Protein AF-A0A928F4S0-F1 (afdb_monomer_lite)

Secondary structure (DSSP, 8-state):
-------HHHHHHHHHHS----HHHHHHHHHHHHHHHHHHHHTT-HHHHHHHHHHHHHHHHHHH--GGGGHHHHHHHHHHHHHHSSSHHHHHHHHHHHHHHHHHHHHHH--STTTHHHHHHHHHHHHHHHHHTT--HHHHGGGGTHHHHHHHHHHHHHTT--HHHHHHHHHHHHHHHHHHHHHHHHHHTT---TTHHHHHHHHHHHHHHHHHHHHHHHHHHTT----PPPPPHHHHHHHHHHHHHHHHHHHHHHHHHHHHHHHHHHHHHHHHTTSSSS--HHHHS----HHHHHHHHHHHHHHHHHTTSS--HHHHHHHHHHHHHHHHHHHHHHHHHH--TT---HHHHHHHHHHHHHHHH-HHHHHHHHHHHHHHHHHHHHHHHHHHHTT--

pLDDT: mean 71.65, std 11.67, range [31.31, 90.56]

Foldseek 3Di:
DPFPQDDPVRLVVLLVQQDAFDPVVLVVLLVQLLLLLLCQLVQQPAPSLVVLLVVLLVVQCVLVVDPLSSLLLVLVLVVQCVVPVGSNRSSNLSSLQRNLLSLLLLLLNPPDPVSVVSLVVSLVVSLVVSVVVPGDNLSSNSSCLSNLSSVLLNVCSSSVGFAAVSLVSSLVSNLVSVVVSVVVVCVVVVNPDPVVLLVVLLVVLVVVLVVLVVVLVVCVVVVNPDNPPRPDSVVSSVVSVLVVVCVVLVSSLVSSSSSNSNLVVSLSVSCSSVSHVHRDVRSLQQADDLVLLVLLVVLVVLLVVCVVPDNDPSNSVSVSSNSNSLSSLLSQLCSVLSPPVDDPDPVSVVSSVVLSVCCVVPVVVSSNVSSNSSSVVNNVVVVVVVCVVVVHD

Structure (mmCIF, N/CA/C/O backbone):
data_AF-A0A928F4S0-F1
#
_entry.id   AF-A0A928F4S0-F1
#
loop_
_atom_site.group_PDB
_atom_site.id
_atom_site.type_symbol
_atom_site.label_atom_id
_atom_site.label_alt_id
_atom_site.label_comp_id
_atom_site.label_asym_id
_atom_site.label_entity_id
_atom_site.label_seq_id
_atom_site.pdbx_PDB_ins_code
_atom_site.Cartn_x
_atom_site.Cartn_y
_atom_site.Cartn_z
_atom_site.occupancy
_atom_site.B_iso_or_equiv
_atom_site.auth_seq_id
_atom_site.auth_comp_id
_atom_site.auth_asym_id
_atom_site.auth_atom_id
_atom_site.pdbx_PDB_model_num
ATOM 1 N N . MET A 1 1 ? 0.458 21.753 15.789 1.00 37.38 1 MET A N 1
ATOM 2 C CA . MET A 1 1 ? -0.582 20.914 16.423 1.00 37.38 1 MET A CA 1
ATOM 3 C C . MET A 1 1 ? 0.128 19.786 17.142 1.00 37.38 1 MET A C 1
ATOM 5 O O . MET A 1 1 ? 0.773 18.987 16.475 1.00 37.38 1 MET A O 1
ATOM 9 N N . ASN A 1 2 ? 0.082 19.770 18.474 1.00 31.31 2 ASN A N 1
ATOM 10 C CA . ASN A 1 2 ? 0.628 18.666 19.261 1.00 31.31 2 ASN A CA 1
ATOM 11 C C . ASN A 1 2 ? -0.136 17.396 18.877 1.00 31.31 2 ASN A C 1
ATOM 13 O O . ASN A 1 2 ? -1.368 17.395 18.892 1.00 31.31 2 ASN A O 1
ATOM 17 N N . GLY A 1 3 ? 0.585 16.362 18.441 1.00 41.19 3 GLY A N 1
ATOM 18 C CA . GLY A 1 3 ? -0.018 15.079 18.102 1.00 41.19 3 GLY A CA 1
ATOM 19 C C . GLY A 1 3 ? -0.847 14.589 19.283 1.00 41.19 3 GLY A C 1
ATOM 20 O O . GLY A 1 3 ? -0.380 14.635 20.417 1.00 41.19 3 GLY A O 1
ATOM 21 N N . ILE A 1 4 ? -2.084 14.172 19.021 1.00 51.47 4 ILE A N 1
ATOM 22 C CA . ILE A 1 4 ? -2.982 13.603 20.028 1.00 51.47 4 ILE A CA 1
ATOM 23 C C . ILE A 1 4 ? -2.342 12.295 20.512 1.00 51.47 4 ILE A C 1
ATOM 25 O O . ILE A 1 4 ? -2.541 11.233 19.927 1.00 51.47 4 ILE A O 1
ATOM 29 N N . THR A 1 5 ? -1.488 12.370 21.527 1.00 55.06 5 THR A N 1
ATOM 30 C CA . THR A 1 5 ? -0.985 11.206 22.250 1.00 55.06 5 THR A CA 1
ATOM 31 C C . THR A 1 5 ? -1.904 10.984 23.433 1.00 55.06 5 THR A C 1
ATOM 33 O O . THR A 1 5 ? -1.878 11.767 24.380 1.00 55.06 5 THR A O 1
ATOM 36 N N . LEU A 1 6 ? -2.724 9.935 23.352 1.00 59.25 6 LEU A N 1
ATOM 37 C CA . LEU A 1 6 ? -3.591 9.518 24.451 1.00 59.25 6 LEU A CA 1
ATOM 38 C C . LEU A 1 6 ? -2.755 9.235 25.704 1.00 59.25 6 LEU A C 1
ATOM 40 O O . LEU A 1 6 ? -1.708 8.582 25.627 1.00 59.25 6 LEU A O 1
ATOM 44 N N . ASN A 1 7 ? -3.230 9.689 26.861 1.00 74.88 7 ASN A N 1
ATOM 45 C CA . ASN A 1 7 ? -2.627 9.335 28.141 1.00 74.88 7 ASN A CA 1
ATOM 46 C C . ASN A 1 7 ? -2.861 7.828 28.440 1.00 74.88 7 ASN A C 1
ATOM 48 O O . ASN A 1 7 ? -3.712 7.178 27.829 1.00 74.88 7 ASN A O 1
ATOM 52 N N . LYS A 1 8 ? -2.109 7.233 29.380 1.00 71.19 8 LYS A N 1
ATOM 53 C CA . LYS A 1 8 ? -2.223 5.805 29.751 1.00 71.19 8 LYS A CA 1
ATOM 54 C C . LYS A 1 8 ? -3.658 5.341 30.071 1.00 71.19 8 LYS A C 1
ATOM 56 O O . LYS A 1 8 ? -4.010 4.224 29.692 1.00 71.19 8 LYS A O 1
ATOM 61 N N . THR A 1 9 ? -4.477 6.152 30.742 1.00 71.00 9 THR A N 1
ATOM 62 C CA . THR A 1 9 ? -5.870 5.816 31.086 1.00 71.00 9 THR A CA 1
ATOM 63 C C . THR A 1 9 ? -6.783 5.843 29.863 1.00 71.00 9 THR A C 1
ATOM 65 O O . THR A 1 9 ? -7.570 4.920 29.666 1.00 71.00 9 THR A O 1
ATOM 68 N N . GLU A 1 10 ? -6.614 6.826 28.981 1.00 72.06 10 GLU A N 1
ATOM 69 C CA . GLU A 1 10 ? -7.340 6.923 27.709 1.00 72.06 10 GLU A CA 1
ATOM 70 C C . GLU A 1 10 ? -6.959 5.788 26.755 1.00 72.06 10 GLU A C 1
ATOM 72 O O . GLU A 1 10 ? -7.809 5.240 26.062 1.00 72.06 10 GLU A O 1
ATOM 77 N N . LEU A 1 11 ? -5.691 5.375 26.759 1.00 70.19 11 LEU A N 1
ATOM 78 C CA . LEU A 1 11 ? -5.213 4.235 25.984 1.00 70.19 11 LEU A CA 1
ATOM 79 C C . LEU A 1 11 ? -5.763 2.903 26.523 1.00 70.19 11 LEU A C 1
ATOM 81 O O . LEU A 1 11 ? -6.045 1.989 25.748 1.00 70.19 11 LEU A O 1
ATOM 85 N N . ALA A 1 12 ? -5.931 2.776 27.843 1.00 68.12 12 ALA A N 1
ATOM 86 C CA . ALA A 1 12 ? -6.575 1.616 28.456 1.00 68.12 12 ALA A CA 1
ATOM 87 C C . ALA A 1 12 ? -8.075 1.556 28.117 1.00 68.12 12 ALA A C 1
ATOM 89 O O . ALA A 1 12 ? -8.564 0.488 27.746 1.00 68.12 12 ALA A O 1
ATOM 90 N N . ALA A 1 13 ? -8.771 2.698 28.152 1.00 69.75 13 ALA A N 1
ATOM 91 C CA . ALA A 1 13 ? -10.165 2.826 27.723 1.00 69.75 13 ALA A CA 1
ATOM 92 C C . ALA A 1 13 ? -10.334 2.573 26.212 1.00 69.75 13 ALA A C 1
ATOM 94 O O . ALA A 1 13 ? -11.237 1.865 25.782 1.00 69.75 13 ALA A O 1
ATOM 95 N N . TRP A 1 14 ? -9.411 3.065 25.386 1.00 72.31 14 TRP A N 1
ATOM 96 C CA . TRP A 1 14 ? -9.366 2.749 23.960 1.00 72.31 14 TRP A CA 1
ATOM 97 C C . TRP A 1 14 ? -9.223 1.245 23.722 1.00 72.31 14 TRP A C 1
ATOM 99 O O . TRP A 1 14 ? -9.960 0.639 22.947 1.00 72.31 14 TRP A O 1
ATOM 109 N N . ARG A 1 15 ? -8.286 0.608 24.427 1.00 72.00 15 ARG A N 1
ATOM 110 C CA . ARG A 1 15 ? -8.082 -0.834 24.309 1.00 72.00 15 ARG A CA 1
ATOM 111 C C . ARG A 1 15 ? -9.292 -1.612 24.792 1.00 72.00 15 ARG A C 1
ATOM 113 O O . ARG A 1 15 ? -9.543 -2.665 24.218 1.00 72.00 15 ARG A O 1
ATOM 120 N N . SER A 1 16 ? -10.031 -1.161 25.806 1.00 68.44 16 SER A N 1
ATOM 121 C CA . SER A 1 16 ? -11.252 -1.849 26.245 1.00 68.44 16 SER A CA 1
ATOM 122 C C . SER A 1 16 ? -12.384 -1.751 25.217 1.00 68.44 16 SER A C 1
ATOM 124 O O . SER A 1 16 ? -13.123 -2.723 25.089 1.00 68.44 16 SER A O 1
ATOM 126 N N . LEU A 1 17 ? -12.444 -0.673 24.422 1.00 67.19 17 LEU A N 1
ATOM 127 C CA . LEU A 1 17 ? -13.402 -0.505 23.318 1.00 67.19 17 LEU A CA 1
ATOM 128 C C . LEU A 1 17 ? -13.178 -1.462 22.143 1.00 67.19 17 LEU A C 1
ATOM 130 O O . LEU A 1 17 ? -14.123 -1.732 21.406 1.00 67.19 17 LEU A O 1
ATOM 134 N N . ILE A 1 18 ? -11.957 -1.980 21.963 1.00 69.06 18 ILE A N 1
ATOM 135 C CA . ILE A 1 18 ? -11.700 -3.023 20.965 1.00 69.06 18 ILE A CA 1
ATOM 136 C C . ILE A 1 18 ? -12.354 -4.321 21.458 1.00 69.06 18 ILE A C 1
ATOM 138 O O . ILE A 1 18 ? -11.817 -4.996 22.353 1.00 69.06 18 ILE A O 1
ATOM 142 N N . ALA A 1 19 ? -13.522 -4.638 20.898 1.00 63.72 19 ALA A N 1
ATOM 143 C CA . ALA A 1 19 ? -14.279 -5.842 21.207 1.00 63.72 19 ALA A CA 1
ATOM 144 C C . ALA A 1 19 ? -13.498 -7.097 20.793 1.00 63.72 19 ALA A C 1
ATOM 146 O O . ALA A 1 19 ? -12.620 -7.058 19.928 1.00 63.72 19 ALA A O 1
ATOM 147 N N . ARG A 1 20 ? -13.789 -8.218 21.460 1.00 65.94 20 ARG A N 1
ATOM 148 C CA . ARG A 1 20 ? -13.185 -9.513 21.138 1.00 65.94 20 ARG A CA 1
ATOM 149 C C . ARG A 1 20 ? -13.953 -10.099 19.949 1.00 65.94 20 ARG A C 1
ATOM 151 O O . ARG A 1 20 ? -15.135 -10.374 20.129 1.00 65.94 20 ARG A O 1
ATOM 158 N N . PRO A 1 21 ? -13.337 -10.266 18.766 1.00 64.50 21 PRO A N 1
ATOM 159 C CA . PRO A 1 21 ? -14.006 -10.956 17.672 1.00 64.50 21 PRO A CA 1
ATOM 160 C C . PRO A 1 21 ? -14.207 -12.429 18.042 1.00 64.50 21 PRO A C 1
ATOM 162 O O . PRO A 1 21 ? -13.325 -13.030 18.668 1.00 64.50 21 PRO A O 1
ATOM 165 N N . ASP A 1 22 ? -15.340 -12.997 17.630 1.00 73.81 22 ASP A N 1
ATOM 166 C CA . ASP A 1 22 ? -15.658 -14.414 17.821 1.00 73.81 22 ASP A CA 1
ATOM 167 C C . ASP A 1 22 ? -14.577 -15.319 17.207 1.00 73.81 22 ASP A C 1
ATOM 169 O O . ASP A 1 22 ? -13.907 -14.960 16.233 1.00 73.81 22 ASP A O 1
ATOM 173 N N . THR A 1 23 ? -14.416 -16.531 17.744 1.00 74.12 23 THR A N 1
ATOM 174 C CA . THR A 1 23 ? -13.409 -17.504 17.278 1.00 74.12 23 THR A CA 1
ATOM 175 C C . THR A 1 23 ? -13.539 -17.806 15.779 1.00 74.12 23 THR A C 1
ATOM 177 O O . THR A 1 23 ? -12.535 -17.951 15.082 1.00 74.12 23 THR A O 1
ATOM 180 N N . SER A 1 24 ? -14.768 -17.829 15.257 1.00 77.62 24 SER A N 1
ATOM 181 C CA . SER A 1 24 ? -15.068 -17.997 13.829 1.00 77.62 24 SER A CA 1
ATOM 182 C C . SER A 1 24 ? -14.503 -16.861 12.969 1.00 77.62 24 SER A C 1
ATOM 184 O O . SER A 1 24 ? -13.928 -17.114 11.911 1.00 77.62 24 SER A O 1
ATOM 186 N N . MET A 1 25 ? -14.594 -15.612 13.433 1.00 75.12 25 MET A N 1
ATOM 187 C CA . MET A 1 25 ? -14.047 -14.446 12.734 1.00 75.12 25 MET A CA 1
ATOM 188 C C . MET A 1 25 ? -12.519 -14.444 12.747 1.00 75.12 25 MET A C 1
ATOM 190 O O . MET A 1 25 ? -11.890 -14.073 11.756 1.00 75.12 25 MET A O 1
ATOM 194 N N . GLN A 1 26 ? -11.906 -14.889 13.844 1.00 77.06 26 GLN A N 1
ATOM 195 C CA . GLN A 1 26 ? -10.449 -15.004 13.937 1.00 77.06 26 GLN A CA 1
ATOM 196 C C . GLN A 1 26 ? -9.907 -16.075 12.985 1.00 77.06 26 GLN A C 1
ATOM 198 O O . GLN A 1 26 ? -8.939 -15.815 12.272 1.00 77.06 26 GLN A O 1
ATOM 203 N N . LEU A 1 27 ? -10.570 -17.234 12.904 1.00 80.81 27 LEU A N 1
ATOM 204 C CA . LEU A 1 27 ? -10.246 -18.285 11.934 1.00 80.81 27 LEU A CA 1
ATOM 205 C C . LEU A 1 27 ? -10.402 -17.795 10.492 1.00 80.81 27 LEU A C 1
ATOM 207 O O . LEU A 1 27 ? -9.505 -18.002 9.678 1.00 80.81 27 LEU A O 1
ATOM 211 N N . LEU A 1 28 ? -11.494 -17.088 10.188 1.00 83.12 28 LEU A N 1
ATOM 212 C CA . LEU A 1 28 ? -11.714 -16.495 8.868 1.00 83.12 28 LEU A CA 1
ATOM 213 C C . LEU A 1 28 ? -10.609 -15.491 8.509 1.00 83.12 28 LEU A C 1
ATOM 215 O O . LEU A 1 28 ? -10.102 -15.498 7.391 1.00 83.12 28 LEU A O 1
ATOM 219 N N . THR A 1 29 ? -10.201 -14.655 9.466 1.00 84.75 29 THR A N 1
ATOM 220 C CA . THR A 1 29 ? -9.138 -13.660 9.272 1.00 84.75 29 THR A CA 1
ATOM 221 C C . THR A 1 29 ? -7.770 -14.326 9.088 1.00 84.75 29 THR A C 1
ATOM 223 O O . THR A 1 29 ? -6.996 -13.919 8.225 1.00 84.75 29 THR A O 1
ATOM 226 N N . ALA A 1 30 ? -7.476 -15.385 9.845 1.00 85.44 30 ALA A N 1
ATOM 227 C CA . ALA A 1 30 ? -6.262 -16.184 9.683 1.00 85.44 30 ALA A CA 1
ATOM 228 C C . ALA A 1 30 ? -6.215 -16.896 8.325 1.00 85.44 30 ALA A C 1
ATOM 230 O O . ALA A 1 30 ? -5.181 -16.873 7.658 1.00 85.44 30 ALA A O 1
ATOM 231 N N . ALA A 1 31 ? -7.339 -17.458 7.875 1.00 87.31 31 ALA A N 1
ATOM 232 C CA . ALA A 1 31 ? -7.458 -18.053 6.549 1.00 87.31 31 ALA A CA 1
ATOM 233 C C . ALA A 1 31 ? -7.256 -17.004 5.443 1.00 87.31 31 ALA A C 1
ATOM 235 O O . ALA A 1 31 ? -6.499 -17.239 4.507 1.00 87.31 31 ALA A O 1
ATOM 236 N N . LEU A 1 32 ? -7.856 -15.818 5.584 1.00 88.31 32 LEU A N 1
ATOM 237 C CA . LEU A 1 32 ? -7.659 -14.688 4.670 1.00 88.31 32 LEU A CA 1
ATOM 238 C C . LEU A 1 32 ? -6.196 -14.249 4.587 1.00 88.31 32 LEU A C 1
ATOM 240 O O . LEU A 1 32 ? -5.696 -14.006 3.489 1.00 88.31 32 LEU A O 1
ATOM 244 N N . TYR A 1 33 ? -5.505 -14.176 5.727 1.00 89.44 33 TYR A N 1
ATOM 245 C CA . TYR A 1 33 ? -4.075 -13.881 5.769 1.00 89.44 33 TYR A CA 1
ATOM 246 C C . TYR A 1 33 ? -3.268 -14.942 5.016 1.00 89.44 33 TYR A C 1
ATOM 248 O O . TYR A 1 33 ? -2.462 -14.598 4.154 1.00 89.44 33 TYR A O 1
ATOM 256 N N . LEU A 1 34 ? -3.524 -16.223 5.301 1.00 88.69 34 LEU A N 1
ATOM 257 C CA . LEU A 1 34 ? -2.821 -17.347 4.687 1.00 88.69 34 LEU A CA 1
ATOM 258 C C . LEU A 1 34 ? -3.021 -17.381 3.166 1.00 88.69 34 LEU A C 1
ATOM 260 O O . LEU A 1 34 ? -2.047 -17.464 2.426 1.00 88.69 34 LEU A O 1
ATOM 264 N N . VAL A 1 35 ? -4.267 -17.260 2.698 1.00 90.38 35 VAL A N 1
ATOM 265 C CA . VAL A 1 35 ? -4.601 -17.232 1.265 1.00 90.38 35 VAL A CA 1
ATOM 266 C C . VAL A 1 35 ? -3.947 -16.033 0.577 1.00 90.38 35 VAL A C 1
ATOM 268 O O . VAL A 1 35 ? -3.371 -16.186 -0.497 1.00 90.38 35 VAL A O 1
ATOM 271 N N . SER A 1 36 ? -3.968 -14.854 1.208 1.00 90.56 36 SER A N 1
ATOM 272 C CA . SER A 1 36 ? -3.330 -13.655 0.651 1.00 90.56 36 SER A CA 1
ATOM 273 C C . SER A 1 36 ? -1.810 -13.809 0.558 1.00 90.56 36 SER A C 1
ATOM 275 O O . SER A 1 36 ? -1.223 -13.459 -0.460 1.00 90.56 36 SER A O 1
ATOM 277 N N . ALA A 1 37 ? -1.168 -14.373 1.584 1.00 87.81 37 ALA A N 1
ATOM 278 C CA . ALA A 1 37 ? 0.270 -14.629 1.581 1.00 87.81 37 ALA A CA 1
ATOM 279 C C . ALA A 1 37 ? 0.666 -15.658 0.511 1.00 87.81 37 ALA A C 1
ATOM 281 O O . ALA A 1 37 ? 1.638 -15.444 -0.211 1.00 87.81 37 ALA A O 1
ATOM 282 N N . LEU A 1 38 ? -0.110 -16.737 0.368 1.00 88.75 38 LEU A N 1
ATOM 283 C CA . LEU A 1 38 ? 0.111 -17.777 -0.640 1.00 88.75 38 LEU A CA 1
ATOM 284 C C . LEU A 1 38 ? -0.101 -17.281 -2.069 1.00 88.75 38 LEU A C 1
ATOM 286 O O . LEU A 1 38 ? 0.517 -17.813 -2.981 1.00 88.75 38 LEU A O 1
ATOM 290 N N . MET A 1 39 ? -0.924 -16.258 -2.291 1.00 88.00 39 MET A N 1
ATOM 291 C CA . MET A 1 39 ? -1.151 -15.748 -3.641 1.00 88.00 39 MET A CA 1
ATOM 292 C C . MET A 1 39 ? 0.102 -15.095 -4.250 1.00 88.00 39 MET A C 1
ATOM 294 O O . MET A 1 39 ? 0.259 -15.121 -5.465 1.00 88.00 39 MET A O 1
ATOM 298 N N . LEU A 1 40 ? 1.019 -14.548 -3.441 1.00 83.88 40 LEU A N 1
ATOM 299 C CA . LEU A 1 40 ? 2.230 -13.865 -3.926 1.00 83.88 40 LEU A CA 1
ATOM 300 C C . LEU A 1 40 ? 3.138 -14.741 -4.814 1.00 83.88 40 LEU A C 1
ATOM 302 O O . LEU A 1 40 ? 3.430 -14.313 -5.931 1.00 83.88 40 LEU A O 1
ATOM 306 N N . PRO A 1 41 ? 3.558 -15.955 -4.401 1.00 82.75 41 PRO A N 1
ATOM 307 C CA . PRO A 1 41 ? 4.353 -16.840 -5.258 1.00 82.75 41 PRO A CA 1
ATOM 308 C C . PRO A 1 41 ? 3.599 -17.341 -6.500 1.00 82.75 41 PRO A C 1
ATOM 310 O O . PRO A 1 41 ? 4.238 -17.705 -7.483 1.00 82.75 41 PRO A O 1
ATOM 313 N N . PHE A 1 42 ? 2.261 -17.341 -6.484 1.00 83.31 42 PHE A N 1
ATOM 314 C CA . PHE A 1 42 ? 1.419 -17.862 -7.569 1.00 83.31 42 PHE A CA 1
ATOM 315 C C . PHE A 1 42 ? 0.730 -16.764 -8.398 1.00 83.31 42 PHE A C 1
ATOM 317 O O . PHE A 1 42 ? -0.090 -17.067 -9.265 1.00 83.31 42 PHE A O 1
ATOM 324 N N . ALA A 1 43 ? 1.066 -15.491 -8.170 1.00 78.56 43 ALA A N 1
ATOM 325 C CA . ALA A 1 43 ? 0.423 -14.331 -8.794 1.00 78.56 43 ALA A CA 1
ATOM 326 C C . ALA A 1 43 ? 0.591 -14.281 -10.324 1.00 78.56 43 ALA A C 1
ATOM 328 O O . ALA A 1 43 ? -0.202 -13.639 -11.009 1.00 78.56 43 ALA A O 1
ATOM 329 N N . ALA A 1 44 ? 1.583 -14.991 -10.868 1.00 76.38 44 ALA A N 1
ATOM 330 C CA . ALA A 1 44 ? 1.789 -15.128 -12.307 1.00 76.38 44 ALA A CA 1
ATOM 331 C C . ALA A 1 44 ? 0.746 -16.038 -12.991 1.00 76.38 44 ALA A C 1
ATOM 333 O O . ALA A 1 44 ? 0.573 -15.968 -14.207 1.00 76.38 44 ALA A O 1
ATOM 334 N N . HIS A 1 45 ? 0.032 -16.887 -12.242 1.00 80.38 45 HIS A N 1
ATOM 335 C CA . HIS A 1 45 ? -0.977 -17.777 -12.812 1.00 80.38 45 HIS A CA 1
ATOM 336 C C . HIS A 1 45 ? -2.304 -17.035 -13.011 1.00 80.38 45 HIS A C 1
ATOM 338 O O . HIS A 1 45 ? -2.975 -16.659 -12.050 1.00 80.38 45 HIS A O 1
ATOM 344 N N . GLY A 1 46 ? -2.710 -16.861 -14.273 1.00 77.44 46 GLY A N 1
ATOM 345 C CA . GLY A 1 46 ? -3.846 -16.008 -14.639 1.00 77.44 46 GLY A CA 1
ATOM 346 C C . GLY A 1 46 ? -5.186 -16.394 -13.999 1.00 77.44 46 GLY A C 1
ATOM 347 O O . GLY A 1 46 ? -5.887 -15.526 -13.484 1.00 77.44 46 GLY A O 1
ATOM 348 N N . VAL A 1 47 ? -5.541 -17.685 -13.973 1.00 84.81 47 VAL A N 1
ATOM 349 C CA . VAL A 1 47 ? -6.835 -18.138 -13.420 1.00 84.81 47 VAL A CA 1
ATOM 350 C C . VAL A 1 47 ? -6.908 -17.960 -11.892 1.00 84.81 47 VAL A C 1
ATOM 352 O O . VAL A 1 47 ? -7.845 -17.304 -11.431 1.00 84.81 47 VAL A O 1
ATOM 355 N N . PRO A 1 48 ? -5.936 -18.443 -11.087 1.00 83.62 48 PRO A N 1
ATOM 356 C CA . PRO A 1 48 ? -5.905 -18.166 -9.649 1.00 83.62 48 PRO A CA 1
ATOM 357 C C . PRO A 1 48 ? -5.889 -16.668 -9.316 1.00 83.62 48 PRO A C 1
ATOM 359 O O . PRO A 1 48 ? -6.606 -16.238 -8.415 1.00 83.62 48 PRO A O 1
ATOM 362 N N . ALA A 1 49 ? -5.132 -15.863 -10.072 1.00 84.88 49 ALA A N 1
ATOM 363 C CA . ALA A 1 49 ? -5.051 -14.419 -9.868 1.00 84.88 49 ALA A CA 1
ATOM 364 C C . ALA A 1 49 ? -6.401 -13.719 -10.083 1.00 84.88 49 ALA A C 1
ATOM 366 O O . ALA A 1 49 ? -6.805 -12.904 -9.254 1.00 84.88 49 ALA A O 1
ATOM 367 N N . LEU A 1 50 ? -7.139 -14.070 -11.142 1.00 85.75 50 LEU A N 1
ATOM 368 C CA . LEU A 1 50 ? -8.478 -13.524 -11.396 1.00 85.75 50 LEU A CA 1
ATOM 369 C C . LEU A 1 50 ? -9.472 -13.891 -10.295 1.00 85.75 50 LEU A C 1
ATOM 371 O O . LEU A 1 50 ? -10.203 -13.023 -9.818 1.00 85.75 50 LEU A O 1
ATOM 375 N N . ILE A 1 51 ? -9.485 -15.158 -9.870 1.00 87.31 51 ILE A N 1
ATOM 376 C CA . ILE A 1 51 ? -10.374 -15.625 -8.797 1.00 87.31 51 ILE A CA 1
ATOM 377 C C . ILE A 1 51 ? -10.056 -14.890 -7.494 1.00 87.31 51 ILE A C 1
ATOM 379 O O . ILE A 1 51 ? -10.971 -14.451 -6.793 1.00 87.31 51 ILE A O 1
ATOM 383 N N . PHE A 1 52 ? -8.772 -14.708 -7.182 1.00 89.69 52 PHE A N 1
ATOM 384 C CA . PHE A 1 52 ? -8.340 -13.989 -5.991 1.00 89.69 52 PHE A CA 1
ATOM 385 C C . PHE A 1 52 ? -8.748 -12.511 -6.027 1.00 89.69 52 PHE A C 1
ATOM 387 O O . PHE A 1 52 ? -9.393 -12.038 -5.092 1.00 89.69 52 PHE A O 1
ATOM 394 N N . ILE A 1 53 ? -8.467 -11.797 -7.124 1.00 87.81 53 ILE A N 1
ATOM 395 C CA . ILE A 1 53 ? -8.859 -10.387 -7.299 1.00 87.81 53 ILE A CA 1
ATOM 396 C C . ILE A 1 53 ? -10.385 -10.233 -7.210 1.00 87.81 53 ILE A C 1
ATOM 398 O O . ILE A 1 53 ? -10.879 -9.353 -6.501 1.00 87.81 53 ILE A O 1
ATOM 402 N N . GLY A 1 54 ? -11.141 -11.116 -7.870 1.00 85.81 54 GLY A N 1
ATOM 403 C CA . GLY A 1 54 ? -12.602 -11.136 -7.802 1.00 85.81 54 GLY A CA 1
ATOM 404 C C . GLY A 1 54 ? -13.113 -11.366 -6.378 1.00 85.81 54 GLY A C 1
ATOM 405 O O . GLY A 1 54 ? -13.997 -10.648 -5.913 1.00 85.81 54 GLY A O 1
ATOM 406 N N . SER A 1 55 ? -12.503 -12.296 -5.643 1.00 86.31 55 SER A N 1
ATOM 407 C CA . SER A 1 55 ? -12.846 -12.579 -4.244 1.00 86.31 55 SER A CA 1
ATOM 408 C C . SER A 1 55 ? -12.554 -11.384 -3.331 1.00 86.31 55 SER A C 1
ATOM 410 O O . SER A 1 55 ? -13.390 -11.021 -2.503 1.00 86.31 55 SER A O 1
ATOM 412 N N . CYS A 1 56 ? -11.413 -10.716 -3.518 1.00 87.50 56 CYS A N 1
ATOM 413 C CA . CYS A 1 56 ? -11.066 -9.472 -2.831 1.00 87.50 56 CYS A CA 1
ATOM 414 C C . CYS A 1 56 ? -12.093 -8.361 -3.101 1.00 87.50 56 CYS A C 1
ATOM 416 O O . CYS A 1 56 ? -12.518 -7.677 -2.168 1.00 87.50 56 CYS A O 1
ATOM 418 N N . ALA A 1 57 ? -12.535 -8.206 -4.352 1.00 84.38 57 ALA A N 1
ATOM 419 C CA . ALA A 1 57 ? -13.556 -7.229 -4.724 1.00 84.38 57 ALA A CA 1
ATOM 420 C C . ALA A 1 57 ? -14.916 -7.543 -4.077 1.00 84.38 57 ALA A C 1
ATOM 422 O O . ALA A 1 57 ? -15.549 -6.647 -3.518 1.00 84.38 57 ALA A O 1
ATOM 423 N N . VAL A 1 58 ? -15.341 -8.811 -4.078 1.00 84.31 58 VAL A N 1
ATOM 424 C CA . VAL A 1 58 ? -16.583 -9.247 -3.417 1.00 84.31 58 VAL A CA 1
ATOM 425 C C . VAL A 1 58 ? -16.513 -8.998 -1.911 1.00 84.31 58 VAL A C 1
ATOM 427 O O . VAL A 1 58 ? -17.445 -8.430 -1.346 1.00 84.31 58 VAL A O 1
ATOM 430 N N . LEU A 1 59 ? -15.406 -9.353 -1.255 1.00 82.06 59 LEU A N 1
ATOM 431 C CA . LEU A 1 59 ? -15.211 -9.105 0.176 1.00 82.06 59 LEU A CA 1
ATOM 432 C C . LEU A 1 59 ? -15.273 -7.611 0.506 1.00 82.06 59 LEU A C 1
ATOM 434 O O . LEU A 1 59 ? -15.980 -7.211 1.433 1.00 82.06 59 LEU A O 1
ATOM 438 N N . TYR A 1 60 ? -14.595 -6.778 -0.283 1.00 80.00 60 TYR A N 1
ATOM 439 C CA . TYR A 1 60 ? -14.618 -5.327 -0.111 1.00 80.00 60 TYR A CA 1
ATOM 440 C C . TYR A 1 60 ? -16.024 -4.743 -0.316 1.00 80.00 60 TYR A C 1
ATOM 442 O O . TYR A 1 60 ? -16.475 -3.885 0.451 1.00 80.00 60 TYR A O 1
ATOM 450 N N . TYR A 1 61 ? -16.751 -5.235 -1.322 1.00 78.94 61 TYR A N 1
ATOM 451 C CA . TYR A 1 61 ? -18.137 -4.850 -1.576 1.00 78.94 61 TYR A CA 1
ATOM 452 C C . TYR A 1 61 ? -19.055 -5.227 -0.413 1.00 78.94 61 TYR A C 1
ATOM 454 O O . TYR A 1 61 ? -19.815 -4.387 0.064 1.00 78.94 61 TYR A O 1
ATOM 462 N N . MET A 1 62 ? -18.960 -6.460 0.087 1.00 77.31 62 MET A N 1
ATOM 463 C CA . MET A 1 62 ? -19.798 -6.943 1.188 1.00 77.31 62 MET A CA 1
ATOM 464 C C . MET A 1 62 ? -19.610 -6.117 2.468 1.00 77.31 62 MET A C 1
ATOM 466 O O . MET A 1 62 ? -20.562 -5.928 3.227 1.00 77.31 62 MET A O 1
ATOM 470 N N . GLN A 1 63 ? -18.409 -5.577 2.683 1.00 72.38 63 GLN A N 1
ATOM 471 C CA . GLN A 1 63 ? -18.074 -4.765 3.855 1.00 72.38 63 GLN A CA 1
ATOM 472 C C . GLN A 1 63 ? -18.517 -3.312 3.733 1.00 72.38 63 GLN A C 1
ATOM 474 O O . GLN A 1 63 ? -18.985 -2.720 4.702 1.00 72.38 63 GLN A O 1
ATOM 479 N N . THR A 1 64 ? -18.376 -2.726 2.547 1.00 69.12 64 THR A N 1
ATOM 480 C CA . THR A 1 64 ? -18.712 -1.314 2.307 1.00 69.12 64 THR A CA 1
ATOM 481 C C . THR A 1 64 ? -20.159 -1.110 1.867 1.00 69.12 64 THR A C 1
ATOM 483 O O . THR A 1 64 ? -20.663 0.012 1.936 1.00 69.12 64 THR A O 1
ATOM 486 N N . ARG A 1 65 ? -20.823 -2.173 1.385 1.00 71.00 65 ARG A N 1
ATOM 487 C CA . ARG A 1 65 ? -22.184 -2.202 0.816 1.00 71.00 65 ARG A CA 1
ATOM 488 C C . ARG A 1 65 ? -22.456 -1.094 -0.206 1.00 71.00 65 ARG A C 1
ATOM 490 O O . ARG A 1 65 ? -23.592 -0.662 -0.388 1.00 71.00 65 ARG A O 1
ATOM 497 N N . THR A 1 66 ? -21.409 -0.607 -0.868 1.00 67.56 66 THR A N 1
ATOM 498 C CA . THR A 1 66 ? -21.474 0.528 -1.789 1.00 67.56 66 THR A CA 1
ATOM 499 C C . THR A 1 66 ? -20.628 0.246 -3.024 1.00 67.56 66 THR A C 1
ATOM 501 O O . THR A 1 66 ? -19.406 0.177 -2.960 1.00 67.56 66 THR A O 1
ATOM 504 N N . LEU A 1 67 ? -21.276 0.139 -4.189 1.00 62.28 67 LEU A N 1
ATOM 505 C CA . LEU A 1 67 ? -20.597 -0.078 -5.476 1.00 62.28 67 LEU A CA 1
ATOM 506 C C . LEU A 1 67 ? -19.532 0.993 -5.761 1.00 62.28 67 LEU A C 1
ATOM 508 O O . LEU A 1 67 ? -18.469 0.687 -6.286 1.00 62.28 67 LEU A O 1
ATOM 512 N N . ARG A 1 68 ? -19.770 2.245 -5.346 1.00 62.25 68 ARG A N 1
ATOM 513 C CA . ARG A 1 68 ? -18.800 3.343 -5.507 1.00 62.25 68 ARG A CA 1
ATOM 514 C C . ARG A 1 68 ? -17.513 3.129 -4.720 1.00 62.25 68 ARG A C 1
ATOM 516 O O . ARG A 1 68 ? -16.473 3.619 -5.140 1.00 62.25 68 ARG A O 1
ATOM 523 N N . ALA A 1 69 ? -17.560 2.398 -3.608 1.00 63.09 69 ALA A N 1
ATOM 524 C CA . ALA A 1 69 ? -16.360 2.114 -2.838 1.00 63.09 69 ALA A CA 1
ATOM 525 C C . ALA A 1 69 ? -15.403 1.195 -3.608 1.00 63.09 69 ALA A C 1
ATOM 527 O O . ALA A 1 69 ? -14.200 1.310 -3.407 1.00 63.09 69 ALA A O 1
ATOM 528 N N . LEU A 1 70 ? -15.902 0.368 -4.539 1.00 66.12 70 LEU A N 1
ATOM 529 C CA . LEU A 1 70 ? -15.070 -0.476 -5.406 1.00 66.12 70 LEU A CA 1
ATOM 530 C C . LEU A 1 70 ? -14.244 0.320 -6.416 1.00 66.12 70 LEU A C 1
ATOM 532 O O . LEU A 1 70 ? -13.224 -0.186 -6.873 1.00 66.12 70 LEU A O 1
ATOM 536 N N . LEU A 1 71 ? -14.622 1.565 -6.726 1.00 62.62 71 LEU A N 1
ATOM 537 C CA . LEU A 1 71 ? -13.797 2.435 -7.570 1.00 62.62 71 LEU A CA 1
ATOM 538 C C . LEU A 1 71 ? -12.441 2.708 -6.914 1.00 62.62 71 LEU A C 1
ATOM 540 O O . LEU A 1 71 ? -11.435 2.807 -7.606 1.00 62.62 71 LEU A O 1
ATOM 544 N N . LEU A 1 72 ? -12.402 2.775 -5.580 1.00 62.72 72 LEU A N 1
ATOM 545 C CA . LEU A 1 72 ? -11.189 3.093 -4.842 1.00 62.72 72 LEU A CA 1
ATOM 546 C C . LEU A 1 72 ? -10.093 2.021 -5.038 1.00 62.72 72 LEU A C 1
ATOM 548 O O . LEU A 1 72 ? -9.014 2.403 -5.473 1.00 62.72 72 LEU A O 1
ATOM 552 N N . PRO A 1 73 ? -10.310 0.713 -4.778 1.00 66.81 73 PRO A N 1
ATOM 553 C CA . PRO A 1 73 ? -9.333 -0.324 -5.119 1.00 66.81 73 PRO A CA 1
ATOM 554 C C . PRO A 1 73 ? -9.333 -0.690 -6.614 1.00 66.81 73 PRO A C 1
ATOM 556 O O . PRO A 1 73 ? -8.327 -1.185 -7.111 1.00 66.81 73 PRO A O 1
ATOM 559 N N . GLY A 1 74 ? -10.423 -0.447 -7.349 1.00 66.69 74 GLY A N 1
ATOM 560 C CA . GLY A 1 74 ? -10.543 -0.800 -8.767 1.00 66.69 74 GLY A CA 1
ATOM 561 C C . GLY A 1 74 ? -9.637 0.020 -9.688 1.00 66.69 74 GLY A C 1
ATOM 562 O O . GLY A 1 74 ? -9.046 -0.540 -10.606 1.00 66.69 74 GLY A O 1
ATOM 563 N N . VAL A 1 75 ? -9.470 1.319 -9.419 1.00 65.44 75 VAL A N 1
ATOM 564 C CA . VAL A 1 75 ? -8.566 2.197 -10.186 1.00 65.44 75 VAL A CA 1
ATOM 565 C C . VAL A 1 75 ? -7.103 1.727 -10.138 1.00 65.44 75 VAL A C 1
ATOM 567 O O . VAL A 1 75 ? -6.537 1.510 -11.207 1.00 65.44 75 VAL A O 1
ATOM 570 N N . PRO A 1 76 ? -6.469 1.502 -8.968 1.00 65.50 76 PRO A N 1
ATOM 571 C CA . PRO A 1 76 ? -5.091 1.016 -8.929 1.00 65.50 76 PRO A CA 1
ATOM 572 C C . PRO A 1 76 ? -4.943 -0.392 -9.520 1.00 65.50 76 PRO A C 1
ATOM 574 O O . PRO A 1 76 ? -3.950 -0.651 -10.189 1.00 65.50 76 PRO A O 1
ATOM 577 N N . ILE A 1 77 ? -5.928 -1.283 -9.353 1.00 75.19 77 ILE A N 1
ATOM 578 C CA . ILE A 1 77 ? -5.923 -2.618 -9.982 1.00 75.19 77 ILE A CA 1
ATOM 579 C C . ILE A 1 77 ? -5.913 -2.504 -11.513 1.00 75.19 77 ILE A C 1
ATOM 581 O O . ILE A 1 77 ? -5.110 -3.165 -12.171 1.00 75.19 77 ILE A O 1
ATOM 585 N N . ALA A 1 78 ? -6.770 -1.649 -12.077 1.00 68.56 78 ALA A N 1
ATOM 586 C CA . ALA A 1 78 ? -6.834 -1.420 -13.517 1.00 68.56 78 ALA A CA 1
ATOM 587 C C . ALA A 1 78 ? -5.543 -0.781 -14.052 1.00 68.56 78 ALA A C 1
ATOM 589 O O . ALA A 1 78 ? -5.022 -1.227 -15.069 1.00 68.56 78 ALA A O 1
ATOM 590 N N . LEU A 1 79 ? -4.990 0.211 -13.346 1.00 64.12 79 LEU A N 1
ATOM 591 C CA . LEU A 1 79 ? -3.723 0.850 -13.718 1.00 64.12 79 LEU A CA 1
ATOM 592 C C . LEU A 1 79 ? -2.555 -0.141 -13.703 1.00 64.12 79 LEU A C 1
ATOM 594 O O . LEU A 1 79 ? -1.779 -0.180 -14.652 1.00 64.12 79 LEU A O 1
ATOM 598 N N . LEU A 1 80 ? -2.447 -0.973 -12.663 1.00 72.00 80 LEU A N 1
ATOM 599 C CA . LEU A 1 80 ? -1.392 -1.983 -12.569 1.00 72.00 80 LEU A CA 1
ATOM 600 C C . LEU A 1 80 ? -1.495 -3.017 -13.691 1.00 72.00 80 LEU A C 1
ATOM 602 O O . LEU A 1 80 ? -0.466 -3.415 -14.223 1.00 72.00 80 LEU A O 1
ATOM 606 N N . PHE A 1 81 ? -2.712 -3.411 -14.076 1.00 70.56 81 PHE A N 1
ATOM 607 C CA . PHE A 1 81 ? -2.937 -4.315 -15.203 1.00 70.56 81 PHE A CA 1
ATOM 608 C C . PHE A 1 81 ? -2.537 -3.683 -16.542 1.00 70.56 81 PHE A C 1
ATOM 610 O O . PHE A 1 81 ? -1.858 -4.324 -17.340 1.00 70.56 81 PHE A O 1
ATOM 617 N N . LEU A 1 82 ? -2.924 -2.424 -16.777 1.00 64.88 82 LEU A N 1
ATOM 618 C CA . LEU A 1 82 ? -2.563 -1.690 -17.994 1.00 64.88 82 LEU A CA 1
ATOM 619 C C . LEU A 1 82 ? -1.047 -1.483 -18.112 1.00 64.88 82 LEU A C 1
ATOM 621 O O . LEU A 1 82 ? -0.511 -1.564 -19.211 1.00 64.88 82 LEU A O 1
ATOM 625 N N . LEU A 1 83 ? -0.361 -1.252 -16.989 1.00 61.41 83 LEU A N 1
ATOM 626 C CA . LEU A 1 83 ? 1.090 -1.052 -16.945 1.00 61.41 83 LEU A CA 1
ATOM 627 C C . LEU A 1 83 ? 1.881 -2.342 -17.177 1.00 61.41 83 LEU A C 1
ATOM 629 O O . LEU A 1 83 ? 2.896 -2.316 -17.864 1.00 61.41 83 LEU A O 1
ATOM 633 N N . SER A 1 84 ? 1.460 -3.462 -16.586 1.00 67.81 84 SER A N 1
ATOM 634 C CA . SER A 1 84 ? 2.214 -4.718 -16.677 1.00 67.81 84 SER A CA 1
ATOM 635 C C . SER A 1 84 ? 1.785 -5.627 -17.822 1.00 67.81 84 SER A C 1
ATOM 637 O O . SER A 1 84 ? 2.447 -6.641 -18.050 1.00 67.81 84 SER A O 1
ATOM 639 N N . GLY A 1 85 ? 0.632 -5.367 -18.449 1.00 67.12 85 GLY A N 1
ATOM 640 C CA . GLY A 1 85 ? -0.013 -6.295 -19.383 1.00 67.12 85 GLY A CA 1
ATOM 641 C C . GLY A 1 85 ? -0.338 -7.663 -18.765 1.00 67.12 85 GLY A C 1
ATOM 642 O O . GLY A 1 85 ? -0.596 -8.627 -19.482 1.00 67.12 85 GLY A O 1
ATOM 643 N N . SER A 1 86 ? -0.280 -7.785 -17.434 1.00 78.00 86 SER A N 1
ATOM 644 C CA . SER A 1 86 ? -0.342 -9.059 -16.719 1.00 78.00 86 SER A CA 1
ATOM 645 C C . SER A 1 86 ? -1.062 -8.934 -15.381 1.00 78.00 86 SER A C 1
ATOM 647 O O . SER A 1 86 ? -1.093 -7.883 -14.744 1.00 78.00 86 SER A O 1
ATOM 649 N N . LEU A 1 87 ? -1.613 -10.046 -14.899 1.00 82.44 87 LEU A N 1
ATOM 650 C CA . LEU A 1 87 ? -2.337 -10.092 -13.623 1.00 82.44 87 LEU A CA 1
ATOM 651 C C . LEU A 1 87 ? -1.419 -10.145 -12.392 1.00 82.44 87 LEU A C 1
ATOM 653 O O . LEU A 1 87 ? -1.912 -10.066 -11.267 1.00 82.44 87 LEU A O 1
ATOM 657 N N . LEU A 1 88 ? -0.100 -10.213 -12.600 1.00 83.38 88 LEU A N 1
ATOM 658 C CA . LEU A 1 88 ? 0.902 -10.314 -11.543 1.00 83.38 88 LEU A CA 1
ATOM 659 C C . LEU A 1 88 ? 0.845 -9.123 -10.577 1.00 83.38 88 LEU A C 1
ATOM 661 O O . LEU A 1 88 ? 0.655 -9.312 -9.375 1.00 83.38 88 LEU A O 1
ATOM 665 N N . LEU A 1 89 ? 0.992 -7.896 -11.093 1.00 80.69 89 LEU A N 1
ATOM 666 C CA . LEU A 1 89 ? 1.008 -6.688 -10.261 1.00 80.69 89 LEU A CA 1
ATOM 667 C C . LEU A 1 89 ? -0.339 -6.433 -9.561 1.00 80.69 89 LEU A C 1
ATOM 669 O O . LEU A 1 89 ? -0.326 -6.167 -8.356 1.00 80.69 89 LEU A O 1
ATOM 673 N N . PRO A 1 90 ? -1.499 -6.567 -10.238 1.00 83.31 90 PRO A N 1
ATOM 674 C CA . PRO A 1 90 ? -2.799 -6.498 -9.575 1.00 83.31 90 PRO A CA 1
ATOM 675 C C . PRO A 1 90 ? -2.976 -7.513 -8.438 1.00 83.31 90 PRO A C 1
ATOM 677 O O . PRO A 1 90 ? -3.416 -7.149 -7.346 1.00 83.31 90 PRO A O 1
ATOM 680 N N . ALA A 1 91 ? -2.611 -8.781 -8.661 1.00 87.00 91 ALA A N 1
ATOM 681 C CA . ALA A 1 91 ? -2.750 -9.826 -7.650 1.00 87.00 91 ALA A CA 1
ATOM 682 C C . ALA A 1 91 ? -1.800 -9.601 -6.467 1.00 87.00 91 ALA A C 1
ATOM 684 O O . ALA A 1 91 ? -2.215 -9.753 -5.318 1.00 87.00 91 ALA A O 1
ATOM 685 N N . ALA A 1 92 ? -0.563 -9.167 -6.728 1.00 86.56 92 ALA A N 1
ATOM 686 C CA . ALA A 1 92 ? 0.392 -8.806 -5.688 1.00 86.56 92 ALA A CA 1
ATOM 687 C C . ALA A 1 92 ? -0.102 -7.617 -4.848 1.00 86.56 92 ALA A C 1
ATOM 689 O O . ALA A 1 92 ? -0.049 -7.670 -3.620 1.00 86.56 92 ALA A O 1
ATOM 690 N N . PHE A 1 93 ? -0.663 -6.582 -5.483 1.00 87.06 93 PHE A N 1
ATOM 691 C CA . PHE A 1 93 ? -1.290 -5.462 -4.779 1.00 87.06 93 PHE A CA 1
ATOM 692 C C . PHE A 1 93 ? -2.409 -5.939 -3.844 1.00 87.06 93 PHE A C 1
ATOM 694 O O . PHE A 1 93 ? -2.394 -5.625 -2.652 1.00 87.06 93 PHE A O 1
ATOM 701 N N . CYS A 1 94 ? -3.344 -6.753 -4.347 1.00 89.44 94 CYS A N 1
ATOM 702 C CA . CYS A 1 94 ? -4.413 -7.323 -3.528 1.00 89.44 94 CYS A CA 1
ATOM 703 C C . CYS A 1 94 ? -3.860 -8.181 -2.380 1.00 89.44 94 CYS A C 1
ATOM 705 O O . CYS A 1 94 ? -4.325 -8.055 -1.249 1.00 89.44 94 CYS A O 1
ATOM 707 N N . ALA A 1 95 ? -2.843 -9.002 -2.634 1.00 90.50 95 ALA A N 1
ATOM 708 C CA . ALA A 1 95 ? -2.240 -9.878 -1.636 1.00 90.50 95 ALA A CA 1
ATOM 709 C C . ALA A 1 95 ? -1.584 -9.094 -0.491 1.00 90.50 95 ALA A C 1
ATOM 711 O O . ALA A 1 95 ? -1.786 -9.421 0.680 1.00 90.50 95 ALA A O 1
ATOM 712 N N . VAL A 1 96 ? -0.857 -8.018 -0.804 1.00 89.81 96 VAL A N 1
ATOM 713 C CA . VAL A 1 96 ? -0.234 -7.151 0.207 1.00 89.81 96 VAL A CA 1
ATOM 714 C C . VAL A 1 96 ? -1.287 -6.367 0.987 1.00 89.81 96 VAL A C 1
ATOM 716 O O . VAL A 1 96 ? -1.201 -6.291 2.214 1.00 89.81 96 VAL A O 1
ATOM 719 N N . VAL A 1 97 ? -2.305 -5.823 0.310 1.00 89.75 97 VAL A N 1
ATOM 720 C CA . VAL A 1 97 ? -3.376 -5.064 0.970 1.00 89.75 97 VAL A CA 1
ATOM 721 C C . VAL A 1 97 ? -4.189 -5.963 1.899 1.00 89.75 97 VAL A C 1
ATOM 723 O O . VAL A 1 97 ? -4.283 -5.684 3.093 1.00 89.75 97 VAL A O 1
ATOM 726 N N . PHE A 1 98 ? -4.753 -7.059 1.389 1.00 89.94 98 PHE A N 1
ATOM 727 C CA . PHE A 1 98 ? -5.612 -7.945 2.176 1.00 89.94 98 PHE A CA 1
ATOM 728 C C . PHE A 1 98 ? -4.825 -8.777 3.191 1.00 89.94 98 PHE A C 1
ATOM 730 O O . PHE A 1 98 ? -5.306 -8.962 4.309 1.00 89.94 98 PHE A O 1
ATOM 737 N N . GLY A 1 99 ? -3.595 -9.190 2.873 1.00 89.00 99 GLY A N 1
ATOM 738 C CA . GLY A 1 99 ? -2.690 -9.822 3.832 1.00 89.00 99 GLY A CA 1
ATOM 739 C C . GLY A 1 99 ? -2.310 -8.870 4.969 1.00 89.00 99 GLY A C 1
ATOM 740 O O . GLY A 1 99 ? -2.427 -9.223 6.141 1.00 89.00 99 GLY A O 1
ATOM 741 N N . GLY A 1 100 ? -1.946 -7.623 4.656 1.00 89.12 100 GLY A N 1
ATOM 742 C CA . GLY A 1 100 ? -1.657 -6.596 5.659 1.00 89.12 100 GLY A CA 1
ATOM 743 C C . GLY A 1 100 ? -2.859 -6.283 6.556 1.00 89.12 100 GLY A C 1
ATOM 744 O O . GLY A 1 100 ? -2.717 -6.173 7.773 1.00 89.12 100 GLY A O 1
ATOM 745 N N . VAL A 1 101 ? -4.058 -6.200 5.974 1.00 89.81 101 VAL A N 1
ATOM 746 C CA . VAL A 1 101 ? -5.317 -5.961 6.697 1.00 89.81 101 VAL A CA 1
ATOM 747 C C . VAL A 1 101 ? -5.682 -7.133 7.604 1.00 89.81 101 VAL A C 1
ATOM 749 O O . VAL A 1 101 ? -5.948 -6.922 8.784 1.00 89.81 101 VAL A O 1
ATOM 752 N N . ALA A 1 102 ? -5.678 -8.362 7.085 1.00 89.06 102 ALA A N 1
ATOM 753 C CA . ALA A 1 102 ? -6.039 -9.551 7.848 1.00 89.06 102 ALA A CA 1
ATOM 754 C C . ALA A 1 102 ? -5.052 -9.794 9.002 1.00 89.06 102 ALA A C 1
ATOM 756 O O . ALA A 1 102 ? -5.458 -9.964 10.153 1.00 89.06 102 ALA A O 1
ATOM 757 N N . GLY A 1 103 ? -3.748 -9.705 8.730 1.00 87.50 103 GLY A N 1
ATOM 758 C CA . GLY A 1 103 ? -2.720 -9.812 9.765 1.00 87.50 103 GLY A CA 1
ATOM 759 C C . GLY A 1 103 ? -2.802 -8.668 10.781 1.00 87.50 103 GLY A C 1
ATOM 760 O O . GLY A 1 103 ? -2.712 -8.895 11.987 1.00 87.50 103 GLY A O 1
ATOM 761 N N . GLY A 1 104 ? -3.050 -7.439 10.315 1.00 87.25 104 GLY A N 1
ATOM 762 C CA . GLY A 1 104 ? -3.248 -6.272 11.173 1.00 87.25 104 GLY A CA 1
ATOM 763 C C . GLY A 1 104 ? -4.461 -6.409 12.095 1.00 87.25 104 GLY A C 1
ATOM 764 O O . GLY A 1 104 ? -4.375 -6.048 13.268 1.00 87.25 104 GLY A O 1
ATOM 765 N N . LEU A 1 105 ? -5.562 -6.988 11.607 1.00 87.12 105 LEU A N 1
ATOM 766 C CA . LEU A 1 105 ? -6.770 -7.257 12.389 1.00 87.12 105 LEU A CA 1
ATOM 767 C C . LEU A 1 105 ? -6.509 -8.302 13.485 1.00 87.12 105 LEU A C 1
ATOM 769 O O . LEU A 1 105 ? -6.896 -8.087 14.638 1.00 87.12 105 LEU A O 1
ATOM 773 N N . LEU A 1 106 ? -5.794 -9.387 13.159 1.00 85.94 106 LEU A N 1
ATOM 774 C CA . LEU A 1 106 ? -5.361 -10.392 14.138 1.00 85.94 106 LEU A CA 1
ATOM 775 C C . LEU A 1 106 ? -4.500 -9.755 15.236 1.00 85.94 106 LEU A C 1
ATOM 777 O O . LEU A 1 106 ? -4.754 -9.956 16.420 1.00 85.94 106 LEU A O 1
ATOM 781 N N . ILE A 1 107 ? -3.524 -8.919 14.870 1.00 85.62 107 ILE A N 1
ATOM 782 C CA . ILE A 1 107 ? -2.645 -8.239 15.836 1.00 85.62 107 ILE A CA 1
ATOM 783 C C . ILE A 1 107 ? -3.428 -7.248 16.694 1.00 85.62 107 ILE A C 1
ATOM 785 O O . ILE A 1 107 ? -3.234 -7.200 17.912 1.00 85.62 107 ILE A O 1
ATOM 789 N N . ALA A 1 108 ? -4.311 -6.457 16.078 1.00 81.69 108 ALA A N 1
ATOM 790 C CA . ALA A 1 108 ? -5.112 -5.452 16.768 1.00 81.69 108 ALA A CA 1
ATOM 791 C C . ALA A 1 108 ? -6.011 -6.069 17.848 1.00 81.69 108 ALA A C 1
ATOM 793 O O . ALA A 1 108 ? -6.175 -5.489 18.925 1.00 81.69 108 ALA A O 1
ATOM 794 N N . THR A 1 109 ? -6.538 -7.264 17.578 1.00 78.50 109 THR A N 1
ATOM 795 C CA . THR A 1 109 ? -7.501 -7.966 18.434 1.00 78.50 109 THR A CA 1
ATOM 796 C C . THR A 1 109 ? -6.870 -9.023 19.350 1.00 78.50 109 THR A C 1
ATOM 798 O O . THR A 1 109 ? -7.523 -9.473 20.293 1.00 78.50 109 THR A O 1
ATOM 801 N N . ALA A 1 110 ? -5.583 -9.355 19.173 1.00 71.81 110 ALA A N 1
ATOM 802 C CA . ALA A 1 110 ? -4.836 -10.320 19.988 1.00 71.81 110 ALA A CA 1
ATOM 803 C C . ALA A 1 110 ? -4.604 -9.837 21.437 1.00 71.81 110 ALA A C 1
ATOM 805 O O . ALA A 1 110 ? -3.519 -9.375 21.804 1.00 71.81 110 ALA A O 1
ATOM 806 N N . LYS A 1 111 ? -5.632 -9.909 22.290 1.00 60.09 111 LYS A N 1
ATOM 807 C CA . LYS A 1 111 ? -5.556 -9.591 23.730 1.00 60.09 111 LYS A CA 1
ATOM 808 C C . LYS A 1 111 ? -5.074 -10.756 24.603 1.00 60.09 111 LYS A C 1
ATOM 810 O O . LYS A 1 111 ? -4.589 -10.500 25.700 1.00 60.09 111 LYS A O 1
ATOM 815 N N . GLU A 1 112 ? -5.165 -12.002 24.142 1.00 55.19 112 GLU A N 1
ATOM 816 C CA . GLU A 1 112 ? -4.771 -13.183 24.926 1.00 55.19 112 GLU A CA 1
ATOM 817 C C . GLU A 1 112 ? -3.464 -13.803 24.417 1.00 55.19 112 GLU A C 1
ATOM 819 O O . GLU A 1 112 ? -3.233 -13.910 23.212 1.00 55.19 112 GLU A O 1
ATOM 824 N N . LYS A 1 113 ? -2.621 -14.258 25.357 1.00 52.56 113 LYS A N 1
ATOM 825 C CA . LYS A 1 113 ? -1.342 -14.943 25.085 1.00 52.56 113 LYS A CA 1
ATOM 826 C C . LYS A 1 113 ? -1.502 -16.206 24.219 1.00 52.56 113 LYS A C 1
ATOM 828 O O . LYS A 1 113 ? -0.533 -16.622 23.598 1.00 52.56 113 LYS A O 1
ATOM 833 N N . ALA A 1 114 ? -2.706 -16.778 24.150 1.00 52.03 114 ALA A N 1
ATOM 834 C CA . ALA A 1 114 ? -3.020 -17.983 23.382 1.00 52.03 114 ALA A CA 1
ATOM 835 C C . ALA A 1 114 ? -3.068 -17.771 21.856 1.00 52.03 114 ALA A C 1
ATOM 837 O O . ALA A 1 114 ? -2.902 -18.735 21.117 1.00 52.03 114 ALA A O 1
ATOM 838 N N . HIS A 1 115 ? -3.237 -16.528 21.378 1.00 56.59 115 HIS A N 1
ATOM 839 C CA . HIS A 1 115 ? -3.448 -16.230 19.945 1.00 56.59 115 HIS A CA 1
ATOM 840 C C . HIS A 1 115 ? -2.229 -15.591 19.262 1.00 56.59 115 HIS A C 1
ATOM 842 O O . HIS A 1 115 ? -2.163 -15.502 18.039 1.00 56.59 115 HIS A O 1
ATOM 848 N N . LEU A 1 116 ? -1.220 -15.197 20.048 1.00 58.41 116 LEU A N 1
ATOM 849 C CA . LEU A 1 116 ? 0.109 -14.809 19.559 1.00 58.41 116 LEU A CA 1
ATOM 850 C C . LEU A 1 116 ? 0.825 -15.912 18.743 1.00 58.41 116 LEU A C 1
ATOM 852 O O . LEU A 1 116 ? 1.478 -15.568 17.759 1.00 58.41 116 LEU A O 1
ATOM 856 N N . PRO A 1 117 ? 0.712 -17.214 19.090 1.00 62.62 117 PRO A N 1
ATOM 857 C CA . PRO A 1 117 ? 1.333 -18.297 18.331 1.00 62.62 117 PRO A CA 1
ATOM 858 C C . PRO A 1 117 ? 0.826 -18.378 16.891 1.00 62.62 117 PRO A C 1
ATOM 860 O O . PRO A 1 117 ? 1.621 -18.593 15.988 1.00 62.62 117 PRO A O 1
ATOM 863 N N . LEU A 1 118 ? -0.466 -18.132 16.645 1.00 62.56 118 LEU A N 1
ATOM 864 C CA . LEU A 1 118 ? -1.037 -18.111 15.290 1.00 62.56 118 LEU A CA 1
ATOM 865 C C . LEU A 1 118 ? -0.354 -17.062 14.402 1.00 62.56 118 LEU A C 1
ATOM 867 O O . LEU A 1 118 ? -0.025 -17.342 13.254 1.00 62.56 118 LEU A O 1
ATOM 871 N N . LEU A 1 119 ? -0.057 -15.885 14.954 1.00 64.12 119 LEU A N 1
ATOM 872 C CA . LEU A 1 119 ? 0.671 -14.822 14.254 1.00 64.12 119 LEU A CA 1
ATOM 873 C C . LEU A 1 119 ? 2.139 -15.170 13.967 1.00 64.12 119 LEU A C 1
ATOM 875 O O . LEU A 1 119 ? 2.699 -14.674 12.993 1.00 64.12 119 LEU A O 1
ATOM 879 N N . LEU A 1 120 ? 2.749 -16.025 14.789 1.00 69.38 120 LEU A N 1
ATOM 880 C CA . LEU A 1 120 ? 4.107 -16.539 14.593 1.00 69.38 120 LEU A CA 1
ATOM 881 C C . LEU A 1 120 ? 4.160 -17.737 13.635 1.00 69.38 120 LEU A C 1
ATOM 883 O O . LEU A 1 120 ? 5.173 -17.924 12.973 1.00 69.38 120 LEU A O 1
ATOM 887 N N . VAL A 1 121 ? 3.092 -18.535 13.552 1.00 79.12 121 VAL A N 1
ATOM 888 C CA . VAL A 1 121 ? 3.048 -19.786 12.773 1.00 79.12 121 VAL A CA 1
ATOM 889 C C . VAL A 1 121 ? 2.542 -19.570 11.347 1.00 79.12 121 VAL A C 1
ATOM 891 O O . VAL A 1 121 ? 2.988 -20.268 10.440 1.00 79.12 121 VAL A O 1
ATOM 894 N N . LEU A 1 122 ? 1.660 -18.592 11.114 1.00 82.75 122 LEU A N 1
ATOM 895 C CA . LEU A 1 122 ? 1.080 -18.345 9.789 1.00 82.75 122 LEU A CA 1
ATOM 896 C C . LEU A 1 122 ? 2.122 -18.000 8.704 1.00 82.75 122 LEU A C 1
ATOM 898 O O . LEU A 1 122 ? 2.057 -18.620 7.643 1.00 82.75 122 LEU A O 1
ATOM 902 N N . PRO A 1 123 ? 3.092 -17.084 8.917 1.00 83.38 123 PRO A N 1
ATOM 903 C CA . PRO A 1 123 ? 4.091 -16.779 7.888 1.00 83.38 123 PRO A CA 1
ATOM 904 C C . PRO A 1 123 ? 5.012 -17.972 7.545 1.00 83.38 123 PRO A C 1
ATOM 906 O O . PRO A 1 123 ? 5.154 -18.277 6.360 1.00 83.38 123 PRO A O 1
ATOM 909 N N . PRO A 1 124 ? 5.583 -18.715 8.522 1.00 83.19 124 PRO A N 1
ATOM 910 C CA . PRO A 1 124 ? 6.330 -19.938 8.229 1.00 83.19 124 PRO A CA 1
ATOM 911 C C . PRO A 1 124 ? 5.472 -21.019 7.563 1.00 83.19 124 PRO A C 1
ATOM 913 O O . PRO A 1 124 ? 5.941 -21.685 6.646 1.00 83.19 124 PRO A O 1
ATOM 916 N N . ALA A 1 125 ? 4.214 -21.189 7.982 1.00 84.62 125 ALA A N 1
ATOM 917 C CA . ALA A 1 125 ? 3.307 -22.147 7.355 1.00 84.62 125 ALA A CA 1
ATOM 918 C C . ALA A 1 125 ? 3.034 -21.780 5.890 1.00 84.62 125 ALA A C 1
ATOM 920 O O . ALA A 1 125 ? 3.102 -22.649 5.027 1.00 84.62 125 ALA A O 1
ATOM 921 N N . ALA A 1 126 ? 2.801 -20.498 5.590 1.00 85.56 126 ALA A N 1
ATOM 922 C CA . ALA A 1 126 ? 2.633 -20.016 4.221 1.00 85.56 126 ALA A CA 1
ATOM 923 C C . ALA A 1 126 ? 3.877 -20.296 3.364 1.00 85.56 126 ALA A C 1
ATOM 925 O O . ALA A 1 126 ? 3.750 -20.755 2.233 1.00 85.56 126 ALA A O 1
ATOM 926 N N . PHE A 1 127 ? 5.076 -20.065 3.910 1.00 86.50 127 PHE A N 1
ATOM 927 C CA . PHE A 1 127 ? 6.336 -20.393 3.241 1.00 86.50 127 PHE A CA 1
ATOM 928 C C . PHE A 1 127 ? 6.457 -21.896 2.945 1.00 86.50 127 PHE A C 1
ATOM 930 O O . PHE A 1 127 ? 6.713 -22.279 1.805 1.00 86.50 127 PHE A O 1
ATOM 937 N N . LEU A 1 128 ? 6.233 -22.753 3.948 1.00 87.69 128 LEU A N 1
ATOM 938 C CA . LEU A 1 128 ? 6.338 -24.208 3.797 1.00 87.69 128 LEU A CA 1
ATOM 939 C C . LEU A 1 128 ? 5.305 -24.761 2.812 1.00 87.69 128 LEU A C 1
ATOM 941 O O . LEU A 1 128 ? 5.639 -25.623 2.005 1.00 87.69 128 LEU A O 1
ATOM 945 N N . ILE A 1 129 ? 4.074 -24.247 2.840 1.00 88.69 129 ILE A N 1
ATOM 946 C CA . ILE A 1 129 ? 3.023 -24.627 1.890 1.00 88.69 129 ILE A CA 1
ATOM 947 C C . ILE A 1 129 ? 3.402 -24.179 0.475 1.00 88.69 129 ILE A C 1
ATOM 949 O O . ILE A 1 129 ? 3.302 -24.977 -0.450 1.00 88.69 129 ILE A O 1
ATOM 953 N N . ALA A 1 130 ? 3.874 -22.941 0.291 1.00 85.06 130 ALA A N 1
ATOM 954 C CA . ALA A 1 130 ? 4.314 -22.462 -1.019 1.00 85.06 130 ALA A CA 1
ATOM 955 C C . ALA A 1 130 ? 5.452 -23.324 -1.583 1.00 85.06 130 ALA A C 1
ATOM 957 O O . ALA A 1 130 ? 5.422 -23.696 -2.755 1.00 85.06 130 ALA A O 1
ATOM 958 N N . TRP A 1 131 ? 6.417 -23.691 -0.737 1.00 87.31 131 TRP A N 1
ATOM 959 C CA . TRP A 1 131 ? 7.514 -24.565 -1.133 1.00 87.31 131 TRP A CA 1
ATOM 960 C C . TRP A 1 131 ? 7.031 -25.983 -1.475 1.00 87.31 131 TRP A C 1
ATOM 962 O O . TRP A 1 131 ? 7.408 -26.523 -2.513 1.00 87.31 131 TRP A O 1
ATOM 972 N N . ALA A 1 132 ? 6.133 -26.558 -0.669 1.00 88.75 132 ALA A N 1
ATOM 973 C CA . ALA A 1 132 ? 5.531 -27.866 -0.936 1.00 88.75 132 ALA A CA 1
ATOM 974 C C . ALA A 1 132 ? 4.696 -27.890 -2.231 1.00 88.75 132 ALA A C 1
ATOM 976 O O . ALA A 1 132 ? 4.633 -28.915 -2.904 1.00 88.75 132 ALA A O 1
ATOM 977 N N . LEU A 1 133 ? 4.091 -26.758 -2.601 1.00 86.50 133 LEU A N 1
ATOM 978 C CA . LEU A 1 133 ? 3.352 -26.568 -3.853 1.00 86.50 133 LEU A CA 1
ATOM 979 C C . LEU A 1 133 ? 4.258 -26.256 -5.062 1.00 86.50 133 LEU A C 1
ATOM 981 O O . LEU A 1 133 ? 3.750 -25.993 -6.150 1.00 86.50 133 LEU A O 1
ATOM 985 N N . GLY A 1 134 ? 5.584 -26.300 -4.897 1.00 81.56 134 GLY A N 1
ATOM 986 C CA . GLY A 1 134 ? 6.549 -26.204 -5.995 1.00 81.56 134 GLY A CA 1
ATOM 987 C C . GLY A 1 134 ? 7.120 -24.808 -6.253 1.00 81.56 134 GLY A C 1
ATOM 988 O O . GLY A 1 134 ? 7.825 -24.624 -7.245 1.00 81.56 134 GLY A O 1
ATOM 989 N N . ALA A 1 135 ? 6.868 -23.821 -5.386 1.00 79.31 135 ALA A N 1
ATOM 990 C CA . ALA A 1 135 ? 7.536 -22.525 -5.493 1.00 79.31 135 ALA A CA 1
ATOM 991 C C . ALA A 1 135 ? 9.033 -22.652 -5.160 1.00 79.31 135 ALA A C 1
ATOM 993 O O . ALA A 1 135 ? 9.427 -23.370 -4.236 1.00 79.31 135 ALA A O 1
ATOM 994 N N . THR A 1 136 ? 9.883 -21.910 -5.876 1.00 81.88 136 THR A N 1
ATOM 995 C CA . THR A 1 136 ? 11.303 -21.801 -5.511 1.00 81.88 136 THR A CA 1
ATOM 996 C C . THR A 1 136 ? 11.444 -21.121 -4.143 1.00 81.88 136 THR A C 1
ATOM 998 O O . THR A 1 136 ? 10.596 -20.299 -3.791 1.00 81.88 136 THR A O 1
ATOM 1001 N N . PRO A 1 137 ? 12.517 -21.376 -3.370 1.00 76.75 137 PRO A N 1
ATOM 1002 C CA . PRO A 1 137 ? 12.714 -20.734 -2.065 1.00 76.75 137 PRO A CA 1
ATOM 1003 C C . PRO A 1 137 ? 12.658 -19.198 -2.118 1.00 76.75 137 PRO A C 1
ATOM 1005 O O . PRO A 1 137 ? 12.148 -18.563 -1.197 1.00 76.75 137 PRO A O 1
ATOM 1008 N N . ALA A 1 138 ? 13.125 -18.603 -3.221 1.00 72.25 138 ALA A N 1
ATOM 1009 C CA . ALA A 1 138 ? 13.059 -17.162 -3.455 1.00 72.25 138 ALA A CA 1
ATOM 1010 C C . ALA A 1 138 ? 11.616 -16.661 -3.652 1.00 72.25 138 ALA A C 1
ATOM 1012 O O . ALA A 1 138 ? 11.237 -15.647 -3.070 1.00 72.25 138 ALA A O 1
ATOM 1013 N N . LEU A 1 139 ? 10.789 -17.383 -4.418 1.00 75.06 139 LEU A N 1
ATOM 1014 C CA . LEU A 1 139 ? 9.371 -17.049 -4.594 1.00 75.06 139 LEU A CA 1
ATOM 1015 C C . LEU A 1 139 ? 8.565 -17.325 -3.320 1.00 75.06 139 LEU A C 1
ATOM 1017 O O . LEU A 1 139 ? 7.719 -16.519 -2.940 1.00 75.06 139 LEU A O 1
ATOM 1021 N N . ALA A 1 140 ? 8.857 -18.422 -2.620 1.00 80.12 140 ALA A N 1
ATOM 1022 C CA . ALA A 1 140 ? 8.237 -18.754 -1.343 1.00 80.12 140 ALA A CA 1
ATOM 1023 C C . ALA A 1 140 ? 8.526 -17.686 -0.274 1.00 80.12 140 ALA A C 1
ATOM 1025 O O . ALA A 1 140 ? 7.654 -17.394 0.536 1.00 80.12 140 ALA A O 1
ATOM 1026 N N . ALA A 1 141 ? 9.695 -17.034 -0.295 1.00 80.62 141 ALA A N 1
ATOM 1027 C CA . ALA A 1 141 ? 10.010 -15.936 0.623 1.00 80.62 141 ALA A CA 1
ATOM 1028 C C . ALA A 1 141 ? 9.082 -14.715 0.462 1.00 80.62 141 ALA A C 1
ATOM 1030 O O . ALA A 1 141 ? 8.908 -13.953 1.416 1.00 80.62 141 ALA A O 1
ATOM 1031 N N . LEU A 1 142 ? 8.427 -14.545 -0.697 1.00 82.44 142 LEU A N 1
ATOM 1032 C CA . LEU A 1 142 ? 7.451 -13.470 -0.902 1.00 82.44 142 LEU A CA 1
ATOM 1033 C C . LEU A 1 142 ? 6.239 -13.600 0.030 1.00 82.44 142 LEU A C 1
ATOM 1035 O O . LEU A 1 142 ? 5.643 -12.582 0.373 1.00 82.44 142 LEU A O 1
ATOM 1039 N N . THR A 1 143 ? 5.910 -14.802 0.521 1.00 85.25 143 THR A N 1
ATOM 1040 C CA . THR A 1 143 ? 4.805 -14.999 1.480 1.00 85.25 143 THR A CA 1
ATOM 1041 C C . THR A 1 143 ? 5.022 -14.247 2.800 1.00 85.25 143 THR A C 1
ATOM 1043 O O . THR A 1 143 ? 4.066 -14.006 3.535 1.00 85.25 143 THR A O 1
ATOM 1046 N N . LEU A 1 144 ? 6.260 -13.833 3.096 1.00 85.31 144 LEU A N 1
ATOM 1047 C CA . LEU A 1 144 ? 6.622 -13.072 4.294 1.00 85.31 144 LEU A CA 1
ATOM 1048 C C . LEU A 1 144 ? 6.362 -11.566 4.149 1.00 85.31 144 LEU A C 1
ATOM 1050 O O . LEU A 1 144 ? 6.308 -10.852 5.151 1.00 85.31 144 LEU A O 1
ATOM 1054 N N . LEU A 1 145 ? 6.177 -11.064 2.925 1.00 84.69 145 LEU A N 1
ATOM 1055 C CA . LEU A 1 145 ? 6.040 -9.633 2.643 1.00 84.69 145 LEU A CA 1
ATOM 1056 C C . LEU A 1 145 ? 4.844 -8.951 3.345 1.00 84.69 145 LEU A C 1
ATOM 1058 O O . LEU A 1 145 ? 4.986 -7.807 3.782 1.00 84.69 145 LEU A O 1
ATOM 1062 N N . PRO A 1 146 ? 3.680 -9.605 3.532 1.00 86.94 146 PRO A N 1
ATOM 1063 C CA . PRO A 1 146 ? 2.569 -9.012 4.274 1.00 86.94 146 PRO A CA 1
ATOM 1064 C C . PRO A 1 146 ? 2.828 -8.855 5.782 1.00 86.94 146 PRO A C 1
ATOM 1066 O O . PRO A 1 146 ? 2.103 -8.112 6.443 1.00 86.94 146 PRO A O 1
ATOM 1069 N N . LEU A 1 147 ? 3.825 -9.540 6.363 1.00 87.31 147 LEU A N 1
ATOM 1070 C CA . LEU A 1 147 ? 4.056 -9.546 7.813 1.00 87.31 147 LEU A CA 1
ATOM 1071 C C . LEU A 1 147 ? 4.501 -8.173 8.369 1.00 87.31 147 LEU A C 1
ATOM 1073 O O . LEU A 1 147 ? 3.860 -7.702 9.311 1.00 87.31 147 LEU A O 1
ATOM 1077 N N . PRO A 1 148 ? 5.518 -7.478 7.814 1.00 87.31 148 PRO A N 1
ATOM 1078 C CA . PRO A 1 148 ? 5.889 -6.130 8.261 1.00 87.31 148 PRO A CA 1
ATOM 1079 C C . PRO A 1 148 ? 4.733 -5.126 8.167 1.00 87.31 148 PRO A C 1
ATOM 1081 O O . PRO A 1 148 ? 4.526 -4.320 9.076 1.00 87.31 148 PRO A O 1
ATOM 1084 N N . VAL A 1 149 ? 3.938 -5.223 7.098 1.00 89.75 149 VAL A N 1
ATOM 1085 C CA . VAL A 1 149 ? 2.743 -4.398 6.863 1.00 89.75 149 VAL A CA 1
ATOM 1086 C C . VAL A 1 149 ? 1.690 -4.657 7.943 1.00 89.75 149 VAL A C 1
ATOM 1088 O O . VAL A 1 149 ? 1.185 -3.714 8.555 1.00 89.75 149 VAL A O 1
ATOM 1091 N N . ALA A 1 150 ? 1.398 -5.930 8.223 1.00 89.75 150 ALA A N 1
ATOM 1092 C CA . ALA A 1 150 ? 0.466 -6.347 9.265 1.00 89.75 150 ALA A CA 1
ATOM 1093 C C . ALA A 1 150 ? 0.905 -5.876 10.660 1.00 89.75 150 ALA A C 1
ATOM 1095 O O . ALA A 1 150 ? 0.084 -5.364 11.423 1.00 89.75 150 ALA A O 1
ATOM 1096 N N . LEU A 1 151 ? 2.198 -5.997 10.984 1.00 88.75 151 LEU A N 1
ATOM 1097 C CA . LEU A 1 151 ? 2.774 -5.517 12.243 1.00 88.75 151 LEU A CA 1
ATOM 1098 C C . LEU A 1 151 ? 2.603 -4.009 12.405 1.00 88.75 151 LEU A C 1
ATOM 1100 O O . LEU A 1 151 ? 2.071 -3.566 13.425 1.00 88.75 151 LEU A O 1
ATOM 1104 N N . ALA A 1 152 ? 2.992 -3.226 11.398 1.00 89.69 152 ALA A N 1
ATOM 1105 C CA . ALA A 1 152 ? 2.854 -1.775 11.432 1.00 89.69 152 ALA A CA 1
ATOM 1106 C C . ALA A 1 152 ? 1.385 -1.349 11.585 1.00 89.69 152 ALA A C 1
ATOM 1108 O O . ALA A 1 152 ? 1.062 -0.547 12.465 1.00 89.69 152 ALA A O 1
ATOM 1109 N N . ALA A 1 153 ? 0.486 -1.932 10.788 1.00 88.50 153 ALA A N 1
ATOM 1110 C CA . ALA A 1 153 ? -0.931 -1.589 10.800 1.00 88.50 153 ALA A CA 1
ATOM 1111 C C . ALA A 1 153 ? -1.613 -1.990 12.120 1.00 88.50 153 ALA A C 1
ATOM 1113 O O . ALA A 1 153 ? -2.284 -1.174 12.756 1.00 88.50 153 ALA A O 1
ATOM 1114 N N . GLY A 1 154 ? -1.390 -3.222 12.583 1.00 87.19 154 GLY A N 1
ATOM 1115 C CA . GLY A 1 154 ? -1.950 -3.725 13.834 1.00 87.19 154 GLY A CA 1
ATOM 1116 C C . GLY A 1 154 ? -1.457 -2.941 15.051 1.00 87.19 154 GLY A C 1
ATOM 1117 O O . GLY A 1 154 ? -2.259 -2.533 15.892 1.00 87.19 154 GLY A O 1
ATOM 1118 N N . LEU A 1 155 ? -0.151 -2.660 15.141 1.00 86.75 155 LEU A N 1
ATOM 1119 C CA . LEU A 1 155 ? 0.411 -1.858 16.232 1.00 86.75 155 LEU A CA 1
ATOM 1120 C C . LEU A 1 155 ? -0.114 -0.421 16.217 1.00 86.75 155 LEU A C 1
ATOM 1122 O O . LEU A 1 155 ? -0.450 0.106 17.279 1.00 86.75 155 LEU A O 1
ATOM 1126 N N . ALA A 1 156 ? -0.238 0.199 15.043 1.00 86.25 156 ALA A N 1
ATOM 1127 C CA . ALA A 1 156 ? -0.792 1.542 14.913 1.00 86.25 156 ALA A CA 1
ATOM 1128 C C . ALA A 1 156 ? -2.228 1.632 15.462 1.00 86.25 156 ALA A C 1
ATOM 1130 O O . ALA A 1 156 ? -2.528 2.552 16.228 1.00 86.25 156 ALA A O 1
ATOM 1131 N N . VAL A 1 157 ? -3.079 0.633 15.196 1.00 85.25 157 VAL A N 1
ATOM 1132 C CA . VAL A 1 157 ? -4.432 0.545 15.780 1.00 85.25 157 VAL A CA 1
ATOM 1133 C C . VAL A 1 157 ? -4.385 0.339 17.300 1.00 85.25 157 VAL A C 1
ATOM 1135 O O . VAL A 1 157 ? -5.064 1.048 18.048 1.00 85.25 157 VAL A O 1
ATOM 1138 N N . ARG A 1 158 ? -3.555 -0.588 17.802 1.00 80.31 158 ARG A N 1
ATOM 1139 C CA . ARG A 1 158 ? -3.445 -0.860 19.256 1.00 80.31 158 ARG A CA 1
ATOM 1140 C C . ARG A 1 158 ? -2.915 0.320 20.061 1.00 80.31 158 ARG A C 1
ATOM 1142 O O . ARG A 1 158 ? -3.211 0.434 21.254 1.00 80.31 158 ARG A O 1
ATOM 1149 N N . LEU A 1 159 ? -2.083 1.143 19.431 1.00 82.00 159 LEU A N 1
ATOM 1150 C CA . LEU A 1 159 ? -1.498 2.349 20.008 1.00 82.00 159 LEU A CA 1
ATOM 1151 C C . LEU A 1 159 ? -2.333 3.605 19.724 1.00 82.00 159 LEU A C 1
ATOM 1153 O O . LEU A 1 159 ? -1.927 4.688 20.137 1.00 82.00 159 LEU A O 1
ATOM 1157 N N . CYS A 1 160 ? -3.473 3.467 19.039 1.00 79.81 160 CYS A N 1
ATOM 1158 C CA . CYS A 1 160 ? -4.346 4.567 18.639 1.00 79.81 160 CYS A CA 1
ATOM 1159 C C . CYS A 1 160 ? -3.601 5.698 17.911 1.00 79.81 160 CYS A C 1
ATOM 1161 O O . CYS A 1 160 ? -3.784 6.883 18.199 1.00 79.81 160 CYS A O 1
ATOM 1163 N N . LYS A 1 161 ? -2.719 5.342 16.974 1.00 79.94 161 LYS A N 1
ATOM 1164 C CA . LYS A 1 161 ? -1.974 6.331 16.193 1.00 79.94 161 LYS A CA 1
ATOM 1165 C C . LYS A 1 161 ? -2.896 7.025 15.177 1.00 79.94 161 LYS A C 1
ATOM 1167 O O . LYS A 1 161 ? -3.760 6.371 14.598 1.00 79.94 161 LYS A O 1
ATOM 1172 N N . PRO A 1 162 ? -2.724 8.341 14.939 1.00 75.69 162 PRO A N 1
ATOM 1173 C CA . PRO A 1 162 ? -3.494 9.046 13.920 1.00 75.69 162 PRO A CA 1
ATOM 1174 C C . PRO A 1 162 ? -3.233 8.488 12.520 1.00 75.69 162 PRO A C 1
ATOM 1176 O O . PRO A 1 162 ? -2.222 7.824 12.287 1.00 75.69 162 PRO A O 1
ATOM 1179 N N . PHE A 1 163 ? -4.127 8.790 11.579 1.00 75.12 163 PHE A N 1
ATOM 1180 C CA . PHE A 1 163 ? -4.050 8.318 10.193 1.00 75.12 163 PHE A CA 1
ATOM 1181 C C . PHE A 1 163 ? -2.651 8.485 9.570 1.00 75.12 163 PHE A C 1
ATOM 1183 O O . PHE A 1 163 ? -2.045 7.509 9.140 1.00 75.12 163 PHE A O 1
ATOM 1190 N N . THR A 1 164 ? -2.098 9.700 9.571 1.00 71.56 164 THR A N 1
ATOM 1191 C CA . THR A 1 164 ? -0.852 10.013 8.849 1.00 71.56 164 THR A CA 1
ATOM 1192 C C . THR A 1 164 ? 0.369 9.246 9.359 1.00 71.56 164 THR A C 1
ATOM 1194 O O . THR A 1 164 ? 1.035 8.614 8.541 1.00 71.56 164 THR A O 1
ATOM 1197 N N . PRO 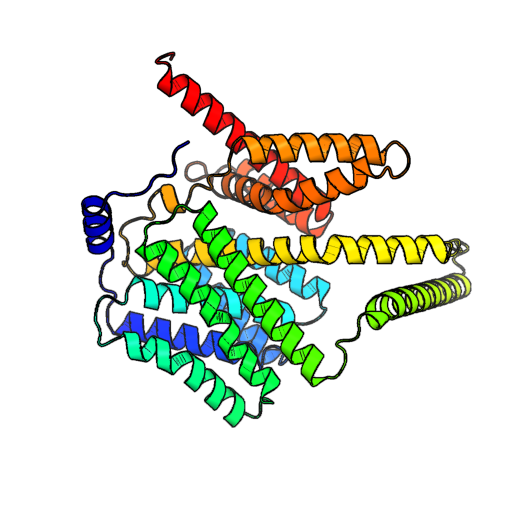A 1 165 ? 0.688 9.227 10.673 1.00 76.75 165 PRO A N 1
ATOM 1198 C CA . PRO A 1 165 ? 1.809 8.421 11.156 1.00 76.75 165 PRO A CA 1
ATOM 1199 C C . PRO A 1 165 ? 1.569 6.918 10.994 1.00 76.75 165 PRO A C 1
ATOM 1201 O O . PRO A 1 165 ? 2.536 6.173 10.874 1.00 76.75 165 PRO A O 1
ATOM 1204 N N . SER A 1 166 ? 0.313 6.466 10.965 1.00 82.44 166 SER A N 1
ATOM 1205 C CA . SER A 1 166 ? -0.011 5.057 10.720 1.00 82.44 166 SER A CA 1
ATOM 1206 C C . SER A 1 166 ? 0.281 4.661 9.274 1.00 82.44 166 SER A C 1
ATOM 1208 O O . SER A 1 166 ? 0.985 3.684 9.040 1.00 82.44 166 SER A O 1
ATOM 1210 N N . VAL A 1 167 ? -0.175 5.463 8.305 1.00 80.00 167 VAL A N 1
ATOM 1211 C CA . VAL A 1 167 ? 0.124 5.269 6.877 1.00 80.00 167 VAL A CA 1
ATOM 1212 C C . VAL A 1 167 ? 1.629 5.360 6.621 1.00 80.00 167 VAL A C 1
ATOM 1214 O O . VAL A 1 167 ? 2.176 4.504 5.936 1.00 80.00 167 VAL A O 1
ATOM 1217 N N . ALA A 1 168 ? 2.326 6.326 7.227 1.00 77.50 168 ALA A N 1
ATOM 1218 C CA . ALA A 1 168 ? 3.777 6.441 7.098 1.00 77.50 168 ALA A CA 1
ATOM 1219 C C . ALA A 1 168 ? 4.514 5.216 7.669 1.00 77.50 168 ALA A C 1
ATOM 1221 O O . ALA A 1 168 ? 5.408 4.685 7.018 1.00 77.50 168 ALA A O 1
ATOM 1222 N N . ALA A 1 169 ? 4.121 4.725 8.849 1.00 83.56 169 ALA A N 1
ATOM 1223 C CA . ALA A 1 169 ? 4.726 3.534 9.444 1.00 83.56 169 ALA A CA 1
ATOM 1224 C C . ALA A 1 169 ? 4.520 2.286 8.572 1.00 83.56 169 ALA A C 1
ATOM 1226 O O . ALA A 1 169 ? 5.453 1.507 8.388 1.00 83.56 169 ALA A O 1
ATOM 1227 N N . ILE A 1 170 ? 3.323 2.117 8.002 1.00 85.88 170 ILE A N 1
ATOM 1228 C CA . ILE A 1 170 ? 3.028 1.018 7.077 1.00 85.88 170 ILE A CA 1
ATOM 1229 C C . ILE A 1 170 ? 3.852 1.158 5.790 1.00 85.88 170 ILE A C 1
ATOM 1231 O O . ILE A 1 170 ? 4.419 0.171 5.331 1.00 85.88 170 ILE A O 1
ATOM 1235 N N . ALA A 1 171 ? 3.966 2.368 5.234 1.00 82.62 171 ALA A N 1
ATOM 1236 C CA . ALA A 1 171 ? 4.746 2.628 4.025 1.00 82.62 171 ALA A CA 1
ATOM 1237 C C . ALA A 1 171 ? 6.242 2.362 4.237 1.00 82.62 171 ALA A C 1
ATOM 1239 O O . ALA A 1 171 ? 6.869 1.735 3.392 1.00 82.62 171 ALA A O 1
ATOM 1240 N N . ILE A 1 172 ? 6.801 2.772 5.381 1.00 84.62 172 ILE A N 1
ATOM 1241 C CA . ILE A 1 172 ? 8.195 2.488 5.750 1.00 84.62 172 ILE A CA 1
ATOM 1242 C C . ILE A 1 172 ? 8.403 0.982 5.927 1.00 84.62 172 ILE A C 1
ATOM 1244 O O . ILE A 1 172 ? 9.382 0.444 5.419 1.00 84.62 172 ILE A O 1
ATOM 1248 N N . ALA A 1 173 ? 7.485 0.288 6.607 1.00 87.19 173 ALA A N 1
ATOM 1249 C CA . ALA A 1 173 ? 7.575 -1.159 6.792 1.00 87.19 173 ALA A CA 1
ATOM 1250 C C . ALA A 1 173 ? 7.518 -1.912 5.453 1.00 87.19 173 ALA A C 1
ATOM 1252 O O . ALA A 1 173 ? 8.304 -2.832 5.236 1.00 87.19 173 ALA A O 1
ATOM 1253 N N . LEU A 1 174 ? 6.628 -1.496 4.547 1.00 87.69 174 LEU A N 1
ATOM 1254 C CA . LEU A 1 174 ? 6.519 -2.049 3.199 1.00 87.69 174 LEU A CA 1
ATOM 1255 C C . LEU A 1 174 ? 7.770 -1.754 2.362 1.00 87.69 174 LEU A C 1
ATOM 1257 O O . LEU A 1 174 ? 8.327 -2.667 1.761 1.00 87.69 174 LEU A O 1
ATOM 1261 N N . GLY A 1 175 ? 8.234 -0.503 2.361 1.00 82.38 175 GLY A N 1
ATOM 1262 C CA . GLY A 1 175 ? 9.422 -0.078 1.625 1.00 82.38 175 GLY A CA 1
ATOM 1263 C C . GLY A 1 175 ? 10.677 -0.808 2.095 1.00 82.38 175 GLY A C 1
ATOM 1264 O O . GLY A 1 175 ? 11.421 -1.335 1.275 1.00 82.38 175 GLY A O 1
ATOM 1265 N N . ALA A 1 176 ? 10.877 -0.934 3.410 1.00 84.06 176 ALA A N 1
ATOM 1266 C CA . ALA A 1 176 ? 11.982 -1.702 3.976 1.00 84.06 176 ALA A CA 1
ATOM 1267 C C . ALA A 1 176 ? 11.899 -3.190 3.602 1.00 84.06 176 ALA A C 1
ATOM 1269 O O . ALA A 1 176 ? 12.910 -3.779 3.229 1.00 84.06 176 ALA A O 1
ATOM 1270 N N . ALA A 1 177 ? 10.706 -3.792 3.654 1.00 85.31 177 ALA A N 1
ATOM 1271 C CA . ALA A 1 177 ? 10.503 -5.189 3.274 1.00 85.31 177 ALA A CA 1
ATOM 1272 C C . ALA A 1 177 ? 10.807 -5.437 1.788 1.00 85.31 177 ALA A C 1
ATOM 1274 O O . ALA A 1 177 ? 11.496 -6.398 1.456 1.00 85.31 177 ALA A O 1
ATOM 1275 N N . LEU A 1 178 ? 10.337 -4.553 0.905 1.00 83.56 178 LEU A N 1
ATOM 1276 C CA . LEU A 1 178 ? 10.587 -4.622 -0.535 1.00 83.56 178 LEU A CA 1
ATOM 1277 C C . LEU A 1 178 ? 12.061 -4.377 -0.878 1.00 83.56 178 LEU A C 1
ATOM 1279 O O . LEU A 1 178 ? 12.608 -5.095 -1.708 1.00 83.56 178 LEU A O 1
ATOM 1283 N N . LEU A 1 179 ? 12.726 -3.422 -0.219 1.00 81.25 179 LEU A N 1
ATOM 1284 C CA . LEU A 1 179 ? 14.160 -3.178 -0.405 1.00 81.25 179 LEU A CA 1
ATOM 1285 C C . LEU A 1 179 ? 15.001 -4.359 0.087 1.00 81.25 179 LEU A C 1
ATOM 1287 O O . LEU A 1 179 ? 15.941 -4.765 -0.590 1.00 81.25 179 LEU A O 1
ATOM 1291 N N . LEU A 1 180 ? 14.660 -4.953 1.231 1.00 79.06 180 LEU A N 1
ATOM 1292 C CA . LEU A 1 180 ? 15.328 -6.161 1.722 1.00 79.06 180 LEU A CA 1
ATOM 1293 C C . LEU A 1 180 ? 15.110 -7.343 0.770 1.00 79.06 180 LEU A C 1
ATOM 1295 O O . LEU A 1 180 ? 16.068 -8.017 0.409 1.00 79.06 180 LEU A O 1
ATOM 1299 N N . ALA A 1 181 ? 13.879 -7.565 0.308 1.00 74.31 181 ALA A N 1
ATOM 1300 C CA . ALA A 1 181 ? 13.579 -8.619 -0.658 1.00 74.31 181 ALA A CA 1
ATOM 1301 C C . ALA A 1 181 ? 14.327 -8.405 -1.985 1.00 74.31 181 ALA A C 1
ATOM 1303 O O . ALA A 1 181 ? 14.950 -9.333 -2.498 1.00 74.31 181 ALA A O 1
ATOM 1304 N N . GLY A 1 182 ? 14.328 -7.174 -2.503 1.00 72.00 182 GLY A N 1
ATOM 1305 C CA . GLY A 1 182 ? 15.030 -6.803 -3.729 1.00 72.00 182 GLY A CA 1
ATOM 1306 C C . GLY A 1 182 ? 16.547 -6.940 -3.607 1.00 72.00 182 GLY A C 1
ATOM 1307 O O . GLY A 1 182 ? 17.175 -7.538 -4.471 1.00 72.00 182 GLY A O 1
ATOM 1308 N N . THR A 1 183 ? 17.148 -6.467 -2.513 1.00 72.38 183 THR A N 1
ATOM 1309 C CA . THR A 1 183 ? 18.601 -6.587 -2.283 1.00 72.38 183 THR A CA 1
ATOM 1310 C C . THR A 1 183 ? 19.041 -8.036 -2.101 1.00 72.38 183 THR A C 1
ATOM 1312 O O . THR A 1 183 ? 20.079 -8.422 -2.633 1.00 72.38 183 THR A O 1
ATOM 1315 N N . VAL A 1 184 ? 18.254 -8.865 -1.409 1.00 69.75 184 VAL A N 1
ATOM 1316 C CA . VAL A 1 184 ? 18.527 -10.304 -1.278 1.00 69.75 184 VAL A CA 1
ATOM 1317 C C . VAL A 1 184 ? 18.409 -11.005 -2.632 1.00 69.75 184 VAL A C 1
ATOM 1319 O O . VAL A 1 184 ? 19.292 -11.790 -2.974 1.00 69.75 184 VAL A O 1
ATOM 1322 N N . ALA A 1 185 ? 17.378 -10.694 -3.424 1.00 66.94 185 ALA A N 1
ATOM 1323 C CA . ALA A 1 185 ? 17.207 -11.253 -4.765 1.00 66.94 185 ALA A CA 1
ATOM 1324 C C . ALA A 1 185 ? 18.355 -10.849 -5.707 1.00 66.94 185 ALA A C 1
ATOM 1326 O O . ALA A 1 185 ? 18.955 -11.706 -6.350 1.00 66.94 185 ALA A O 1
ATOM 1327 N N . LEU A 1 186 ? 18.721 -9.566 -5.737 1.00 66.62 186 LEU A N 1
ATOM 1328 C CA . LEU A 1 186 ? 19.817 -9.055 -6.564 1.00 66.62 186 LEU A CA 1
ATOM 1329 C C . LEU A 1 186 ? 21.179 -9.612 -6.130 1.00 66.62 186 LEU A C 1
ATOM 1331 O O . LEU A 1 186 ? 21.989 -9.980 -6.979 1.00 66.62 186 LEU A O 1
ATOM 1335 N N . LYS A 1 187 ? 21.421 -9.751 -4.818 1.00 67.75 187 LYS A N 1
ATOM 1336 C CA . LYS A 1 187 ? 22.633 -10.394 -4.289 1.00 67.75 187 LYS A CA 1
ATOM 1337 C C . LYS A 1 187 ? 22.705 -11.871 -4.673 1.00 67.75 187 LYS A C 1
ATOM 1339 O O . LYS A 1 187 ? 23.778 -12.344 -5.031 1.00 67.75 187 LYS A O 1
ATOM 1344 N N . ALA A 1 188 ? 21.585 -12.592 -4.615 1.00 64.56 188 ALA A N 1
ATOM 1345 C CA . ALA A 1 188 ? 21.522 -13.997 -5.018 1.00 64.56 188 ALA A CA 1
ATOM 1346 C C . ALA A 1 188 ? 21.795 -14.192 -6.519 1.00 64.56 188 ALA A C 1
ATOM 1348 O O . ALA A 1 188 ? 22.335 -15.222 -6.909 1.00 64.56 188 ALA A O 1
ATOM 1349 N N . LEU A 1 189 ? 21.461 -13.196 -7.343 1.00 63.12 189 LEU A N 1
ATOM 1350 C CA . LEU A 1 189 ? 21.731 -13.186 -8.782 1.00 63.12 189 LEU A CA 1
ATOM 1351 C C . LEU A 1 189 ? 23.128 -12.649 -9.146 1.00 63.12 189 LEU A C 1
ATOM 1353 O O . LEU A 1 189 ? 23.483 -12.652 -10.318 1.00 63.12 189 LEU A O 1
ATOM 1357 N N . GLY A 1 190 ? 23.921 -12.180 -8.174 1.00 58.72 190 GLY A N 1
ATOM 1358 C CA . GLY A 1 190 ? 25.238 -11.582 -8.429 1.00 58.72 190 GLY A CA 1
ATOM 1359 C C . GLY A 1 190 ? 25.189 -10.208 -9.112 1.00 58.72 190 GLY A C 1
ATOM 1360 O O . GLY A 1 190 ? 26.218 -9.718 -9.558 1.00 58.72 190 GLY A O 1
ATOM 1361 N N . LEU A 1 191 ? 24.016 -9.570 -9.169 1.00 57.97 191 LEU A N 1
ATOM 1362 C CA . LEU A 1 191 ? 23.755 -8.320 -9.901 1.00 57.97 191 LEU A CA 1
ATOM 1363 C C . LEU A 1 191 ? 23.876 -7.068 -9.019 1.00 57.97 191 LEU A C 1
ATOM 1365 O O . LEU A 1 191 ? 23.276 -6.035 -9.301 1.00 57.97 191 LEU A O 1
ATOM 1369 N N . LEU A 1 192 ? 24.600 -7.158 -7.903 1.00 57.16 192 LEU A N 1
ATOM 1370 C CA . LEU A 1 192 ? 24.778 -6.044 -6.970 1.00 57.16 192 LEU A CA 1
ATOM 1371 C C . LEU A 1 192 ? 26.122 -5.349 -7.234 1.00 57.16 192 LEU A C 1
ATOM 1373 O O . LEU A 1 192 ? 26.991 -5.319 -6.367 1.00 57.16 192 LEU A O 1
ATOM 1377 N N . ASP A 1 193 ? 26.286 -4.828 -8.450 1.00 59.78 193 ASP A N 1
ATOM 1378 C CA . ASP A 1 193 ? 27.446 -4.033 -8.865 1.00 59.78 193 ASP A CA 1
ATOM 1379 C C . ASP A 1 193 ? 27.008 -2.582 -9.162 1.00 59.78 193 ASP A C 1
ATOM 1381 O O . ASP A 1 193 ? 26.129 -2.371 -10.001 1.00 59.78 193 ASP A O 1
ATOM 1385 N N . PRO A 1 194 ? 27.566 -1.560 -8.485 1.00 56.59 194 PRO A N 1
ATOM 1386 C CA . PRO A 1 194 ? 27.272 -0.154 -8.774 1.00 56.59 194 PRO A CA 1
ATOM 1387 C C . PRO A 1 194 ? 27.615 0.283 -10.212 1.00 56.59 194 PRO A C 1
ATOM 1389 O O . PRO A 1 194 ? 27.079 1.297 -10.661 1.00 56.59 194 PRO A O 1
ATOM 1392 N N . ALA A 1 195 ? 28.439 -0.470 -10.950 1.00 59.38 195 ALA A N 1
ATOM 1393 C CA . ALA A 1 195 ? 28.680 -0.243 -12.378 1.00 59.38 195 ALA A CA 1
ATOM 1394 C C . ALA A 1 195 ? 27.464 -0.576 -13.269 1.00 59.38 195 ALA A C 1
ATOM 1396 O O . ALA A 1 195 ? 27.384 -0.103 -14.400 1.00 59.38 195 ALA A O 1
ATOM 1397 N N . LEU A 1 196 ? 26.476 -1.321 -12.756 1.00 61.38 196 LEU A N 1
ATOM 1398 C CA . LEU A 1 196 ? 25.313 -1.751 -13.536 1.00 61.38 196 LEU A CA 1
ATOM 1399 C C . LEU A 1 196 ? 24.317 -0.629 -13.821 1.00 61.38 196 LEU A C 1
ATOM 1401 O O . LEU A 1 196 ? 23.596 -0.728 -14.800 1.00 61.38 196 LEU A O 1
ATOM 1405 N N . LEU A 1 197 ? 24.225 0.422 -12.998 1.00 64.06 197 LEU A N 1
ATOM 1406 C CA . LEU A 1 197 ? 23.219 1.471 -13.218 1.00 64.06 197 LEU A CA 1
ATOM 1407 C C . LEU A 1 197 ? 23.533 2.327 -14.466 1.00 64.06 197 LEU A C 1
ATOM 1409 O O . LEU A 1 197 ? 22.630 2.497 -15.285 1.00 64.06 197 LEU A O 1
ATOM 1413 N N . PRO A 1 198 ? 24.774 2.816 -14.673 1.00 66.62 198 PRO A N 1
ATOM 1414 C CA . PRO A 1 198 ? 25.160 3.460 -15.930 1.00 66.62 198 PRO A CA 1
ATOM 1415 C C . PRO A 1 198 ? 25.015 2.537 -17.145 1.00 66.62 198 PRO A C 1
ATOM 1417 O O . PRO A 1 198 ? 24.512 2.978 -18.177 1.00 66.62 198 PRO A O 1
ATOM 1420 N N . ASP A 1 199 ? 25.386 1.260 -17.012 1.00 70.94 199 ASP A N 1
ATOM 1421 C CA . ASP A 1 199 ? 25.262 0.271 -18.091 1.00 70.94 199 ASP A CA 1
ATOM 1422 C C . ASP A 1 199 ? 23.795 -0.027 -18.428 1.00 70.94 199 ASP A C 1
ATOM 1424 O O . ASP A 1 199 ? 23.438 -0.138 -19.601 1.00 70.94 199 ASP A O 1
ATOM 1428 N N . LEU A 1 200 ? 22.912 -0.086 -17.426 1.00 68.56 200 LEU A N 1
ATOM 1429 C CA . LEU A 1 200 ? 21.471 -0.254 -17.611 1.00 68.56 200 LEU A CA 1
ATOM 1430 C C . LEU A 1 200 ? 20.860 0.978 -18.291 1.00 68.56 200 LEU A C 1
ATOM 1432 O O . LEU A 1 200 ? 20.063 0.826 -19.209 1.00 68.56 200 LEU A O 1
ATOM 1436 N N . ILE A 1 201 ? 21.263 2.190 -17.887 1.00 75.38 201 ILE A N 1
ATOM 1437 C CA . ILE A 1 201 ? 20.843 3.446 -18.530 1.00 75.38 201 ILE A CA 1
ATOM 1438 C C . ILE A 1 201 ? 21.299 3.470 -19.993 1.00 75.38 201 ILE A C 1
ATOM 1440 O O . ILE A 1 201 ? 20.505 3.801 -20.873 1.00 75.38 201 ILE A O 1
ATOM 1444 N N . GLY A 1 202 ? 22.547 3.076 -20.265 1.00 74.94 202 GLY A N 1
ATOM 1445 C CA . GLY A 1 202 ? 23.077 2.941 -21.621 1.00 74.94 202 GLY A CA 1
ATOM 1446 C C . GLY A 1 202 ? 22.288 1.927 -22.449 1.00 74.94 202 GLY A C 1
ATOM 1447 O O . GLY A 1 202 ? 21.822 2.257 -23.535 1.00 74.94 202 GLY A O 1
ATOM 1448 N N . THR A 1 203 ? 22.041 0.741 -21.891 1.00 78.06 203 THR A N 1
ATOM 1449 C CA . THR A 1 203 ? 21.286 -0.335 -22.550 1.00 78.06 203 THR A CA 1
ATOM 1450 C C . THR A 1 203 ? 19.842 0.082 -22.836 1.00 78.06 203 THR A C 1
ATOM 1452 O O . THR A 1 203 ? 19.339 -0.150 -23.934 1.00 78.06 203 THR A O 1
ATOM 1455 N N . CYS A 1 204 ? 19.164 0.740 -21.890 1.00 74.81 204 CYS A N 1
ATOM 1456 C CA . CYS A 1 204 ? 17.815 1.270 -22.090 1.00 74.81 204 CYS A CA 1
ATOM 1457 C C . CYS A 1 204 ? 17.777 2.364 -23.162 1.00 74.81 204 CYS A C 1
ATOM 1459 O O . CYS A 1 204 ? 16.858 2.374 -23.981 1.00 74.81 204 CYS A O 1
ATOM 1461 N N . ALA A 1 205 ? 18.774 3.254 -23.189 1.00 77.06 205 ALA A N 1
ATOM 1462 C CA . ALA A 1 205 ? 18.886 4.285 -24.214 1.00 77.06 205 ALA A CA 1
ATOM 1463 C C . ALA A 1 205 ? 19.080 3.679 -25.609 1.00 77.06 205 ALA A C 1
ATOM 1465 O O . ALA A 1 205 ? 18.378 4.063 -26.544 1.00 77.06 205 ALA A O 1
ATOM 1466 N N . ASP A 1 206 ? 19.974 2.698 -25.730 1.00 80.56 206 ASP A N 1
ATOM 1467 C CA . ASP A 1 206 ? 20.255 2.021 -26.995 1.00 80.56 206 ASP A CA 1
ATOM 1468 C C . ASP A 1 206 ? 19.031 1.211 -27.472 1.00 80.56 206 ASP A C 1
ATOM 1470 O O . ASP A 1 206 ? 18.636 1.324 -28.631 1.00 80.56 206 ASP A O 1
ATOM 1474 N N . THR A 1 207 ? 18.334 0.514 -26.564 1.00 79.75 207 THR A N 1
ATOM 1475 C CA . THR A 1 207 ? 17.087 -0.219 -26.872 1.00 79.75 207 THR A CA 1
ATOM 1476 C C . THR A 1 207 ? 15.964 0.723 -27.325 1.00 79.75 207 THR A C 1
ATOM 1478 O O . THR A 1 207 ? 15.213 0.413 -28.248 1.00 79.75 207 THR A O 1
ATOM 1481 N N . MET A 1 208 ? 15.820 1.890 -26.690 1.00 75.31 208 MET A N 1
ATOM 1482 C CA . MET A 1 208 ? 14.781 2.857 -27.055 1.00 75.31 208 MET A CA 1
ATOM 1483 C C . MET A 1 208 ? 15.065 3.520 -28.407 1.00 75.31 208 MET A C 1
ATOM 1485 O O . MET A 1 208 ? 14.138 3.732 -29.187 1.00 75.31 208 MET A O 1
ATOM 1489 N N . LEU A 1 209 ? 16.334 3.800 -28.711 1.00 81.44 209 LEU A N 1
ATOM 1490 C CA . LEU A 1 209 ? 16.758 4.262 -30.034 1.00 81.44 209 LEU A CA 1
ATOM 1491 C C . LEU A 1 209 ? 16.479 3.218 -31.117 1.00 81.44 209 LEU A C 1
ATOM 1493 O O . LEU A 1 209 ? 16.000 3.572 -32.193 1.00 81.44 209 LEU A O 1
ATOM 1497 N N . GLU A 1 210 ? 16.741 1.945 -30.826 1.00 82.44 210 GLU A N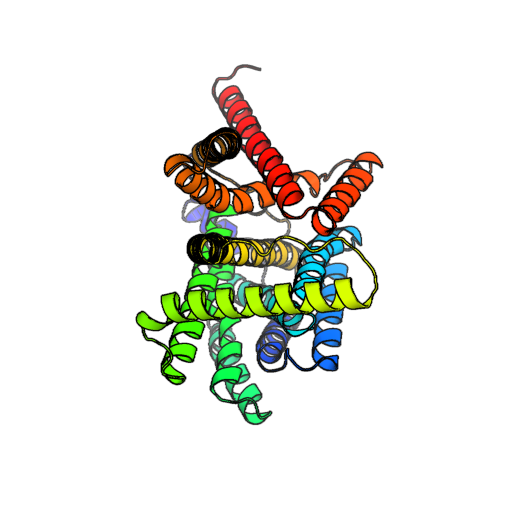 1
ATOM 1498 C CA . GLU A 1 210 ? 16.480 0.840 -31.746 1.00 82.44 210 GLU A CA 1
ATOM 1499 C C . GLU A 1 210 ? 14.976 0.684 -32.026 1.00 82.44 210 GLU A C 1
ATOM 1501 O O . GLU A 1 210 ? 14.573 0.662 -33.189 1.00 82.44 210 GLU A O 1
ATOM 1506 N N . LEU A 1 211 ? 14.133 0.722 -30.986 1.00 78.00 211 LEU A N 1
ATOM 1507 C CA . LEU A 1 211 ? 12.668 0.699 -31.116 1.00 78.00 211 LEU A CA 1
ATOM 1508 C C . LEU A 1 211 ? 12.117 1.897 -31.905 1.00 78.00 211 LEU A C 1
ATOM 1510 O O . LEU A 1 211 ? 11.209 1.737 -32.720 1.00 78.00 211 LEU A O 1
ATOM 1514 N N . LEU A 1 212 ? 12.656 3.102 -31.687 1.00 77.94 212 LEU A N 1
ATOM 1515 C CA . LEU A 1 212 ? 12.263 4.300 -32.438 1.00 77.94 212 LEU A CA 1
ATOM 1516 C C . LEU A 1 212 ? 12.697 4.215 -33.907 1.00 77.94 212 LEU A C 1
ATOM 1518 O O . LEU A 1 212 ? 11.948 4.615 -34.801 1.00 77.94 212 LEU A O 1
ATOM 1522 N N . ALA A 1 213 ? 13.884 3.670 -34.175 1.00 80.00 213 ALA A N 1
ATOM 1523 C CA . ALA A 1 213 ? 14.367 3.440 -35.531 1.00 80.00 213 ALA A CA 1
ATOM 1524 C C . ALA A 1 213 ? 13.523 2.382 -36.262 1.00 80.00 213 ALA A C 1
ATOM 1526 O O . ALA A 1 213 ? 13.219 2.547 -37.445 1.00 80.00 213 ALA A O 1
ATOM 1527 N N . GLU A 1 214 ? 13.109 1.324 -35.565 1.00 80.56 214 GLU A N 1
ATOM 1528 C CA . GLU A 1 214 ? 12.231 0.281 -36.095 1.00 80.56 214 GLU A CA 1
ATOM 1529 C C . GLU A 1 214 ? 10.815 0.814 -36.364 1.00 80.56 214 GLU A C 1
ATOM 1531 O O . GLU A 1 214 ? 10.273 0.596 -37.448 1.00 80.56 214 GLU A O 1
ATOM 1536 N N . GLN A 1 215 ? 10.250 1.621 -35.457 1.00 75.31 215 GLN A N 1
ATOM 1537 C CA . GLN A 1 215 ? 8.987 2.325 -35.708 1.00 75.31 215 GLN A CA 1
ATOM 1538 C C . GLN A 1 215 ? 9.065 3.251 -36.924 1.00 75.31 215 GLN A C 1
ATOM 1540 O O . GLN A 1 215 ? 8.150 3.259 -37.744 1.00 75.31 215 GLN A O 1
ATOM 1545 N N . ASN A 1 216 ? 10.151 4.012 -37.075 1.00 76.06 216 ASN A N 1
ATOM 1546 C CA . ASN A 1 216 ? 10.342 4.889 -38.231 1.00 76.06 216 ASN A CA 1
ATOM 1547 C C . ASN A 1 216 ? 10.422 4.106 -39.550 1.00 76.06 216 ASN A C 1
ATOM 1549 O O . ASN A 1 216 ? 9.903 4.576 -40.564 1.00 76.06 216 ASN A O 1
ATOM 1553 N N . LYS A 1 217 ? 11.015 2.904 -39.548 1.00 79.00 217 LYS A N 1
ATOM 1554 C CA . LYS A 1 217 ? 10.981 2.004 -40.712 1.00 79.00 217 LYS A CA 1
ATOM 1555 C C . LYS A 1 217 ? 9.556 1.551 -41.026 1.00 79.00 217 LYS A C 1
ATOM 1557 O O . LYS A 1 217 ? 9.140 1.661 -42.174 1.00 79.00 217 LYS A O 1
ATOM 1562 N N . LEU A 1 218 ? 8.789 1.136 -40.018 1.00 77.88 218 LEU A N 1
ATOM 1563 C CA . LEU A 1 218 ? 7.390 0.724 -40.191 1.00 77.88 218 LEU A CA 1
ATOM 1564 C C . LEU A 1 218 ? 6.500 1.871 -40.702 1.00 77.88 218 LEU A C 1
ATOM 1566 O O . LEU A 1 218 ? 5.649 1.654 -41.564 1.00 77.88 218 LEU A O 1
ATOM 1570 N N . TYR A 1 219 ? 6.710 3.104 -40.229 1.00 73.50 219 TYR A N 1
ATOM 1571 C CA . TYR A 1 219 ? 6.006 4.282 -40.747 1.00 73.50 219 TYR A CA 1
ATOM 1572 C C . TYR A 1 219 ? 6.382 4.591 -42.200 1.00 73.50 219 TYR A C 1
ATOM 1574 O O . TYR A 1 219 ? 5.499 4.898 -43.005 1.00 73.50 219 TYR A O 1
ATOM 1582 N N . ALA A 1 220 ? 7.663 4.456 -42.557 1.00 71.69 220 ALA A N 1
ATOM 1583 C CA . ALA A 1 220 ? 8.128 4.626 -43.929 1.00 71.69 220 ALA A CA 1
ATOM 1584 C C . ALA A 1 220 ? 7.542 3.561 -44.875 1.00 71.69 220 ALA A C 1
ATOM 1586 O O . ALA A 1 220 ? 7.094 3.897 -45.971 1.00 71.69 220 ALA A O 1
ATOM 1587 N N . GLU A 1 221 ? 7.475 2.300 -44.441 1.00 78.00 221 GLU A N 1
ATOM 1588 C CA . GLU A 1 221 ? 6.857 1.194 -45.189 1.00 78.00 221 GLU A CA 1
ATOM 1589 C C . GLU A 1 221 ? 5.339 1.370 -45.354 1.00 78.00 221 GLU A C 1
ATOM 1591 O O . GLU A 1 221 ? 4.783 1.022 -46.395 1.00 78.00 221 GLU A O 1
ATOM 1596 N N . ALA A 1 222 ? 4.669 1.977 -44.371 1.00 73.75 222 ALA A N 1
ATOM 1597 C CA . ALA A 1 222 ? 3.247 2.316 -44.430 1.00 73.75 222 ALA A CA 1
ATOM 1598 C C . ALA A 1 222 ? 2.933 3.577 -45.266 1.00 73.75 222 ALA A C 1
ATOM 1600 O O . ALA A 1 222 ? 1.773 3.985 -45.348 1.00 73.75 222 ALA A O 1
ATOM 1601 N N . GLY A 1 223 ? 3.940 4.223 -45.871 1.00 63.44 223 GLY A N 1
ATOM 1602 C CA . GLY A 1 223 ? 3.770 5.451 -46.656 1.00 63.44 223 GLY A CA 1
ATOM 1603 C C . GLY A 1 223 ? 3.415 6.687 -45.821 1.00 63.44 223 GLY A C 1
ATOM 1604 O O . GLY A 1 223 ? 3.007 7.710 -46.371 1.00 63.44 223 GLY A O 1
ATOM 1605 N N . LEU A 1 224 ? 3.564 6.613 -44.495 1.00 64.31 224 LEU A N 1
ATOM 1606 C CA . LEU A 1 224 ? 3.368 7.736 -43.587 1.00 64.31 224 LEU A CA 1
ATOM 1607 C C . LEU A 1 224 ? 4.660 8.559 -43.564 1.00 64.31 224 LEU A C 1
ATOM 1609 O O . LEU A 1 224 ? 5.627 8.225 -42.887 1.00 64.31 224 LEU A O 1
ATOM 1613 N N . SER A 1 225 ? 4.682 9.660 -44.314 1.00 52.78 225 SER A N 1
ATOM 1614 C CA . SER A 1 225 ? 5.837 10.556 -44.474 1.00 52.78 225 SER A CA 1
ATOM 1615 C C . SER A 1 225 ? 6.123 11.450 -43.255 1.00 52.78 225 SER A C 1
ATOM 1617 O O . SER A 1 225 ? 6.531 12.600 -43.405 1.00 52.78 225 SER A O 1
ATOM 1619 N N . ALA A 1 226 ? 5.913 10.939 -42.043 1.00 54.56 226 ALA A N 1
ATOM 1620 C CA . ALA A 1 226 ? 6.298 11.594 -40.799 1.00 54.56 226 ALA A CA 1
ATOM 1621 C C . ALA A 1 226 ? 7.419 10.783 -40.140 1.00 54.56 226 ALA A C 1
ATOM 1623 O O . ALA A 1 226 ? 7.195 10.064 -39.171 1.00 54.56 226 ALA A O 1
ATOM 1624 N N . ALA A 1 227 ? 8.634 10.887 -40.685 1.00 54.69 227 ALA A N 1
ATOM 1625 C CA . ALA A 1 227 ? 9.820 10.438 -39.969 1.00 54.69 227 ALA A CA 1
ATOM 1626 C C . ALA A 1 227 ? 9.972 11.334 -38.734 1.00 54.69 227 ALA A C 1
ATOM 1628 O O . ALA A 1 227 ? 10.294 12.518 -38.857 1.00 54.69 227 ALA A O 1
ATOM 1629 N N . LEU A 1 228 ? 9.690 10.791 -37.551 1.00 59.28 228 LEU A N 1
ATOM 1630 C CA . LEU A 1 228 ? 10.007 11.482 -36.309 1.00 59.28 228 LEU A CA 1
ATOM 1631 C C . LEU A 1 228 ? 11.535 11.597 -36.243 1.00 59.28 228 LEU A C 1
ATOM 1633 O O . LEU A 1 228 ? 12.210 10.568 -36.371 1.00 59.28 228 LEU A O 1
ATOM 1637 N N . PRO A 1 229 ? 12.106 12.809 -36.090 1.00 66.00 229 PRO A N 1
ATOM 1638 C CA . PRO A 1 229 ? 13.541 12.940 -35.897 1.00 66.00 229 PRO A CA 1
ATOM 1639 C C . PRO A 1 229 ? 13.930 12.103 -34.679 1.00 66.00 229 PRO A C 1
ATOM 1641 O O . PRO A 1 229 ? 13.313 12.219 -33.619 1.00 66.00 229 PRO A O 1
ATOM 1644 N N . LEU A 1 230 ? 14.914 11.218 -34.858 1.00 66.62 230 LEU A N 1
ATOM 1645 C CA . LEU A 1 230 ? 15.453 10.444 -33.747 1.00 66.62 230 LEU A CA 1
ATOM 1646 C C . LEU A 1 230 ? 16.004 11.443 -32.716 1.00 66.62 230 LEU A C 1
ATOM 1648 O O . LEU A 1 230 ? 16.797 12.306 -33.105 1.00 66.62 230 LEU A O 1
ATOM 1652 N N . PRO A 1 231 ? 15.578 11.366 -31.444 1.00 70.75 231 PRO A N 1
ATOM 1653 C CA . PRO A 1 231 ? 16.121 12.227 -30.403 1.00 70.75 231 PRO A CA 1
ATOM 1654 C C . PRO A 1 231 ? 17.630 11.996 -30.271 1.00 70.75 231 PRO A C 1
ATOM 1656 O O . PRO A 1 231 ? 18.113 10.889 -30.533 1.00 70.75 231 PRO A O 1
ATOM 1659 N N . ASP A 1 232 ? 18.381 13.015 -29.847 1.00 78.94 232 ASP A N 1
ATOM 1660 C CA . ASP A 1 232 ? 19.813 12.837 -29.598 1.00 78.94 232 ASP A CA 1
ATOM 1661 C C . ASP A 1 232 ? 20.001 11.780 -28.495 1.00 78.94 232 ASP A C 1
ATOM 1663 O O . ASP A 1 232 ? 19.313 11.784 -27.470 1.00 78.94 232 ASP A O 1
ATOM 1667 N N . ARG A 1 233 ? 20.962 10.866 -28.674 1.00 76.62 233 ARG A N 1
ATOM 1668 C CA . ARG A 1 233 ? 21.281 9.831 -27.679 1.00 76.62 233 ARG A CA 1
ATOM 1669 C C . ARG A 1 233 ? 21.546 10.457 -26.315 1.00 76.62 233 ARG A C 1
ATOM 1671 O O . ARG A 1 233 ? 21.178 9.887 -25.292 1.00 76.62 233 ARG A O 1
ATOM 1678 N N . ARG A 1 234 ? 22.160 11.643 -26.291 1.00 74.88 234 ARG A N 1
ATOM 1679 C CA . ARG A 1 234 ? 22.416 12.382 -25.054 1.00 74.88 234 ARG A CA 1
ATOM 1680 C C . ARG A 1 234 ? 21.127 12.821 -24.352 1.00 74.88 234 ARG A C 1
ATOM 1682 O O . ARG A 1 234 ? 21.068 12.744 -23.130 1.00 74.88 234 ARG A O 1
ATOM 1689 N N . GLU A 1 235 ? 20.102 13.233 -25.094 1.00 69.06 235 GLU A N 1
ATOM 1690 C CA . GLU A 1 235 ? 18.793 13.595 -24.533 1.00 69.06 235 GLU A CA 1
ATOM 1691 C C . GLU A 1 235 ? 18.087 12.373 -23.938 1.00 69.06 235 GLU A C 1
ATOM 1693 O O . GLU A 1 235 ? 17.551 12.451 -22.836 1.00 69.06 235 GLU A O 1
ATOM 1698 N N . ILE A 1 236 ? 18.166 11.220 -24.607 1.00 69.44 236 ILE A N 1
ATOM 1699 C CA . ILE A 1 236 ? 17.588 9.958 -24.123 1.00 69.44 236 ILE A CA 1
ATOM 1700 C C . ILE A 1 236 ? 18.319 9.466 -22.868 1.00 69.44 236 ILE A C 1
ATOM 1702 O O . ILE A 1 236 ? 17.683 9.080 -21.889 1.00 69.44 236 ILE A O 1
ATOM 1706 N N . VAL A 1 237 ? 19.654 9.524 -22.855 1.00 71.25 237 VAL A N 1
ATOM 1707 C CA . VAL A 1 237 ? 20.463 9.180 -21.674 1.00 71.25 237 VAL A CA 1
ATOM 1708 C C . VAL A 1 237 ? 20.145 10.110 -20.504 1.00 71.25 237 VAL A C 1
ATOM 1710 O O . VAL A 1 237 ? 19.975 9.628 -19.386 1.00 71.25 237 VAL A O 1
ATOM 1713 N N . ASN A 1 238 ? 20.014 11.418 -20.743 1.00 67.75 238 ASN A N 1
ATOM 1714 C CA . ASN A 1 238 ? 19.594 12.368 -19.713 1.00 67.75 238 ASN A CA 1
ATOM 1715 C C . ASN A 1 238 ? 18.178 12.048 -19.206 1.00 67.75 238 ASN A C 1
ATOM 1717 O O . ASN A 1 238 ? 17.973 12.008 -18.000 1.00 67.75 238 ASN A O 1
ATOM 1721 N N . MET A 1 239 ? 17.236 11.708 -20.093 1.00 62.97 239 MET A N 1
ATOM 1722 C CA . MET A 1 239 ? 15.875 11.313 -19.717 1.00 62.97 239 MET A CA 1
ATOM 1723 C C . MET A 1 239 ? 15.855 10.057 -18.831 1.00 62.97 239 MET A C 1
ATOM 1725 O O . MET A 1 239 ? 15.160 10.027 -17.819 1.00 62.97 239 MET A O 1
ATOM 1729 N N . PHE A 1 240 ? 16.631 9.022 -19.167 1.00 63.78 240 PHE A N 1
ATOM 1730 C CA . PHE A 1 240 ? 16.742 7.815 -18.336 1.00 63.78 240 PHE A CA 1
ATOM 1731 C C . PHE A 1 240 ? 17.487 8.063 -17.025 1.00 63.78 240 PHE A C 1
ATOM 1733 O O . PHE A 1 240 ? 17.163 7.451 -16.007 1.00 63.78 240 PHE A O 1
ATOM 1740 N N . THR A 1 241 ? 18.455 8.975 -17.034 1.00 66.00 241 THR A N 1
ATOM 1741 C CA . THR A 1 241 ? 19.161 9.418 -15.831 1.00 66.00 241 THR A CA 1
ATOM 1742 C C . THR A 1 241 ? 18.199 10.143 -14.885 1.00 66.00 241 THR A C 1
ATOM 1744 O O . THR A 1 241 ? 18.123 9.797 -13.707 1.00 66.00 241 THR A O 1
ATOM 1747 N N . ASP A 1 242 ? 17.381 11.059 -15.404 1.00 60.25 242 ASP A N 1
ATOM 1748 C CA . ASP A 1 242 ? 16.327 11.739 -14.649 1.00 60.25 242 ASP A CA 1
ATOM 1749 C C . ASP A 1 242 ? 15.285 10.743 -14.121 1.00 60.25 242 ASP A C 1
ATOM 1751 O O . ASP A 1 242 ? 14.899 10.802 -12.953 1.00 60.25 242 ASP A O 1
ATOM 1755 N N . LEU A 1 243 ? 14.891 9.755 -14.931 1.00 59.16 243 LEU A N 1
ATOM 1756 C CA . LEU A 1 243 ? 13.977 8.688 -14.517 1.00 59.16 243 LEU A CA 1
ATOM 1757 C C . LEU A 1 243 ? 14.562 7.837 -13.377 1.00 59.16 243 LEU A C 1
ATOM 1759 O O . LEU A 1 243 ? 13.860 7.505 -12.420 1.00 59.16 243 LEU A O 1
ATOM 1763 N N . ALA A 1 244 ? 15.854 7.508 -13.452 1.00 63.00 244 ALA A N 1
ATOM 1764 C CA . ALA A 1 244 ? 16.567 6.791 -12.401 1.00 63.00 244 ALA A CA 1
ATOM 1765 C C . ALA A 1 244 ? 16.640 7.618 -11.107 1.00 63.00 244 ALA A C 1
ATOM 1767 O O . ALA A 1 244 ? 16.462 7.067 -10.019 1.00 63.00 244 ALA A O 1
ATOM 1768 N N . TYR A 1 245 ? 16.814 8.940 -11.210 1.00 57.75 245 TYR A N 1
ATOM 1769 C CA . TYR A 1 245 ? 16.753 9.847 -10.061 1.00 57.75 245 TYR A CA 1
ATOM 1770 C C . TYR A 1 245 ? 15.344 9.981 -9.470 1.00 57.75 245 TYR A C 1
ATOM 1772 O O . TYR A 1 245 ? 15.207 10.144 -8.257 1.00 57.75 245 TYR A O 1
ATOM 1780 N N . MET A 1 246 ? 14.295 9.849 -10.285 1.00 53.75 246 MET A N 1
ATOM 1781 C CA . MET A 1 246 ? 12.900 9.856 -9.830 1.00 53.75 246 MET A CA 1
ATOM 1782 C C . MET A 1 246 ? 12.439 8.505 -9.257 1.00 53.75 246 MET A C 1
ATOM 1784 O O . MET A 1 246 ? 11.466 8.458 -8.499 1.00 53.75 246 MET A O 1
ATOM 1788 N N . ALA A 1 247 ? 13.129 7.401 -9.558 1.00 61.34 247 ALA A N 1
ATOM 1789 C CA . ALA A 1 247 ? 12.722 6.055 -9.150 1.00 61.34 247 ALA A CA 1
ATOM 1790 C C . ALA A 1 247 ? 12.523 5.879 -7.625 1.00 61.34 247 ALA A C 1
ATOM 1792 O O . ALA A 1 247 ? 11.507 5.295 -7.234 1.00 61.34 247 ALA A O 1
ATOM 1793 N N . PRO A 1 248 ? 13.389 6.405 -6.729 1.00 63.00 248 PRO A N 1
ATOM 1794 C CA . PRO A 1 248 ? 13.167 6.325 -5.284 1.00 63.00 248 PRO A CA 1
ATOM 1795 C C . PRO A 1 248 ? 11.918 7.085 -4.830 1.00 63.00 248 PRO A C 1
ATOM 1797 O O . PRO A 1 248 ? 11.205 6.618 -3.938 1.00 63.00 248 PRO A O 1
ATOM 1800 N N . ALA A 1 249 ? 11.637 8.235 -5.453 1.00 55.31 249 ALA A N 1
ATOM 1801 C CA . ALA A 1 249 ? 10.431 9.000 -5.176 1.00 55.31 249 ALA A CA 1
ATOM 1802 C C . ALA A 1 249 ? 9.209 8.170 -5.577 1.00 55.31 249 ALA A C 1
ATOM 1804 O O . ALA A 1 249 ? 8.408 7.843 -4.707 1.00 55.31 249 ALA A O 1
ATOM 1805 N N . ILE A 1 250 ? 9.135 7.713 -6.833 1.00 62.09 250 ILE A N 1
ATOM 1806 C CA . ILE A 1 250 ? 8.052 6.863 -7.365 1.00 62.09 250 ILE A CA 1
ATOM 1807 C C . ILE A 1 250 ? 7.831 5.617 -6.492 1.00 62.09 250 ILE A C 1
ATOM 1809 O O . ILE A 1 250 ? 6.692 5.265 -6.176 1.00 62.09 250 ILE A O 1
ATOM 1813 N N . PHE A 1 251 ? 8.907 4.974 -6.037 1.00 66.62 251 PHE A N 1
ATOM 1814 C CA . PHE A 1 251 ? 8.834 3.837 -5.123 1.00 66.62 251 PHE A CA 1
ATOM 1815 C C . PHE A 1 251 ? 8.208 4.210 -3.766 1.00 66.62 251 PHE A C 1
ATOM 1817 O O . PHE A 1 251 ? 7.331 3.500 -3.263 1.00 66.62 251 PHE A O 1
ATOM 1824 N N . GLY A 1 252 ? 8.603 5.347 -3.186 1.00 63.53 252 GLY A N 1
ATOM 1825 C CA . GLY A 1 252 ? 7.997 5.890 -1.969 1.00 63.53 252 GLY A CA 1
ATOM 1826 C C . GLY A 1 252 ? 6.510 6.221 -2.143 1.00 63.53 252 GLY A C 1
ATOM 1827 O O . GLY A 1 252 ? 5.700 5.873 -1.279 1.00 63.53 252 GLY A O 1
ATOM 1828 N N . ILE A 1 253 ? 6.137 6.814 -3.284 1.00 61.94 253 ILE A N 1
ATOM 1829 C CA . ILE A 1 253 ? 4.742 7.078 -3.672 1.00 61.94 253 ILE A CA 1
ATOM 1830 C C . ILE A 1 253 ? 3.943 5.771 -3.687 1.00 61.94 253 ILE A C 1
ATOM 1832 O O . ILE A 1 253 ? 2.899 5.673 -3.037 1.00 61.94 253 ILE A O 1
ATOM 1836 N N . ALA A 1 254 ? 4.447 4.747 -4.380 1.00 67.50 254 ALA A N 1
ATOM 1837 C CA . ALA A 1 254 ? 3.788 3.449 -4.478 1.00 67.50 254 ALA A CA 1
ATOM 1838 C C . ALA A 1 254 ? 3.577 2.815 -3.092 1.00 67.50 254 ALA A C 1
ATOM 1840 O O . ALA A 1 254 ? 2.477 2.347 -2.782 1.00 67.50 254 ALA A O 1
ATOM 1841 N N . CYS A 1 255 ? 4.585 2.878 -2.215 1.00 78.19 255 CYS A N 1
ATOM 1842 C CA . CYS A 1 255 ? 4.476 2.377 -0.844 1.00 78.19 255 CYS A CA 1
ATOM 1843 C C . CYS A 1 255 ? 3.414 3.130 -0.025 1.00 78.19 255 CYS A C 1
ATOM 1845 O O . CYS A 1 255 ? 2.652 2.502 0.713 1.00 78.19 255 CYS A O 1
ATOM 1847 N N . LEU A 1 256 ? 3.325 4.458 -0.164 1.00 69.88 256 LEU A N 1
ATOM 1848 C CA . LEU A 1 256 ? 2.316 5.285 0.509 1.00 69.88 256 LEU A CA 1
ATOM 1849 C C . LEU A 1 256 ? 0.895 4.979 0.031 1.00 69.88 256 LEU A C 1
ATOM 1851 O O . LEU A 1 256 ? -0.021 4.895 0.852 1.00 69.88 256 LEU A O 1
ATOM 1855 N N . VAL A 1 257 ? 0.710 4.776 -1.274 1.00 70.06 257 VAL A N 1
ATOM 1856 C CA . VAL A 1 257 ? -0.585 4.395 -1.848 1.00 70.06 257 VAL A CA 1
ATOM 1857 C C . VAL A 1 257 ? -1.029 3.047 -1.281 1.00 70.06 257 VAL A C 1
ATOM 1859 O O . VAL A 1 257 ? -2.128 2.942 -0.741 1.00 70.06 257 VAL A O 1
ATOM 1862 N N . VAL A 1 258 ? -0.170 2.025 -1.305 1.00 79.56 258 VAL A N 1
ATOM 1863 C CA . VAL A 1 258 ? -0.502 0.709 -0.728 1.00 79.56 258 VAL A CA 1
ATOM 1864 C C . VAL A 1 258 ? -0.797 0.821 0.772 1.00 79.56 258 VAL A C 1
ATOM 1866 O O . VAL A 1 258 ? -1.798 0.285 1.249 1.00 79.56 258 VAL A O 1
ATOM 1869 N N . ALA A 1 259 ? 0.020 1.568 1.517 1.00 81.69 259 ALA A N 1
ATOM 1870 C CA . ALA A 1 259 ? -0.167 1.787 2.948 1.00 81.69 259 ALA A CA 1
ATOM 1871 C C . ALA A 1 259 ? -1.503 2.463 3.285 1.00 81.69 259 ALA A C 1
ATOM 1873 O O .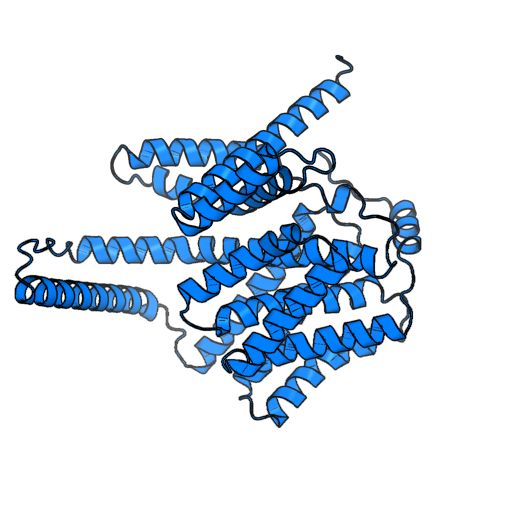 ALA A 1 259 ? -2.163 2.094 4.260 1.00 81.69 259 ALA A O 1
ATOM 1874 N N . TYR A 1 260 ? -1.932 3.416 2.459 1.00 79.62 260 TYR A N 1
ATOM 1875 C CA . TYR A 1 260 ? -3.246 4.036 2.563 1.00 79.62 260 TYR A CA 1
ATOM 1876 C C . TYR A 1 260 ? -4.375 3.018 2.417 1.00 79.62 260 TYR A C 1
ATOM 1878 O O . TYR A 1 260 ? -5.293 2.989 3.242 1.00 79.62 260 TYR A O 1
ATOM 1886 N N . PHE A 1 261 ? -4.300 2.164 1.393 1.00 79.56 261 PHE A N 1
ATOM 1887 C CA . PHE A 1 261 ? -5.299 1.126 1.153 1.00 79.56 261 PHE A CA 1
ATOM 1888 C C . PHE A 1 261 ? -5.363 0.120 2.297 1.00 79.56 261 PHE A C 1
ATOM 1890 O O . PHE A 1 261 ? -6.462 -0.217 2.742 1.00 79.56 261 PHE A O 1
ATOM 1897 N N . VAL A 1 262 ? -4.207 -0.301 2.817 1.00 85.75 262 VAL A N 1
ATOM 1898 C CA . VAL A 1 262 ? -4.117 -1.160 4.005 1.00 85.75 262 VAL A CA 1
ATOM 1899 C C . VAL A 1 262 ? -4.809 -0.495 5.193 1.00 85.75 262 VAL A C 1
ATOM 1901 O O . VAL A 1 262 ? -5.716 -1.084 5.778 1.00 85.75 262 VAL A O 1
ATOM 1904 N N . TRP A 1 263 ? -4.435 0.741 5.536 1.00 85.44 263 TRP A N 1
ATOM 1905 C CA . TRP A 1 263 ? -4.984 1.437 6.702 1.00 85.44 263 TRP A CA 1
ATOM 1906 C C . TRP A 1 263 ? -6.496 1.652 6.590 1.00 85.44 263 TRP A 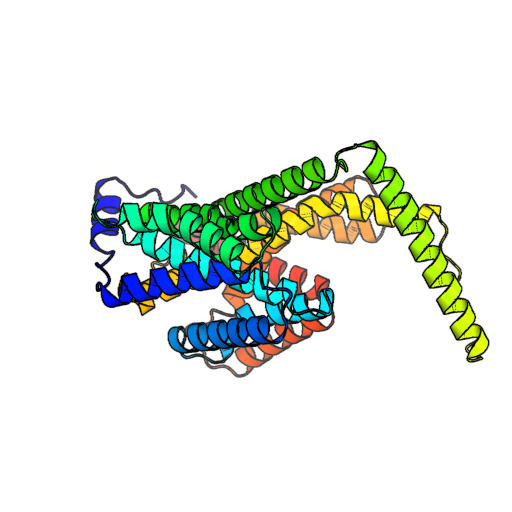C 1
ATOM 1908 O O . TRP A 1 263 ? -7.250 1.312 7.501 1.00 85.44 263 TRP A O 1
ATOM 1918 N N . ARG A 1 264 ? -6.964 2.160 5.445 1.00 79.06 264 ARG A N 1
ATOM 1919 C CA . ARG A 1 264 ? -8.387 2.442 5.223 1.00 79.06 264 ARG A CA 1
ATOM 1920 C C . ARG A 1 264 ? -9.230 1.169 5.266 1.00 79.06 264 ARG A C 1
ATOM 1922 O O . ARG A 1 264 ? -10.279 1.155 5.908 1.00 79.06 264 ARG A O 1
ATOM 1929 N N . THR A 1 265 ? -8.767 0.102 4.620 1.00 82.56 265 THR A N 1
ATOM 1930 C CA . THR A 1 265 ? -9.472 -1.188 4.607 1.00 82.56 265 THR A CA 1
ATOM 1931 C C . THR A 1 265 ? -9.466 -1.829 5.994 1.00 82.56 265 THR A C 1
ATOM 1933 O O . THR A 1 265 ? -10.488 -2.358 6.422 1.00 82.56 265 THR A O 1
ATOM 1936 N N . LEU A 1 266 ? -8.372 -1.697 6.751 1.00 87.25 266 LEU A N 1
ATOM 1937 C CA . LEU A 1 266 ? -8.300 -2.152 8.139 1.00 87.25 266 LEU A CA 1
ATOM 1938 C C . LEU A 1 266 ? -9.314 -1.429 9.035 1.00 87.25 266 LEU A C 1
ATOM 1940 O O . LEU A 1 266 ? -10.010 -2.083 9.808 1.00 87.25 266 LEU A O 1
ATOM 1944 N N . CYS A 1 267 ? -9.452 -0.106 8.916 1.00 83.94 267 CYS A N 1
ATOM 1945 C CA . CYS A 1 267 ? -10.457 0.644 9.675 1.00 83.94 267 CYS A CA 1
ATOM 1946 C C . CYS A 1 267 ? -11.890 0.186 9.360 1.00 83.94 267 CYS A C 1
ATOM 1948 O O . CYS A 1 267 ? -12.690 0.026 10.281 1.00 83.94 267 CYS A O 1
ATOM 1950 N N . ILE A 1 268 ? -12.203 -0.064 8.083 1.00 79.31 268 ILE A N 1
ATOM 1951 C CA . ILE A 1 268 ? -13.511 -0.589 7.655 1.00 79.31 268 ILE A CA 1
ATOM 1952 C C . ILE A 1 268 ? -13.745 -1.983 8.252 1.00 79.31 268 ILE A C 1
ATOM 1954 O O . ILE A 1 268 ? -14.793 -2.233 8.848 1.00 79.31 268 ILE A O 1
ATOM 1958 N N . MET A 1 269 ? -12.753 -2.868 8.158 1.00 80.88 269 MET A N 1
ATOM 1959 C CA . MET A 1 269 ? -12.812 -4.233 8.690 1.00 80.88 269 MET A CA 1
ATOM 1960 C C . MET A 1 269 ? -13.012 -4.259 10.204 1.00 80.88 269 MET A C 1
ATOM 1962 O O . MET A 1 269 ? -13.832 -5.027 10.697 1.00 80.88 269 MET A O 1
ATOM 1966 N N . LEU A 1 270 ? -12.329 -3.385 10.947 1.00 81.06 270 LEU A N 1
ATOM 1967 C CA . LEU A 1 270 ? -12.514 -3.265 12.394 1.00 81.06 270 LEU A CA 1
ATOM 1968 C C . LEU A 1 270 ? -13.961 -2.922 12.763 1.00 81.06 270 LEU A C 1
ATOM 1970 O O . LEU A 1 270 ? -14.471 -3.444 13.751 1.00 81.06 270 LEU A O 1
ATOM 1974 N N . THR A 1 271 ? -14.640 -2.087 11.973 1.00 78.56 271 THR A N 1
ATOM 1975 C CA . THR A 1 271 ? -16.072 -1.823 12.183 1.00 78.56 271 THR A CA 1
ATOM 1976 C C . THR A 1 271 ? -16.975 -2.951 11.699 1.00 78.56 271 THR A C 1
ATOM 1978 O O . THR A 1 271 ? -17.924 -3.306 12.391 1.00 78.56 271 THR A O 1
ATOM 1981 N N . ALA A 1 272 ? -16.676 -3.551 10.545 1.00 75.75 272 ALA A N 1
ATOM 1982 C CA . ALA A 1 272 ? -17.497 -4.605 9.953 1.00 75.75 272 ALA A CA 1
ATOM 1983 C C . ALA A 1 272 ? -17.501 -5.889 10.799 1.00 75.75 272 ALA A C 1
ATOM 1985 O O . ALA A 1 272 ? -18.536 -6.535 10.930 1.00 75.75 272 ALA A O 1
ATOM 1986 N N . PHE A 1 273 ? -16.369 -6.222 11.423 1.00 73.75 273 PHE A N 1
ATOM 1987 C CA . PHE A 1 273 ? -16.249 -7.345 12.355 1.00 73.75 273 PHE A CA 1
ATOM 1988 C C . PHE A 1 273 ? -16.709 -7.013 13.782 1.00 73.75 273 PHE A C 1
ATOM 1990 O O . PHE A 1 273 ? -16.489 -7.801 14.697 1.00 73.75 273 PHE A O 1
ATOM 1997 N N . GLY A 1 274 ? -17.301 -5.835 14.009 1.00 68.62 274 GLY A N 1
ATOM 1998 C CA . GLY A 1 274 ? -17.776 -5.421 15.331 1.00 68.62 274 GLY A CA 1
ATOM 1999 C C . GLY A 1 274 ? -16.664 -5.201 16.363 1.00 68.62 274 GLY A C 1
ATOM 2000 O O . GLY A 1 274 ? -16.964 -4.988 17.534 1.00 68.62 274 GLY A O 1
ATOM 2001 N N . ALA A 1 275 ? -15.389 -5.214 15.951 1.00 70.88 275 ALA A N 1
ATOM 2002 C CA . ALA A 1 275 ? -14.251 -4.955 16.830 1.00 70.88 275 ALA A CA 1
ATOM 2003 C C . ALA A 1 275 ? -14.240 -3.501 17.325 1.00 70.88 275 ALA A C 1
ATOM 2005 O O . ALA A 1 275 ? -13.757 -3.233 18.420 1.00 70.88 275 ALA A O 1
ATOM 2006 N N . LEU A 1 276 ? -14.787 -2.563 16.547 1.00 72.69 276 LEU A N 1
ATOM 2007 C CA . LEU A 1 276 ? -15.035 -1.182 16.955 1.00 72.69 276 LEU A CA 1
ATOM 2008 C C . LEU A 1 276 ? -16.470 -0.766 16.598 1.00 72.69 276 LEU A C 1
ATOM 2010 O O . LEU A 1 276 ? -16.900 -1.009 15.471 1.00 72.69 276 LEU A O 1
ATOM 2014 N N . PRO A 1 277 ? -17.195 -0.063 17.491 1.00 66.19 277 PRO A N 1
ATOM 2015 C CA . PRO A 1 277 ? -18.560 0.391 17.209 1.00 66.19 277 PRO A CA 1
ATOM 2016 C C . PRO A 1 277 ? -18.611 1.460 16.107 1.00 66.19 277 PRO A C 1
ATOM 2018 O O . PRO A 1 277 ? -19.599 1.577 15.387 1.00 66.19 277 PRO A O 1
ATOM 2021 N N . ARG A 1 278 ? -17.550 2.265 15.968 1.00 71.50 278 ARG A N 1
ATOM 2022 C CA . ARG A 1 278 ? -17.397 3.264 14.904 1.00 71.50 278 ARG A CA 1
ATOM 2023 C C . ARG A 1 278 ? -15.922 3.613 14.727 1.00 71.50 278 ARG A C 1
ATOM 2025 O O . ARG A 1 278 ? -15.181 3.600 15.707 1.00 71.50 278 ARG A O 1
ATOM 2032 N N . VAL A 1 279 ? -15.504 3.965 13.508 1.00 67.00 279 VAL A N 1
ATOM 2033 C CA . VAL A 1 279 ? -14.146 4.480 13.263 1.00 67.00 279 VAL A CA 1
ATOM 2034 C C . VAL A 1 279 ? -14.020 5.867 13.911 1.00 67.00 279 VAL A C 1
ATOM 2036 O O . VAL A 1 279 ? -14.766 6.777 13.534 1.00 67.00 279 VAL A O 1
ATOM 2039 N N . PRO A 1 280 ? -13.106 6.072 14.878 1.00 67.88 280 PRO A N 1
ATOM 2040 C CA . PRO A 1 280 ? -12.836 7.396 15.425 1.00 67.88 280 PRO A CA 1
ATOM 2041 C C . PRO A 1 280 ? -12.305 8.335 14.341 1.00 67.88 280 PRO A C 1
ATOM 2043 O O . PRO A 1 280 ? -11.488 7.931 13.513 1.00 67.88 280 PRO A O 1
ATOM 2046 N N . ARG A 1 281 ? -12.685 9.619 14.398 1.00 66.19 281 ARG A N 1
ATOM 2047 C CA . ARG A 1 281 ? -12.242 10.632 13.418 1.00 66.19 281 ARG A CA 1
ATOM 2048 C C . ARG A 1 281 ? -10.720 10.684 13.255 1.00 66.19 281 ARG A C 1
ATOM 2050 O O . ARG A 1 281 ? -10.238 10.831 12.146 1.00 66.19 281 ARG A O 1
ATOM 2057 N N . VAL A 1 282 ? -9.968 10.465 14.333 1.00 66.38 282 VAL A N 1
ATOM 2058 C CA . VAL A 1 282 ? -8.491 10.456 14.347 1.00 66.38 282 VAL A CA 1
ATOM 2059 C C . VAL A 1 282 ? -7.879 9.423 13.380 1.00 66.38 282 VAL A C 1
ATOM 2061 O O . VAL A 1 282 ? -6.753 9.607 12.917 1.00 66.38 282 VAL A O 1
ATOM 2064 N N . PHE A 1 283 ? -8.612 8.358 13.035 1.00 67.31 283 PHE A N 1
ATOM 2065 C CA . PHE A 1 283 ? -8.175 7.338 12.076 1.00 67.31 283 PHE A CA 1
ATOM 2066 C C . PHE A 1 283 ? -8.658 7.570 10.647 1.00 67.31 283 PHE A C 1
ATOM 2068 O O . PHE A 1 283 ? -8.106 6.954 9.738 1.00 67.31 283 PHE A O 1
ATOM 2075 N N . SER A 1 284 ? -9.669 8.418 10.444 1.00 59.50 284 SER A N 1
ATOM 2076 C CA . SER A 1 284 ? -10.250 8.698 9.126 1.00 59.50 284 SER A CA 1
ATOM 2077 C C . SER A 1 284 ? -9.841 10.053 8.558 1.00 59.50 284 SER A C 1
ATOM 2079 O O . SER A 1 284 ? -9.813 10.210 7.340 1.00 59.50 284 SER A O 1
ATOM 2081 N N . THR A 1 285 ? -9.491 11.025 9.404 1.00 59.34 285 THR A N 1
ATOM 2082 C CA . THR A 1 285 ? -9.025 12.334 8.949 1.00 59.34 285 THR A CA 1
ATOM 2083 C C . THR A 1 285 ? -7.517 12.309 8.735 1.00 59.34 285 THR A C 1
ATOM 2085 O O . THR A 1 285 ? -6.775 12.179 9.717 1.00 59.34 285 THR A O 1
ATOM 2088 N N . PRO A 1 286 ? -7.035 12.465 7.493 1.00 56.59 286 PRO A N 1
ATOM 2089 C CA . PRO A 1 286 ? -5.621 12.664 7.264 1.00 56.59 286 PRO A CA 1
ATOM 2090 C C . PRO A 1 286 ? -5.168 13.975 7.903 1.00 56.59 286 PRO A C 1
ATOM 2092 O O . PRO A 1 286 ? -5.741 15.038 7.677 1.00 56.59 286 PRO A O 1
ATOM 2095 N N . THR A 1 287 ? -4.125 13.897 8.719 1.00 57.00 287 THR A N 1
ATOM 2096 C CA . THR A 1 287 ? -3.523 15.057 9.375 1.00 57.00 287 THR A CA 1
ATOM 2097 C C . THR A 1 287 ? -2.148 15.283 8.772 1.00 57.00 287 THR A C 1
ATOM 2099 O O . THR A 1 287 ? -1.179 14.654 9.198 1.00 57.00 287 THR A O 1
ATOM 2102 N N . MET A 1 288 ? -2.042 16.120 7.745 1.00 59.97 288 MET A N 1
ATOM 2103 C CA . MET A 1 288 ? -0.736 16.604 7.296 1.00 59.97 288 MET A CA 1
ATOM 2104 C C . MET A 1 288 ? -0.376 17.901 8.010 1.00 59.97 288 MET A C 1
ATOM 2106 O O . MET A 1 288 ? -1.249 18.656 8.440 1.00 59.97 288 MET A O 1
ATOM 2110 N N . SER A 1 289 ? 0.925 18.143 8.180 1.00 62.59 289 SER A N 1
ATOM 2111 C CA . SER A 1 289 ? 1.381 19.413 8.729 1.00 62.59 289 SER A CA 1
ATOM 2112 C C . SER A 1 289 ? 1.073 20.536 7.735 1.00 62.59 289 SER A C 1
ATOM 2114 O O . SER A 1 289 ? 1.189 20.366 6.523 1.00 62.59 289 SER A O 1
ATOM 2116 N N . VAL A 1 290 ? 0.713 21.710 8.256 1.00 64.94 290 VAL A N 1
ATOM 2117 C CA . VAL A 1 290 ? 0.527 22.933 7.452 1.00 64.94 290 VAL A CA 1
ATOM 2118 C C . VAL A 1 290 ? 1.781 23.234 6.627 1.00 64.94 290 VAL A C 1
ATOM 2120 O O . VAL A 1 290 ? 1.679 23.614 5.466 1.00 64.94 290 VAL A O 1
ATOM 2123 N N . GLY A 1 291 ? 2.962 22.981 7.202 1.00 63.47 291 GLY A N 1
ATOM 2124 C CA . GLY A 1 291 ? 4.242 23.112 6.509 1.00 63.47 291 GLY A CA 1
ATOM 2125 C C . GLY A 1 291 ? 4.361 22.205 5.283 1.00 63.47 291 GLY A C 1
ATOM 2126 O O . GLY A 1 291 ? 4.835 22.668 4.258 1.00 63.47 291 GLY A O 1
ATOM 2127 N N . ALA A 1 292 ? 3.877 20.959 5.340 1.00 62.38 292 ALA A N 1
ATOM 2128 C CA . ALA A 1 292 ? 3.886 20.054 4.187 1.00 62.38 292 ALA A CA 1
ATOM 2129 C C . ALA A 1 292 ? 2.954 20.534 3.060 1.00 62.38 292 ALA A C 1
ATOM 2131 O O . ALA A 1 292 ? 3.329 20.478 1.894 1.00 62.38 292 ALA A O 1
ATOM 2132 N N . ALA A 1 293 ? 1.773 21.063 3.394 1.00 66.19 293 ALA A N 1
ATOM 2133 C CA . ALA A 1 293 ? 0.860 21.632 2.398 1.00 66.19 293 ALA A CA 1
ATOM 2134 C C . ALA A 1 293 ? 1.436 22.898 1.732 1.00 66.19 293 ALA A C 1
ATOM 2136 O O . ALA A 1 293 ? 1.327 23.061 0.519 1.00 66.19 293 ALA A O 1
ATOM 2137 N N . LEU A 1 294 ? 2.090 23.769 2.511 1.00 73.19 294 LEU A N 1
ATOM 2138 C CA . LEU A 1 294 ? 2.775 24.958 1.990 1.00 73.19 294 LEU A CA 1
ATOM 2139 C C . LEU A 1 294 ? 3.986 24.591 1.128 1.00 73.19 294 LEU A C 1
ATOM 2141 O O . LEU A 1 294 ? 4.142 25.143 0.044 1.00 73.19 294 LEU A O 1
ATOM 2145 N N . LEU A 1 295 ? 4.817 23.648 1.583 1.00 75.75 295 LEU A N 1
ATOM 2146 C CA . LEU A 1 295 ? 5.976 23.165 0.830 1.00 75.75 295 LEU A CA 1
ATOM 2147 C C . LEU A 1 295 ? 5.557 22.534 -0.495 1.00 75.75 295 LEU A C 1
ATOM 2149 O O . LEU A 1 295 ? 6.201 22.804 -1.501 1.00 75.75 295 LEU A O 1
ATOM 2153 N N . PHE A 1 296 ? 4.457 21.777 -0.523 1.00 77.69 296 PHE A N 1
ATOM 2154 C CA . PHE A 1 296 ? 3.916 21.240 -1.767 1.00 77.69 296 PHE A CA 1
ATOM 2155 C C . PHE A 1 296 ? 3.480 22.350 -2.727 1.00 77.69 296 PHE A C 1
ATOM 2157 O O . PHE A 1 296 ? 3.925 22.359 -3.869 1.00 77.69 296 PHE A O 1
ATOM 2164 N N . LEU A 1 297 ? 2.680 23.323 -2.274 1.00 78.75 297 LEU A N 1
ATOM 2165 C CA . LEU A 1 297 ? 2.236 24.435 -3.126 1.00 78.75 297 LEU A CA 1
ATOM 2166 C C . LEU A 1 297 ? 3.408 25.259 -3.668 1.00 78.75 297 LEU A C 1
ATOM 2168 O O . LEU A 1 297 ? 3.421 25.600 -4.848 1.00 78.75 297 LEU A O 1
ATOM 2172 N N . LEU A 1 298 ? 4.402 25.546 -2.822 1.00 78.94 298 LEU A N 1
ATOM 2173 C CA . LEU A 1 298 ? 5.621 26.241 -3.230 1.00 78.94 298 LEU A CA 1
ATOM 2174 C C . LEU A 1 298 ? 6.420 25.409 -4.234 1.00 78.94 298 LEU A C 1
ATOM 2176 O O . LEU A 1 298 ? 6.813 25.934 -5.269 1.00 78.94 298 LEU A O 1
ATOM 2180 N N . SER A 1 299 ? 6.613 24.115 -3.970 1.00 76.81 299 SER A N 1
ATOM 2181 C CA . SER A 1 299 ? 7.316 23.216 -4.887 1.00 76.81 299 SER A CA 1
ATOM 2182 C C . SER A 1 299 ? 6.608 23.107 -6.239 1.00 76.81 299 SER A C 1
ATOM 2184 O O . SER A 1 299 ? 7.256 23.229 -7.269 1.00 76.81 299 SER A O 1
ATOM 2186 N N . TYR A 1 300 ? 5.275 23.017 -6.249 1.00 76.50 300 TYR A N 1
ATOM 2187 C CA . TYR A 1 300 ? 4.460 22.947 -7.458 1.00 76.50 300 TYR A CA 1
ATOM 2188 C C . TYR A 1 300 ? 4.529 24.244 -8.277 1.00 76.50 300 TYR A C 1
ATOM 2190 O O . TYR A 1 300 ? 4.702 24.200 -9.492 1.00 76.50 300 TYR A O 1
ATOM 2198 N N . LEU A 1 301 ? 4.468 25.411 -7.621 1.00 78.19 301 LEU A N 1
ATOM 2199 C CA . LEU A 1 301 ? 4.654 26.711 -8.278 1.00 78.19 301 LEU A CA 1
ATOM 2200 C C . LEU A 1 301 ? 6.058 26.853 -8.875 1.00 78.19 301 LEU A C 1
ATOM 2202 O O . LEU A 1 301 ? 6.195 27.290 -10.015 1.00 78.19 301 LEU A O 1
ATOM 2206 N N . VAL A 1 302 ? 7.094 26.454 -8.134 1.00 76.69 302 VAL A N 1
ATOM 2207 C CA . VAL A 1 302 ? 8.480 26.488 -8.619 1.00 76.69 302 VAL A CA 1
ATOM 2208 C C . VAL A 1 302 ? 8.668 25.530 -9.795 1.00 76.69 302 VAL A C 1
ATOM 2210 O O . VAL A 1 302 ? 9.313 25.906 -10.765 1.00 76.69 302 VAL A O 1
ATOM 2213 N N . THR A 1 303 ? 8.060 24.341 -9.772 1.00 70.88 303 THR A N 1
ATOM 2214 C CA . THR A 1 303 ? 8.062 23.406 -10.906 1.00 70.88 303 THR A CA 1
ATOM 2215 C C . THR A 1 303 ? 7.368 23.986 -12.139 1.00 70.88 303 THR A C 1
ATOM 2217 O O . THR A 1 303 ? 7.896 23.855 -13.239 1.00 70.88 303 THR A O 1
ATOM 2220 N N . LEU A 1 304 ? 6.222 24.660 -11.985 1.00 72.31 304 LEU A N 1
ATOM 2221 C CA . LEU A 1 304 ? 5.522 25.299 -13.108 1.00 72.31 304 LEU A CA 1
ATOM 2222 C C . LEU A 1 304 ? 6.349 26.424 -13.744 1.00 72.31 304 LEU A C 1
ATOM 2224 O O . LEU A 1 304 ? 6.367 26.554 -14.964 1.00 72.31 304 LEU A O 1
ATOM 2228 N N . ILE A 1 305 ? 7.046 27.215 -12.924 1.00 71.00 305 ILE A N 1
ATOM 2229 C CA . ILE A 1 305 ? 7.903 28.311 -13.392 1.00 71.00 305 ILE A CA 1
ATOM 2230 C C . ILE A 1 305 ? 9.183 27.757 -14.034 1.00 71.00 305 ILE A C 1
ATOM 2232 O O . ILE A 1 305 ? 9.564 28.192 -15.115 1.00 71.00 305 ILE A O 1
ATOM 2236 N N . ALA A 1 306 ? 9.821 26.763 -13.411 1.00 62.00 306 ALA A N 1
ATOM 2237 C CA . ALA A 1 306 ? 11.058 26.163 -13.905 1.00 62.00 306 ALA A CA 1
ATOM 2238 C C . ALA A 1 306 ? 10.859 25.294 -15.156 1.00 62.00 306 ALA A C 1
ATOM 2240 O O . ALA A 1 306 ? 11.785 25.152 -15.937 1.00 62.00 306 ALA A O 1
ATOM 2241 N N . ASN A 1 307 ? 9.668 24.741 -15.398 1.00 58.56 307 ASN A N 1
ATOM 2242 C CA . ASN A 1 307 ? 9.374 24.070 -16.669 1.00 58.56 307 ASN A CA 1
ATOM 2243 C C . ASN A 1 307 ? 9.194 25.063 -17.836 1.00 58.56 307 ASN A C 1
ATOM 2245 O O . ASN A 1 307 ? 9.242 24.649 -18.991 1.00 58.56 307 ASN A O 1
ATOM 2249 N N . ALA A 1 308 ? 8.987 26.356 -17.556 1.00 56.28 308 ALA A N 1
ATOM 2250 C CA . ALA A 1 308 ? 8.862 27.404 -18.574 1.00 56.28 308 ALA A CA 1
ATOM 2251 C C . ALA A 1 308 ? 10.212 28.040 -18.968 1.00 56.28 308 ALA A C 1
ATOM 2253 O O . ALA A 1 308 ? 10.296 28.712 -19.993 1.00 56.28 308 ALA A O 1
ATOM 2254 N N . SER A 1 309 ? 11.264 27.829 -18.175 1.00 47.28 309 SER A N 1
ATOM 2255 C CA . SER A 1 309 ? 12.620 28.331 -18.412 1.00 47.28 309 SER A CA 1
ATOM 2256 C C . SER A 1 309 ? 13.601 27.179 -18.203 1.00 47.28 309 SER A C 1
ATOM 2258 O O . SER A 1 309 ? 13.695 26.740 -17.068 1.00 47.28 309 SER A O 1
ATOM 2260 N N . GLU A 1 310 ? 14.263 26.687 -19.259 1.00 51.38 310 GLU A N 1
ATOM 2261 C CA . GLU A 1 310 ? 15.301 25.625 -19.289 1.00 51.38 310 GLU A CA 1
ATOM 2262 C C . GLU A 1 310 ? 15.656 24.935 -17.951 1.00 51.38 310 GLU A C 1
ATOM 2264 O O . GLU A 1 310 ? 16.047 25.592 -16.991 1.00 51.38 310 GLU A O 1
ATOM 2269 N N . ILE A 1 311 ? 15.598 23.595 -17.914 1.00 54.19 311 ILE A N 1
ATOM 2270 C CA . ILE A 1 311 ? 15.757 22.732 -16.723 1.00 54.19 311 ILE A CA 1
ATOM 2271 C C . ILE A 1 311 ? 16.856 23.238 -15.763 1.00 54.19 311 ILE A C 1
ATOM 2273 O O . ILE A 1 311 ? 18.047 22.985 -15.938 1.00 54.19 311 ILE A O 1
ATOM 2277 N N . THR A 1 312 ? 16.440 23.945 -14.707 1.00 60.56 312 THR A N 1
ATOM 2278 C CA . THR A 1 312 ? 17.333 24.440 -13.651 1.00 60.56 312 THR A CA 1
ATOM 2279 C C . THR A 1 312 ? 17.416 23.439 -12.498 1.00 60.56 312 THR A C 1
ATOM 2281 O O . THR A 1 312 ? 16.440 22.768 -12.159 1.00 60.56 312 THR A O 1
ATOM 2284 N N . LEU A 1 313 ? 18.568 23.380 -11.820 1.00 61.16 313 LEU A N 1
ATOM 2285 C CA . LEU A 1 313 ? 18.795 22.519 -10.646 1.00 61.16 313 LEU A CA 1
ATOM 2286 C C . LEU A 1 313 ? 17.752 22.761 -9.531 1.00 61.16 313 LEU A C 1
ATOM 2288 O O . LEU A 1 313 ? 17.328 21.837 -8.837 1.00 61.16 313 LEU A O 1
ATOM 2292 N N . THR A 1 314 ? 17.280 24.005 -9.412 1.00 65.00 314 THR A N 1
ATOM 2293 C CA . THR A 1 314 ? 16.192 24.419 -8.515 1.00 65.00 314 THR A CA 1
ATOM 2294 C C . THR A 1 314 ? 14.843 23.816 -8.918 1.00 65.00 314 THR A C 1
ATOM 2296 O O . THR A 1 314 ? 14.075 23.409 -8.048 1.00 65.00 314 THR A O 1
ATOM 2299 N N . GLY A 1 315 ? 14.560 23.711 -10.221 1.00 59.22 315 GLY A N 1
ATOM 2300 C CA . GLY A 1 315 ? 13.368 23.050 -10.756 1.00 59.22 315 GLY A CA 1
ATOM 2301 C C . GLY A 1 315 ? 13.346 21.550 -10.466 1.00 59.22 315 GLY A C 1
ATOM 2302 O O . GLY A 1 315 ? 12.323 21.037 -10.015 1.00 59.22 315 GLY A O 1
ATOM 2303 N N . ILE A 1 316 ? 14.488 20.871 -10.621 1.00 62.41 316 ILE A N 1
ATOM 2304 C CA . ILE A 1 316 ? 14.649 19.445 -10.283 1.00 62.41 316 ILE A CA 1
ATOM 2305 C C . ILE A 1 316 ? 14.475 19.221 -8.773 1.00 62.41 316 ILE A C 1
ATOM 2307 O O . ILE A 1 316 ? 13.775 18.301 -8.346 1.00 62.41 316 ILE A O 1
ATOM 2311 N N . ALA A 1 317 ? 15.069 20.075 -7.933 1.00 62.28 317 ALA A N 1
ATOM 2312 C CA . ALA A 1 317 ? 14.896 19.995 -6.483 1.00 62.28 317 ALA A CA 1
ATOM 2313 C C . ALA A 1 317 ? 13.427 20.208 -6.070 1.00 62.28 317 ALA A C 1
ATOM 2315 O O . ALA A 1 317 ? 12.900 19.458 -5.247 1.00 62.28 317 ALA A O 1
ATOM 2316 N N . ALA A 1 318 ? 12.743 21.182 -6.675 1.00 63.78 318 ALA A N 1
ATOM 2317 C CA . ALA A 1 318 ? 11.325 21.429 -6.439 1.00 63.78 318 ALA A CA 1
ATOM 2318 C C . ALA A 1 318 ? 10.440 20.269 -6.917 1.00 63.78 318 ALA A C 1
ATOM 2320 O O . ALA A 1 318 ? 9.556 19.857 -6.174 1.00 63.78 318 ALA A O 1
ATOM 2321 N N . GLN A 1 319 ? 10.712 19.679 -8.086 1.00 66.12 319 GLN A N 1
ATOM 2322 C CA . GLN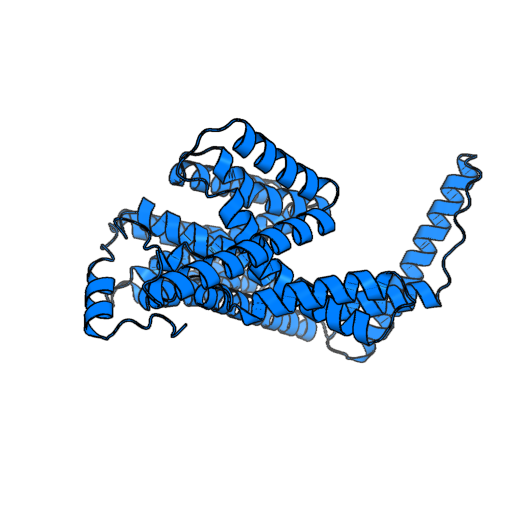 A 1 319 ? 9.997 18.492 -8.567 1.00 66.12 319 GLN A CA 1
ATOM 2323 C C . GLN A 1 319 ? 10.137 17.314 -7.602 1.00 66.12 319 GLN A C 1
ATOM 2325 O O . GLN A 1 319 ? 9.142 16.674 -7.280 1.00 66.12 319 GLN A O 1
ATOM 2330 N N . ASN A 1 320 ? 11.336 17.069 -7.071 1.00 63.75 320 ASN A N 1
ATOM 2331 C CA . ASN A 1 320 ? 11.555 16.000 -6.096 1.00 63.75 320 ASN A CA 1
ATOM 2332 C C . ASN A 1 320 ? 10.798 16.240 -4.780 1.00 63.75 320 ASN A C 1
ATOM 2334 O O . ASN A 1 320 ? 10.198 15.316 -4.230 1.00 63.75 320 ASN A O 1
ATOM 2338 N N . VAL A 1 321 ? 10.775 17.483 -4.282 1.00 66.19 321 VAL A N 1
ATOM 2339 C CA . VAL A 1 321 ? 9.979 17.851 -3.096 1.00 66.19 321 VAL A CA 1
ATOM 2340 C C . VAL A 1 321 ? 8.480 17.713 -3.375 1.00 66.19 321 VAL A C 1
ATOM 2342 O O . VAL A 1 321 ? 7.750 17.177 -2.539 1.00 66.19 321 VAL A O 1
ATOM 2345 N N . GLY A 1 322 ? 8.031 18.150 -4.552 1.00 64.25 322 GLY A N 1
ATOM 2346 C CA . GLY A 1 322 ? 6.659 18.006 -5.025 1.00 64.25 322 GLY A CA 1
ATOM 2347 C C . GLY A 1 322 ? 6.245 16.542 -5.064 1.00 64.25 322 GLY A C 1
ATOM 2348 O O . GLY A 1 322 ? 5.316 16.171 -4.358 1.00 64.25 322 GLY A O 1
ATOM 2349 N N . MET A 1 323 ? 6.997 15.695 -5.768 1.00 64.38 323 MET A N 1
ATOM 2350 C CA . MET A 1 323 ? 6.762 14.250 -5.871 1.00 64.38 323 MET A CA 1
ATOM 2351 C C . MET A 1 323 ? 6.766 13.536 -4.515 1.00 64.38 323 MET A C 1
ATOM 2353 O O . MET A 1 323 ? 6.030 12.571 -4.324 1.00 64.38 323 MET A O 1
ATOM 2357 N N . LEU A 1 324 ? 7.554 14.003 -3.542 1.00 63.22 324 LEU A N 1
ATOM 2358 C CA . LEU A 1 324 ? 7.545 13.437 -2.191 1.00 63.22 324 LEU A CA 1
ATOM 2359 C C . LEU A 1 324 ? 6.222 13.723 -1.453 1.00 63.22 324 LEU A C 1
ATOM 2361 O O . LEU A 1 324 ? 5.725 12.889 -0.694 1.00 63.22 324 LEU A O 1
ATOM 2365 N N . LEU A 1 325 ? 5.665 14.920 -1.643 1.00 66.06 325 LEU A N 1
ATOM 2366 C CA . LEU A 1 325 ? 4.494 15.415 -0.913 1.00 66.06 325 LEU A CA 1
ATOM 2367 C C . LEU A 1 325 ? 3.169 15.144 -1.643 1.00 66.06 325 LEU A C 1
ATOM 2369 O O . LEU A 1 325 ? 2.126 14.992 -0.997 1.00 66.06 325 LEU A O 1
ATOM 2373 N N . GLU A 1 326 ? 3.216 15.047 -2.970 1.00 66.81 326 GLU A N 1
ATOM 2374 C CA . GLU A 1 326 ? 2.081 14.883 -3.875 1.00 66.81 326 GLU A CA 1
ATOM 2375 C C . GLU A 1 326 ? 1.188 13.687 -3.527 1.00 66.81 326 GLU A C 1
ATOM 2377 O O . GLU A 1 326 ? -0.016 13.890 -3.421 1.00 66.81 326 GLU A O 1
ATOM 2382 N N . PRO A 1 327 ? 1.690 12.472 -3.236 1.00 57.81 327 PRO A N 1
ATOM 2383 C CA . PRO A 1 327 ? 0.826 11.333 -2.927 1.00 57.81 327 PRO A CA 1
ATOM 2384 C C . PRO A 1 327 ? 0.103 11.512 -1.607 1.00 57.81 327 PRO A C 1
ATOM 2386 O O . PRO A 1 327 ? -1.074 11.182 -1.486 1.00 57.81 327 PRO A O 1
ATOM 2389 N N . GLY A 1 328 ? 0.814 12.034 -0.603 1.00 60.19 328 GLY A N 1
ATOM 2390 C CA . GLY A 1 328 ? 0.254 12.281 0.716 1.00 60.19 328 GLY A CA 1
ATOM 2391 C C . GLY A 1 328 ? -0.940 13.214 0.607 1.00 60.19 328 GLY A C 1
ATOM 2392 O O . GLY A 1 328 ? -2.003 12.899 1.130 1.00 60.19 328 GLY A O 1
ATOM 2393 N N . LEU A 1 329 ? -0.787 14.307 -0.139 1.00 67.31 329 LEU A N 1
ATOM 2394 C CA . LEU A 1 329 ? -1.830 15.301 -0.366 1.00 67.31 329 LEU A CA 1
ATOM 2395 C C . LEU A 1 329 ? -2.901 14.819 -1.350 1.00 67.31 329 LEU A C 1
ATOM 2397 O O . LEU A 1 329 ? -4.081 15.064 -1.111 1.00 67.31 329 LEU A O 1
ATOM 2401 N N . ALA A 1 330 ? -2.542 14.071 -2.393 1.00 65.56 330 ALA A N 1
ATOM 2402 C CA . ALA A 1 330 ? -3.491 13.470 -3.328 1.00 65.56 330 ALA A CA 1
ATOM 2403 C C . ALA A 1 330 ? -4.437 12.522 -2.597 1.00 65.56 330 ALA A C 1
ATOM 2405 O O . ALA A 1 330 ? -5.644 12.574 -2.801 1.00 65.56 330 ALA A O 1
ATOM 2406 N N . LEU A 1 331 ? -3.922 11.730 -1.656 1.00 62.16 331 LEU A N 1
ATOM 2407 C CA . LEU A 1 331 ? -4.732 10.877 -0.790 1.00 62.16 331 LEU A CA 1
ATOM 2408 C C . LEU A 1 331 ? -5.693 11.677 0.102 1.00 62.16 331 LEU A C 1
ATOM 2410 O O . LEU A 1 331 ? -6.813 11.219 0.342 1.00 62.16 331 LEU A O 1
ATOM 2414 N N . ILE A 1 332 ? -5.300 12.871 0.567 1.00 65.50 332 ILE A N 1
ATOM 2415 C CA . ILE A 1 332 ? -6.206 13.788 1.283 1.00 65.50 332 ILE A CA 1
ATOM 2416 C C . ILE A 1 332 ? -7.296 14.295 0.346 1.00 65.50 332 ILE A C 1
ATOM 2418 O O . ILE A 1 332 ? -8.472 14.224 0.698 1.00 65.50 332 ILE A O 1
ATOM 2422 N N . GLY A 1 333 ? -6.926 14.772 -0.842 1.00 62.81 333 GLY A N 1
ATOM 2423 C CA . GLY A 1 333 ? -7.873 15.301 -1.818 1.00 62.81 333 GLY A CA 1
ATOM 2424 C C . GLY A 1 333 ? -8.852 14.241 -2.302 1.00 62.81 333 GLY A C 1
ATOM 2425 O O . GLY A 1 333 ? -10.057 14.440 -2.202 1.00 62.81 333 GLY A O 1
ATOM 2426 N N . VAL A 1 334 ? -8.362 13.074 -2.722 1.00 64.25 334 VAL A N 1
ATOM 2427 C CA . VAL A 1 334 ? -9.182 11.902 -3.068 1.00 64.25 334 VAL A CA 1
ATOM 2428 C C . VAL A 1 334 ? -10.064 11.500 -1.889 1.00 64.25 334 VAL A C 1
ATOM 2430 O O . VAL A 1 334 ? -11.252 11.248 -2.068 1.00 64.25 334 VAL A O 1
ATOM 2433 N N . GLY A 1 335 ? -9.515 11.488 -0.672 1.00 58.84 335 GLY A N 1
ATOM 2434 C CA . GLY A 1 335 ? -10.277 11.267 0.551 1.00 58.84 335 GLY A CA 1
ATOM 2435 C C . GLY A 1 335 ? -11.464 12.219 0.654 1.00 58.84 335 GLY A C 1
ATOM 2436 O O . GLY A 1 335 ? -12.591 11.765 0.756 1.00 58.84 335 GLY A O 1
ATOM 2437 N N . VAL A 1 336 ? -11.244 13.524 0.544 1.00 64.94 336 VAL A N 1
ATOM 2438 C CA . VAL A 1 336 ? -12.291 14.554 0.659 1.00 64.94 336 VAL A CA 1
ATOM 2439 C C . VAL A 1 336 ? -13.321 14.465 -0.469 1.00 64.94 336 VAL A C 1
ATOM 2441 O O . VAL A 1 336 ? -14.523 14.565 -0.217 1.00 64.94 336 VAL A O 1
ATOM 2444 N N . LEU A 1 337 ? -12.863 14.238 -1.699 1.00 63.84 337 LEU A N 1
ATOM 2445 C CA . LEU A 1 337 ? -13.707 14.159 -2.893 1.00 63.84 337 LEU A CA 1
ATOM 2446 C C . LEU A 1 337 ? -14.603 12.912 -2.868 1.00 63.84 337 LEU A C 1
ATOM 2448 O O . LEU A 1 337 ? -15.741 12.958 -3.333 1.00 63.84 337 LEU A O 1
ATOM 2452 N N . LEU A 1 338 ? -14.124 11.820 -2.263 1.00 56.72 338 LEU A N 1
ATOM 2453 C CA . LEU A 1 338 ? -14.871 10.571 -2.104 1.00 56.72 338 LEU A CA 1
ATOM 2454 C C . LEU A 1 338 ? -15.660 10.478 -0.786 1.00 56.72 338 LEU A C 1
ATOM 2456 O O . LEU A 1 338 ? -16.561 9.648 -0.680 1.00 56.72 338 LEU A O 1
ATOM 2460 N N . HIS A 1 339 ? -15.334 11.285 0.228 1.00 52.84 339 HIS A N 1
ATOM 2461 C CA . HIS A 1 339 ? -15.918 11.230 1.577 1.00 52.84 339 HIS A CA 1
ATOM 2462 C C . HIS A 1 339 ? -16.972 12.324 1.799 1.00 52.84 339 HIS A C 1
ATOM 2464 O O . HIS A 1 339 ? -17.028 12.970 2.843 1.00 52.84 339 HIS A O 1
ATOM 2470 N N . HIS A 1 340 ? -17.842 12.533 0.810 1.00 51.62 340 HIS A N 1
ATOM 2471 C CA . HIS A 1 340 ? -19.074 13.292 1.011 1.00 51.62 340 HIS A CA 1
ATOM 2472 C C . HIS A 1 340 ? -20.111 12.412 1.724 1.00 51.62 340 HIS A C 1
ATOM 2474 O O . HIS A 1 340 ? -20.980 11.803 1.106 1.00 51.62 340 HIS A O 1
ATOM 2480 N N . GLU A 1 341 ? -20.015 12.351 3.056 1.00 40.69 341 GLU A N 1
ATOM 2481 C CA . GLU A 1 341 ? -20.928 11.588 3.925 1.00 40.69 341 GLU A CA 1
ATOM 2482 C C . GLU A 1 341 ? -22.367 12.159 3.994 1.00 40.69 341 GLU A C 1
ATOM 2484 O O . GLU A 1 341 ? -23.213 11.586 4.672 1.00 40.69 341 GLU A O 1
ATOM 2489 N N . GLY A 1 342 ? -22.689 13.256 3.294 1.00 40.09 342 GLY A N 1
ATOM 2490 C CA . GLY A 1 342 ? -23.950 13.987 3.509 1.00 40.09 342 GLY A CA 1
ATOM 2491 C C . GLY A 1 342 ? -24.788 14.351 2.282 1.00 40.09 342 GLY A C 1
ATOM 2492 O O . GLY A 1 342 ? -25.856 14.928 2.454 1.00 40.09 342 GLY A O 1
ATOM 2493 N N . GLY A 1 343 ? -24.369 14.041 1.051 1.00 44.53 343 GLY A N 1
ATOM 2494 C CA . GLY A 1 343 ? -25.072 14.545 -0.134 1.00 44.53 343 GLY A CA 1
ATOM 2495 C C . GLY A 1 343 ? -25.002 13.618 -1.337 1.00 44.53 343 GLY A C 1
ATOM 2496 O O . GLY A 1 343 ? -23.995 13.574 -2.038 1.00 44.53 343 GLY A O 1
ATOM 2497 N N . ARG A 1 344 ? -26.114 12.931 -1.623 1.00 52.44 344 ARG A N 1
ATOM 2498 C CA . ARG A 1 344 ? -26.367 12.186 -2.869 1.00 52.44 344 ARG A CA 1
ATOM 2499 C C . ARG A 1 344 ? -26.571 13.149 -4.052 1.00 52.44 344 ARG A C 1
ATOM 2501 O O . ARG A 1 344 ? -27.641 13.162 -4.649 1.00 52.44 344 ARG A O 1
ATOM 2508 N N . SER A 1 345 ? -25.592 13.994 -4.378 1.00 59.78 345 SER A N 1
ATOM 2509 C CA . SER A 1 345 ? -25.716 14.902 -5.524 1.00 59.78 345 SER A CA 1
ATOM 2510 C C . SER A 1 345 ? -25.169 14.265 -6.807 1.00 59.78 345 SER A C 1
ATOM 2512 O O . SER A 1 345 ? -24.157 13.551 -6.806 1.00 59.78 345 SER A O 1
ATOM 2514 N N . CYS A 1 346 ? -25.843 14.531 -7.930 1.00 59.56 346 CYS A N 1
ATOM 2515 C CA . CYS A 1 346 ? -25.364 14.166 -9.266 1.00 59.56 346 CYS A CA 1
ATOM 2516 C C . CYS A 1 346 ? -23.952 14.733 -9.509 1.00 59.56 346 CYS A C 1
ATOM 2518 O O . CYS A 1 346 ? -23.083 14.034 -10.022 1.00 59.56 346 CYS A O 1
ATOM 2520 N N . LEU A 1 347 ? -23.689 15.940 -8.992 1.00 59.66 347 LEU A N 1
ATOM 2521 C CA . LEU A 1 347 ? -22.390 16.607 -9.035 1.00 59.66 347 LEU A CA 1
ATOM 2522 C C . LEU A 1 347 ? -21.276 15.783 -8.371 1.00 59.66 347 LEU A C 1
ATOM 2524 O O . LEU A 1 347 ? -20.239 15.587 -8.985 1.00 59.66 347 LEU A O 1
ATOM 2528 N N . SER A 1 348 ? -21.484 15.239 -7.165 1.00 58.88 348 SER A N 1
ATOM 2529 C CA . SER A 1 348 ? -20.482 14.385 -6.494 1.00 58.88 348 SER A CA 1
ATOM 2530 C C . SER A 1 348 ? -20.164 13.125 -7.309 1.00 58.88 348 SER A C 1
ATOM 2532 O O . SER A 1 348 ? -19.021 12.668 -7.364 1.00 58.88 348 SER A O 1
ATOM 2534 N N . THR A 1 349 ? -21.174 12.587 -7.995 1.00 59.47 349 THR A N 1
ATOM 2535 C CA . THR A 1 349 ? -21.033 11.403 -8.851 1.00 59.47 349 THR A CA 1
ATOM 2536 C C . THR A 1 349 ? -20.247 11.732 -10.118 1.00 59.47 349 THR A C 1
ATOM 2538 O O . THR A 1 349 ? -19.287 11.034 -10.426 1.00 59.47 349 THR A O 1
ATOM 2541 N N . LEU A 1 350 ? -20.606 12.822 -10.800 1.00 66.31 350 LEU A N 1
ATOM 2542 C CA . LEU A 1 350 ? -19.885 13.343 -11.960 1.00 66.31 350 LEU A CA 1
ATOM 2543 C C . LEU A 1 350 ? -18.433 13.660 -11.615 1.00 66.31 350 LEU A C 1
ATOM 2545 O O . LEU A 1 350 ? -17.543 13.225 -12.322 1.00 66.31 350 LEU A O 1
ATOM 2549 N N . LEU A 1 351 ? -18.181 14.336 -10.497 1.00 66.12 351 LEU A N 1
ATOM 2550 C CA . LEU A 1 351 ? -16.836 14.725 -10.075 1.00 66.12 351 LEU A CA 1
ATOM 2551 C C . LEU A 1 351 ? -15.965 13.490 -9.786 1.00 66.12 351 LEU A C 1
ATOM 2553 O O . LEU A 1 351 ? -14.817 13.427 -10.216 1.00 66.12 351 LEU A O 1
ATOM 2557 N N . THR A 1 352 ? -16.539 12.457 -9.162 1.00 63.22 352 THR A N 1
ATOM 2558 C CA . THR A 1 352 ? -15.861 11.165 -8.972 1.00 63.22 352 THR A CA 1
ATOM 2559 C C . THR A 1 352 ? -15.549 10.490 -10.311 1.00 63.22 352 THR A C 1
ATOM 2561 O O . THR A 1 352 ? -14.423 10.051 -10.519 1.00 63.22 352 THR A O 1
ATOM 2564 N N . ILE A 1 353 ? -16.517 10.431 -11.233 1.00 63.38 353 ILE A N 1
ATOM 2565 C CA . ILE A 1 353 ? -16.334 9.833 -12.565 1.00 63.38 353 ILE A CA 1
ATOM 2566 C C . ILE A 1 353 ? -15.286 10.609 -13.369 1.00 63.38 353 ILE A C 1
ATOM 2568 O O . ILE A 1 353 ? -14.429 9.987 -13.985 1.00 63.38 353 ILE A O 1
ATOM 2572 N N . SER A 1 354 ? -15.298 11.941 -13.322 1.00 64.38 354 SER A N 1
ATOM 2573 C CA . SER A 1 354 ? -14.328 12.800 -14.005 1.00 64.38 354 SER A CA 1
ATOM 2574 C C . SER A 1 354 ? -12.918 12.631 -13.451 1.00 64.38 354 SER A C 1
ATOM 2576 O O . SER A 1 354 ? -11.972 12.578 -14.226 1.00 64.38 354 SER A O 1
ATOM 2578 N N . ILE A 1 355 ? -12.758 12.499 -12.131 1.00 64.75 355 ILE A N 1
ATOM 2579 C CA . ILE A 1 355 ? -11.455 12.201 -11.520 1.00 64.75 355 ILE A CA 1
ATOM 2580 C C . ILE A 1 355 ? -10.961 10.829 -11.969 1.00 64.75 355 ILE A C 1
ATOM 2582 O O . ILE A 1 355 ? -9.813 10.697 -12.374 1.00 64.75 355 ILE A O 1
ATOM 2586 N N . VAL A 1 356 ? -11.830 9.816 -11.938 1.00 61.59 356 VAL A N 1
ATOM 2587 C CA . VAL A 1 356 ? -11.501 8.464 -12.405 1.00 61.59 356 VAL A CA 1
ATOM 2588 C C . VAL A 1 356 ? -11.114 8.487 -13.887 1.00 61.59 356 VAL A C 1
ATOM 2590 O O . VAL A 1 356 ? -10.083 7.938 -14.252 1.00 61.59 356 VAL A O 1
ATOM 2593 N N . TYR A 1 357 ? -11.875 9.183 -14.729 1.00 63.16 357 TYR A N 1
ATOM 2594 C CA . TYR A 1 357 ? -11.567 9.374 -16.146 1.00 63.16 357 TYR A CA 1
ATOM 2595 C C . TYR A 1 357 ? -10.222 10.082 -16.361 1.00 63.16 357 TYR A C 1
ATOM 2597 O O . TYR A 1 357 ? -9.423 9.645 -17.188 1.00 63.16 357 TYR A O 1
ATOM 2605 N N . LEU A 1 358 ? -9.930 11.132 -15.588 1.00 59.97 358 LEU A N 1
ATOM 2606 C CA . LEU A 1 358 ? -8.640 11.823 -15.628 1.00 59.97 358 LEU A CA 1
ATOM 2607 C C . LEU A 1 358 ? -7.494 10.902 -15.196 1.00 59.97 358 LEU A C 1
ATOM 2609 O O . LEU A 1 358 ? -6.438 10.946 -15.812 1.00 59.97 358 LEU A O 1
ATOM 2613 N N . PHE A 1 359 ? -7.694 10.009 -14.222 1.00 59.25 359 PHE A N 1
ATOM 2614 C CA . PHE A 1 359 ? -6.688 8.998 -13.874 1.00 59.25 359 PHE A CA 1
ATOM 2615 C C . PHE A 1 359 ? -6.378 8.032 -15.027 1.00 59.25 359 PHE A C 1
ATOM 2617 O O . PHE A 1 359 ? -5.258 7.535 -15.101 1.00 59.25 359 PHE A O 1
ATOM 2624 N N . PHE A 1 360 ? -7.329 7.784 -15.932 1.00 50.03 360 PHE A N 1
ATOM 2625 C CA . PHE A 1 360 ? -7.122 6.924 -17.103 1.00 50.03 360 PHE A CA 1
ATOM 2626 C C . PHE A 1 360 ? -6.563 7.658 -18.326 1.00 50.03 360 PHE A C 1
ATOM 2628 O O . PHE A 1 360 ? -5.904 7.035 -19.151 1.00 50.03 360 PHE A O 1
ATOM 2635 N N . THR A 1 361 ? -6.827 8.957 -18.461 1.00 49.56 361 THR A N 1
ATOM 2636 C CA . THR A 1 361 ? -6.481 9.735 -19.667 1.00 49.56 361 THR A CA 1
ATOM 2637 C C . THR A 1 361 ? -5.295 10.675 -19.477 1.00 49.56 361 THR A C 1
ATOM 2639 O O . THR A 1 361 ? -4.561 10.929 -20.426 1.00 49.56 361 THR A O 1
ATOM 2642 N N . ALA A 1 362 ? -5.085 11.174 -18.260 1.00 55.56 362 ALA A N 1
ATOM 2643 C CA . ALA A 1 362 ? -4.015 12.096 -17.891 1.00 55.56 362 ALA A CA 1
ATOM 2644 C C . ALA A 1 362 ? -3.606 11.874 -16.414 1.00 55.56 362 ALA A C 1
ATOM 2646 O O . ALA A 1 362 ? -3.908 12.701 -15.544 1.00 55.56 362 ALA A O 1
ATOM 2647 N N . PRO A 1 363 ? -2.944 10.740 -16.098 1.00 52.88 363 PRO A N 1
ATOM 2648 C CA . PRO A 1 363 ? -2.717 10.288 -14.723 1.00 52.88 363 PRO A CA 1
ATOM 2649 C C . PRO A 1 363 ? -1.901 11.269 -13.875 1.00 52.88 363 PRO A C 1
ATOM 2651 O O . PRO A 1 363 ? -2.225 11.472 -12.705 1.00 52.88 363 PRO A O 1
ATOM 2654 N N . SER A 1 364 ? -0.887 11.917 -14.456 1.00 57.91 364 SER A N 1
ATOM 2655 C CA . SER A 1 364 ? -0.091 12.948 -13.777 1.00 57.91 364 SER A CA 1
ATOM 2656 C C . SER A 1 364 ? -0.953 14.150 -13.388 1.00 57.91 364 SER A C 1
ATOM 2658 O O . SER A 1 364 ? -0.956 14.576 -12.238 1.00 57.91 364 SER A O 1
ATOM 2660 N N . THR A 1 365 ? -1.777 14.638 -14.315 1.00 65.31 365 THR A N 1
ATOM 2661 C CA . THR A 1 365 ? -2.682 15.771 -14.093 1.00 65.31 365 THR A CA 1
ATOM 2662 C C . THR A 1 365 ? -3.736 15.461 -13.028 1.00 65.31 365 THR A C 1
ATOM 2664 O O . THR A 1 365 ? -4.038 16.314 -12.194 1.00 65.31 365 THR A O 1
ATOM 2667 N N . ALA A 1 366 ? -4.275 14.238 -13.014 1.00 61.56 366 ALA A N 1
ATOM 2668 C CA . ALA A 1 366 ? -5.227 13.787 -12.000 1.00 61.56 366 ALA A CA 1
ATOM 2669 C C . ALA A 1 366 ? -4.604 13.742 -10.594 1.00 61.56 366 ALA A C 1
ATOM 2671 O O . ALA A 1 366 ? -5.221 14.186 -9.616 1.00 61.56 366 ALA A O 1
ATOM 2672 N N . LEU A 1 367 ? -3.368 13.241 -10.491 1.00 65.31 367 LEU A N 1
ATOM 2673 C CA . LEU A 1 367 ? -2.622 13.177 -9.236 1.00 65.31 367 LEU A CA 1
ATOM 2674 C C . LEU A 1 367 ? -2.352 14.588 -8.687 1.00 65.31 367 LEU A C 1
ATOM 2676 O O . LEU A 1 367 ? -2.687 14.872 -7.537 1.00 65.31 367 LEU A O 1
ATOM 2680 N N . SER A 1 368 ? -1.878 15.505 -9.531 1.00 69.75 368 SER A N 1
ATOM 2681 C CA . SER A 1 368 ? -1.575 16.878 -9.116 1.00 69.75 368 SER A CA 1
ATOM 2682 C C . SER A 1 368 ? -2.829 17.670 -8.734 1.00 69.75 368 SER A C 1
ATOM 2684 O O . SER A 1 368 ? -2.835 18.378 -7.726 1.00 69.75 368 SER A O 1
ATOM 2686 N N . LEU A 1 369 ? -3.933 17.516 -9.477 1.00 71.00 369 LEU A N 1
ATOM 2687 C CA . LEU A 1 369 ? -5.222 18.141 -9.147 1.00 71.00 369 LEU A CA 1
ATOM 2688 C C . LEU A 1 369 ? -5.750 17.671 -7.792 1.00 71.00 369 LEU A C 1
ATOM 2690 O O . LEU A 1 369 ? -6.182 18.478 -6.968 1.00 71.00 369 LEU A O 1
ATOM 2694 N N . THR A 1 370 ? -5.708 16.364 -7.541 1.00 69.06 370 THR A N 1
ATOM 2695 C CA . THR A 1 370 ? -6.149 15.821 -6.254 1.00 69.06 370 THR A CA 1
ATOM 2696 C C . THR A 1 370 ? -5.211 16.234 -5.119 1.00 69.06 370 THR A C 1
ATOM 2698 O O . THR A 1 370 ? -5.690 16.552 -4.030 1.00 69.06 370 THR A O 1
ATOM 2701 N N . ALA A 1 371 ? -3.903 16.340 -5.362 1.00 71.38 371 ALA A N 1
ATOM 2702 C CA . ALA A 1 371 ? -2.948 16.852 -4.383 1.00 71.38 371 ALA A CA 1
ATOM 2703 C C . ALA A 1 371 ? -3.181 18.328 -4.034 1.00 71.38 371 ALA A C 1
ATOM 2705 O O . ALA A 1 371 ? -3.164 18.688 -2.855 1.00 71.38 371 ALA A O 1
ATOM 2706 N N . LEU A 1 372 ? -3.497 19.169 -5.021 1.00 78.38 372 LEU A N 1
ATOM 2707 C CA . LEU A 1 372 ? -3.876 20.568 -4.805 1.00 78.38 372 LEU A CA 1
ATOM 2708 C C . LEU A 1 372 ? -5.131 20.691 -3.934 1.00 78.38 372 LEU A C 1
ATOM 2710 O O . LEU A 1 372 ? -5.148 21.478 -2.984 1.00 78.38 372 LEU A O 1
ATOM 2714 N N . VAL A 1 373 ? -6.156 19.875 -4.201 1.00 76.56 373 VAL A N 1
ATOM 2715 C CA . VAL A 1 373 ? -7.365 19.823 -3.362 1.00 76.56 373 VAL A CA 1
ATOM 2716 C C . VAL A 1 373 ? -7.013 19.404 -1.933 1.00 76.56 373 VAL A C 1
ATOM 2718 O O . VAL A 1 373 ? -7.477 20.021 -0.974 1.00 76.56 373 VAL A O 1
ATOM 2721 N N . GLY A 1 374 ? -6.155 18.395 -1.769 1.00 69.81 374 GLY A N 1
ATOM 2722 C CA . GLY A 1 374 ? -5.686 17.960 -0.456 1.00 69.81 374 GLY A CA 1
ATOM 2723 C C . GLY A 1 374 ? -4.936 19.048 0.312 1.00 69.81 374 GLY A C 1
ATOM 2724 O O . GLY A 1 374 ? -5.222 19.275 1.489 1.00 69.81 374 GLY A O 1
ATOM 2725 N N . ALA A 1 375 ? -4.028 19.764 -0.355 1.00 73.88 375 ALA A N 1
ATOM 2726 C CA . ALA A 1 375 ? -3.286 20.881 0.224 1.00 73.88 375 ALA A CA 1
ATOM 2727 C C . ALA A 1 375 ? -4.221 22.010 0.675 1.00 73.88 375 ALA A C 1
ATOM 2729 O O . ALA A 1 375 ? -4.114 22.483 1.809 1.00 73.88 375 ALA A O 1
ATOM 2730 N N . ALA A 1 376 ? -5.187 22.388 -0.167 1.00 76.94 376 ALA A N 1
ATOM 2731 C CA . ALA A 1 376 ? -6.179 23.406 0.161 1.00 76.94 376 ALA A CA 1
ATOM 2732 C C . ALA A 1 376 ? -6.997 23.026 1.406 1.00 76.94 376 ALA A C 1
ATOM 2734 O O . ALA A 1 376 ? -7.184 23.849 2.301 1.00 76.94 376 ALA A O 1
ATOM 2735 N N . VAL A 1 377 ? -7.427 21.766 1.516 1.00 75.69 377 VAL A N 1
ATOM 2736 C CA . VAL A 1 377 ? -8.198 21.282 2.672 1.00 75.69 377 VAL A CA 1
ATOM 2737 C C . VAL A 1 377 ? -7.383 21.344 3.963 1.00 75.69 377 VAL A C 1
ATOM 2739 O O . VAL A 1 377 ? -7.903 21.789 4.988 1.00 75.69 377 VAL A O 1
ATOM 2742 N N . VAL A 1 378 ? -6.106 20.950 3.928 1.00 71.94 378 VAL A N 1
ATOM 2743 C CA . VAL A 1 378 ? -5.213 21.040 5.097 1.00 71.94 378 VAL A CA 1
ATOM 2744 C C . VAL A 1 378 ? -5.064 22.491 5.565 1.00 71.94 378 VAL A C 1
ATOM 2746 O O . VAL A 1 378 ? -5.138 22.759 6.767 1.00 71.94 378 VAL A O 1
ATOM 2749 N N . LEU A 1 379 ? -4.905 23.436 4.634 1.00 75.75 379 LEU A N 1
ATOM 2750 C CA . LEU A 1 379 ? -4.765 24.861 4.948 1.00 75.75 379 LEU A CA 1
ATOM 2751 C C . LEU A 1 379 ? -6.059 25.473 5.496 1.00 75.75 379 LEU A C 1
ATOM 2753 O O . LEU A 1 379 ? -6.022 26.175 6.507 1.00 75.75 379 LEU A O 1
ATOM 2757 N N . ILE A 1 380 ? -7.207 25.170 4.884 1.00 77.75 380 ILE A N 1
ATOM 2758 C CA . ILE A 1 380 ? -8.519 25.656 5.337 1.00 77.75 380 ILE A CA 1
ATOM 2759 C C . ILE A 1 380 ? -8.834 25.120 6.738 1.00 77.75 380 ILE A C 1
ATOM 2761 O O . ILE A 1 380 ? -9.256 25.884 7.607 1.00 77.75 380 ILE A O 1
ATOM 2765 N N . ALA A 1 381 ? -8.584 23.833 6.995 1.00 67.69 381 ALA A N 1
ATOM 2766 C CA . ALA A 1 381 ? -8.802 23.230 8.308 1.00 67.69 381 ALA A CA 1
ATOM 2767 C C . ALA A 1 381 ? -7.908 23.863 9.389 1.00 67.69 381 ALA A C 1
ATOM 2769 O O . ALA A 1 381 ? -8.364 24.115 10.507 1.00 67.69 381 ALA A O 1
ATOM 2770 N N . ALA A 1 382 ? -6.651 24.171 9.057 1.00 67.62 382 ALA A N 1
ATOM 2771 C CA . ALA A 1 382 ? -5.742 24.865 9.962 1.00 67.62 382 ALA A CA 1
ATOM 2772 C C . ALA A 1 382 ? -6.184 26.310 10.242 1.00 67.62 382 ALA A C 1
ATOM 2774 O O . ALA A 1 382 ? -6.149 26.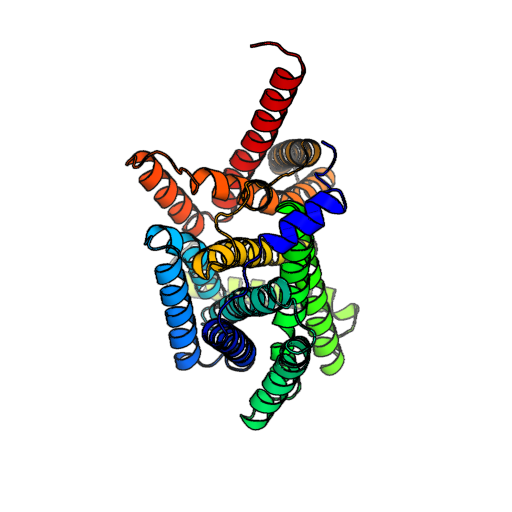744 11.394 1.00 67.62 382 ALA A O 1
ATOM 2775 N N . TYR A 1 383 ? -6.651 27.030 9.219 1.00 70.19 383 TYR A N 1
ATOM 2776 C CA . TYR A 1 383 ? -7.183 28.386 9.358 1.00 70.19 383 TYR A CA 1
ATOM 2777 C C . TYR A 1 383 ? -8.441 28.420 10.238 1.00 70.19 383 TYR A C 1
ATOM 2779 O O . TYR A 1 383 ? -8.516 29.196 11.191 1.00 70.19 383 TYR A O 1
ATOM 2787 N N . GLN A 1 384 ? -9.397 27.518 9.996 1.00 72.12 384 GLN A N 1
ATOM 2788 C CA . GLN A 1 384 ? -10.608 27.392 10.814 1.00 72.12 384 GLN A CA 1
ATOM 2789 C C . GLN A 1 384 ? -10.291 26.982 12.260 1.00 72.12 384 GLN A C 1
ATOM 2791 O O . GLN A 1 384 ? -10.886 27.513 13.197 1.00 72.12 384 GLN A O 1
ATOM 2796 N N . GLY A 1 385 ? -9.325 26.081 12.465 1.00 58.47 385 GLY A N 1
ATOM 2797 C CA . GLY A 1 385 ? -8.852 25.703 13.799 1.00 58.47 385 GLY A CA 1
ATOM 2798 C C . GLY A 1 385 ? -8.185 26.860 14.552 1.00 58.47 385 GLY A C 1
ATOM 2799 O O . GLY A 1 385 ? -8.414 27.027 15.749 1.00 58.47 385 GLY A O 1
ATOM 2800 N N . ALA A 1 386 ? -7.411 27.696 13.855 1.00 59.00 386 ALA A N 1
ATOM 2801 C CA . ALA A 1 386 ? -6.799 28.894 14.428 1.00 59.00 386 ALA A CA 1
ATOM 2802 C C . ALA A 1 386 ? -7.844 29.959 14.798 1.00 59.00 386 ALA A C 1
ATOM 2804 O O . ALA A 1 386 ? -7.732 30.569 15.860 1.00 59.00 386 ALA A O 1
ATOM 2805 N N . LYS A 1 387 ? -8.881 30.136 13.970 1.00 55.91 387 LYS A N 1
ATOM 2806 C CA . LYS A 1 387 ? -10.002 31.047 14.238 1.00 55.91 387 LYS A CA 1
ATOM 2807 C C . LYS A 1 387 ? -10.795 30.618 15.479 1.00 55.91 387 LYS A C 1
ATOM 2809 O O . LYS A 1 387 ? -11.023 31.414 16.384 1.00 55.91 387 LYS A O 1
ATOM 2814 N N . LYS A 1 388 ? -11.089 29.317 15.594 1.00 52.03 388 LYS A N 1
ATOM 2815 C CA . LYS A 1 388 ? -11.828 28.739 16.729 1.00 52.03 388 LYS A CA 1
ATOM 2816 C C . LYS A 1 388 ? -11.073 28.834 18.062 1.00 52.03 388 LYS A C 1
ATOM 2818 O O . LYS A 1 388 ? -11.695 29.045 19.096 1.00 52.03 388 LYS A O 1
ATOM 2823 N N . ASN A 1 389 ? -9.741 28.731 18.041 1.00 49.88 389 ASN A N 1
ATOM 2824 C CA . ASN A 1 389 ? -8.897 28.913 19.230 1.00 49.88 389 ASN A CA 1
ATOM 2825 C C . ASN A 1 389 ? -8.702 30.383 19.635 1.00 49.88 389 ASN A C 1
ATOM 2827 O O . ASN A 1 389 ? -8.277 30.642 20.757 1.00 49.88 389 ASN A O 1
ATOM 2831 N N . LYS A 1 390 ? -9.002 31.337 18.747 1.00 48.78 390 LYS A N 1
ATOM 2832 C CA . LYS A 1 390 ? -8.972 32.776 19.046 1.00 48.78 390 LYS A CA 1
ATOM 2833 C C . LYS A 1 390 ? -10.320 33.330 19.520 1.00 48.78 390 LYS A C 1
ATOM 2835 O O . LYS A 1 390 ? -10.393 34.503 19.854 1.00 48.78 390 LYS A O 1
ATOM 2840 N N . GLY A 1 391 ? -11.367 32.502 19.582 1.00 40.47 391 GLY A N 1
ATOM 2841 C CA . GLY A 1 391 ? -12.691 32.915 20.059 1.00 40.47 391 GLY A CA 1
ATOM 2842 C C . GLY A 1 391 ? -13.437 33.875 19.127 1.00 40.47 391 GLY A C 1
ATOM 2843 O O . GLY A 1 391 ? -14.452 34.431 19.534 1.00 40.47 391 GLY A O 1
ATOM 2844 N N . GLU A 1 392 ? -12.971 34.067 17.891 1.00 41.72 392 GLU A N 1
ATOM 2845 C CA . GLU A 1 392 ? -13.663 34.904 16.909 1.00 41.72 392 GLU A CA 1
ATOM 2846 C C . GLU A 1 392 ? -14.662 34.051 16.100 1.00 41.72 392 GLU A C 1
ATOM 2848 O O . GLU A 1 392 ? -14.270 32.989 15.598 1.00 41.72 392 GLU A O 1
ATOM 2853 N N . PRO A 1 393 ? -15.938 34.477 15.987 1.00 44.00 393 PRO A N 1
ATOM 2854 C CA . PRO A 1 393 ? -17.012 33.717 15.336 1.00 44.00 393 PRO A CA 1
ATOM 2855 C C . PRO A 1 393 ? -16.743 33.451 13.853 1.00 44.00 393 PRO A C 1
ATOM 2857 O O . PRO A 1 393 ? -16.306 34.386 13.143 1.00 44.00 393 PRO A O 1
#

Sequence (393 aa):
MNGITLNKTELAAWRSLIARPDTSMQLLTAALYLVSALMLPFAAHGVPALIFIGSCAVLYYMQTRTLRALLLPGVPIALLFLLSGSLLLPAAFCAVVFGGVAGGLLIATAKEKAHLPLLLVLPPAAFLIAWALGATPALAALTLLPLPVALAAGLAVRLCKPFTPSVAAIAIALGAALLLAGTVALKALGLLDPALLPDLIGTCADTMLELLAEQNKLYAEAGLSAALPLPDRREIVNMFTDLAYMAPAIFGIACLVVAYFVWRTLCIMLTAFGALPRVPRVFSTPTMSVGAALLFLLSYLVTLIANASEITLTGIAAQNVGMLLEPGLALIGVGVLLHHEGGRSCLSTLLTISIVYLFFTAPSTALSLTALVGAAVVLIAAYQGAKKNKGEP

Radius of gyration: 23.33 Å; chains: 1; bounding box: 55×63×78 Å